Protein AF-0000000080899895 (afdb_homodimer)

Radius of gyration: 24.61 Å; Cα contacts (8 Å, |Δi|>4): 767; chains: 2; bounding box: 50×128×54 Å

Nearest PDB structures (foldseek):
  6rxz-assembly1_CO  TM=7.825E-01  e=5.437E-15  Thermochaetoides thermophila
  3oii-assembly1_A  TM=7.671E-01  e=1.615E-13  Saccharomyces cerevisiae
  6rxy-assembly1_CN  TM=7.696E-01  e=2.726E-12  Thermochaetoides thermophila
  5wyk-assembly1_E2  TM=7.532E-01  e=2.903E-12  Saccharomyces cerevisiae S288C
  7mq9-assembly1_SK  TM=7.229E-01  e=1.366E-12  Homo sapiens

Organism: Phaseolus coccineus (NCBI:txid3886)

Structure (mmCIF, N/CA/C/O backbone):
data_AF-0000000080899895-model_v1
#
loop_
_entity.id
_entity.type
_entity.pdbx_description
1 polymer 'Uncharacterized protein'
#
loop_
_atom_site.group_PDB
_atom_site.id
_atom_site.type_symbol
_atom_site.label_atom_id
_atom_site.label_alt_id
_atom_site.label_comp_id
_atom_site.label_asym_id
_atom_site.label_entity_id
_atom_site.label_seq_id
_atom_site.pdbx_PDB_ins_code
_atom_site.Cartn_x
_atom_site.Cartn_y
_atom_site.Cartn_z
_atom_site.occupancy
_atom_site.B_iso_or_equiv
_atom_site.auth_seq_id
_atom_site.auth_comp_id
_atom_site.auth_asym_id
_atom_site.auth_atom_id
_atom_site.pdbx_PDB_model_num
ATOM 1 N N . MET A 1 1 ? 15.008 -63.375 -27.875 1 25.34 1 MET A N 1
ATOM 2 C CA . MET A 1 1 ? 15.156 -63.094 -26.453 1 25.34 1 MET A CA 1
ATOM 3 C C . MET A 1 1 ? 14.633 -61.688 -26.125 1 25.34 1 MET A C 1
ATOM 5 O O . MET A 1 1 ? 15.078 -60.719 -26.703 1 25.34 1 MET A O 1
ATOM 9 N N . ASN A 1 2 ? 13.328 -61.5 -25.703 1 22.92 2 ASN A N 1
ATOM 10 C CA . ASN A 1 2 ? 12.336 -60.469 -25.469 1 22.92 2 ASN A CA 1
ATOM 11 C C . ASN A 1 2 ? 12.711 -59.594 -24.25 1 22.92 2 ASN A C 1
ATOM 13 O O . ASN A 1 2 ? 12.703 -60.094 -23.125 1 22.92 2 ASN A O 1
ATOM 17 N N . ALA A 1 3 ? 13.742 -58.781 -24.391 1 31.02 3 ALA A N 1
ATOM 18 C CA . ALA A 1 3 ? 14.164 -57.844 -23.344 1 31.02 3 ALA A CA 1
ATOM 19 C C . ALA A 1 3 ? 12.961 -57.094 -22.766 1 31.02 3 ALA A C 1
ATOM 21 O O . ALA A 1 3 ? 12.273 -56.375 -23.484 1 31.02 3 ALA A O 1
ATOM 22 N N . GLU A 1 4 ? 12.258 -57.688 -21.812 1 27.05 4 GLU A N 1
ATOM 23 C CA . GLU A 1 4 ? 11.188 -57.094 -21.016 1 27.05 4 GLU A CA 1
ATOM 24 C C . GLU A 1 4 ? 11.609 -55.719 -20.469 1 27.05 4 GLU A C 1
ATOM 26 O O . GLU A 1 4 ? 12.625 -55.625 -19.781 1 27.05 4 GLU A O 1
ATOM 31 N N . HIS A 1 5 ? 11.359 -54.625 -21.203 1 31.22 5 HIS A N 1
ATOM 32 C CA . HIS A 1 5 ? 11.523 -53.219 -20.828 1 31.22 5 HIS A CA 1
ATOM 33 C C . HIS A 1 5 ? 10.844 -52.906 -19.5 1 31.22 5 HIS A C 1
ATOM 35 O O . HIS A 1 5 ? 9.617 -52.906 -19.422 1 31.22 5 HIS A O 1
ATOM 41 N N . GLU A 1 6 ? 11.344 -53.438 -18.391 1 31.7 6 GLU A N 1
ATOM 42 C CA . GLU A 1 6 ? 10.852 -53.031 -17.078 1 31.7 6 G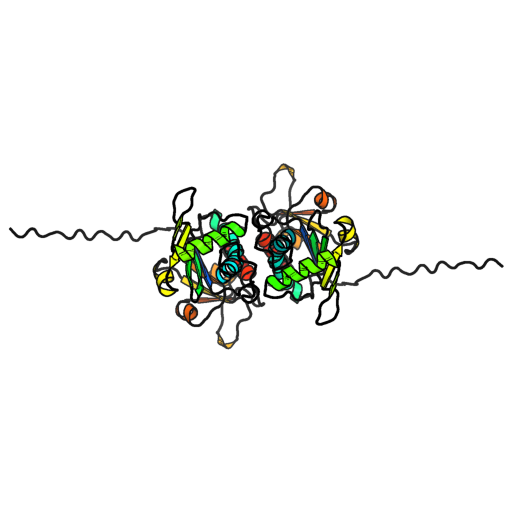LU A CA 1
ATOM 43 C C . GLU A 1 6 ? 10.75 -51.5 -16.984 1 31.7 6 GLU A C 1
ATOM 45 O O . GLU A 1 6 ? 11.742 -50.812 -17.172 1 31.7 6 GLU A O 1
ATOM 50 N N . GLY A 1 7 ? 9.609 -50.906 -17.375 1 28.31 7 GLY A N 1
ATOM 51 C CA . GLY A 1 7 ? 9.117 -49.562 -17.188 1 28.31 7 GLY A CA 1
ATOM 52 C C . GLY A 1 7 ? 9.375 -49 -15.797 1 28.31 7 GLY A C 1
ATOM 53 O O . GLY A 1 7 ? 8.805 -49.5 -14.82 1 28.31 7 GLY A O 1
ATOM 54 N N . THR A 1 8 ? 10.625 -48.688 -15.414 1 31.28 8 THR A N 1
ATOM 55 C CA . THR A 1 8 ? 10.93 -48.031 -14.156 1 31.28 8 THR A CA 1
ATOM 56 C C . THR A 1 8 ? 9.984 -46.844 -13.922 1 31.28 8 THR A C 1
ATOM 58 O O . THR A 1 8 ? 9.938 -45.938 -14.727 1 31.28 8 THR A O 1
ATOM 61 N N . HIS A 1 9 ? 8.758 -47.094 -13.414 1 28.94 9 HIS A N 1
ATOM 62 C CA . HIS A 1 9 ? 7.875 -46.062 -12.859 1 28.94 9 HIS A CA 1
ATOM 63 C C . HIS A 1 9 ? 8.648 -45.094 -11.992 1 28.94 9 HIS A C 1
ATOM 65 O O . HIS A 1 9 ? 9.172 -45.469 -10.938 1 28.94 9 HIS A O 1
ATOM 71 N N . SER A 1 10 ? 9.438 -44.25 -12.547 1 29.58 10 SER A N 1
ATOM 72 C CA . SER A 1 10 ? 9.992 -43.125 -11.789 1 29.58 10 SER A CA 1
ATOM 73 C C . SER A 1 10 ? 8.969 -42.562 -10.82 1 29.58 10 SER A C 1
ATOM 75 O O . SER A 1 10 ? 7.863 -42.188 -11.219 1 29.58 10 SER A O 1
ATOM 77 N N . GLU A 1 11 ? 8.867 -43.031 -9.633 1 31.98 11 GLU A N 1
ATOM 78 C CA . GLU A 1 11 ? 8.156 -42.344 -8.547 1 31.98 11 GLU A CA 1
ATOM 79 C C . GLU A 1 11 ? 8.266 -40.844 -8.688 1 31.98 11 GLU A C 1
ATOM 81 O O . GLU A 1 11 ? 9.367 -40.281 -8.664 1 31.98 11 GLU A O 1
ATOM 86 N N . GLU A 1 12 ? 7.613 -40.219 -9.578 1 31.61 12 GLU A N 1
ATOM 87 C CA . GLU A 1 12 ? 7.375 -38.75 -9.594 1 31.61 12 GLU A CA 1
ATOM 88 C C . GLU A 1 12 ? 7.395 -38.188 -8.18 1 31.61 12 GLU A C 1
ATOM 90 O O . GLU A 1 12 ? 6.559 -38.531 -7.348 1 31.61 12 GLU A O 1
ATOM 95 N N . LYS A 1 13 ? 8.555 -37.969 -7.645 1 32.22 13 LYS A N 1
ATOM 96 C CA . LYS A 1 13 ? 8.805 -37.188 -6.438 1 32.22 13 LYS A CA 1
ATOM 97 C C . LYS A 1 13 ? 7.703 -36.156 -6.219 1 32.22 13 LYS A C 1
ATOM 99 O O . LYS A 1 13 ? 7.441 -35.312 -7.094 1 32.22 13 LYS A O 1
ATOM 104 N N . ASP A 1 14 ? 6.668 -36.531 -5.602 1 35.94 14 ASP A N 1
ATOM 105 C CA . ASP A 1 14 ? 5.746 -35.594 -4.949 1 35.94 14 ASP A CA 1
ATOM 106 C C . ASP A 1 14 ? 6.465 -34.312 -4.516 1 35.94 14 ASP A C 1
ATOM 108 O O . ASP A 1 14 ? 7.391 -34.375 -3.705 1 35.94 14 ASP A O 1
ATOM 112 N N . CYS A 1 15 ? 6.953 -33.531 -5.379 1 32.44 15 CYS A N 1
ATOM 113 C CA . CYS A 1 15 ? 7.672 -32.312 -5.121 1 32.44 15 CYS A CA 1
ATOM 114 C C . CYS A 1 15 ? 7.535 -31.891 -3.66 1 32.44 15 CYS A C 1
ATOM 116 O O . CYS A 1 15 ? 6.715 -32.438 -2.926 1 32.44 15 CYS A O 1
ATOM 118 N N . ASN A 1 16 ? 7.633 -30.406 -3.307 1 38.09 16 ASN A N 1
ATOM 119 C CA . ASN A 1 16 ? 8.148 -29.781 -2.088 1 38.09 16 ASN A CA 1
ATOM 120 C C . ASN A 1 16 ? 7.285 -30.125 -0.877 1 38.09 16 ASN A C 1
ATOM 122 O O . ASN A 1 16 ? 6.059 -30.047 -0.939 1 38.09 16 ASN A O 1
ATOM 126 N N . GLY A 1 17 ? 7.473 -31.047 -0.161 1 39.84 17 GLY A N 1
ATOM 127 C CA . GLY A 1 17 ? 7.172 -31.484 1.192 1 39.84 17 GLY A CA 1
ATOM 128 C C . GLY A 1 17 ? 6.75 -30.359 2.107 1 39.84 17 GLY A C 1
ATOM 129 O O . GLY A 1 17 ? 7.453 -30.031 3.066 1 39.84 17 GLY A O 1
ATOM 130 N N . TYR A 1 18 ? 6.281 -29.141 1.678 1 46.12 18 TYR A N 1
ATOM 131 C CA . TYR A 1 18 ? 5.938 -28.172 2.707 1 46.12 18 TYR A CA 1
ATOM 132 C C . TYR A 1 18 ? 5.039 -28.797 3.77 1 46.12 18 TYR A C 1
ATOM 134 O O . TYR A 1 18 ? 3.932 -29.25 3.469 1 46.12 18 TYR A O 1
ATOM 142 N N . ASN A 1 19 ? 5.465 -29.688 4.5 1 49.88 19 ASN A N 1
ATOM 143 C CA . ASN A 1 19 ? 4.727 -30.188 5.652 1 49.88 19 ASN A CA 1
ATOM 144 C C . ASN A 1 19 ? 3.947 -29.078 6.348 1 49.88 19 ASN A C 1
ATOM 146 O O . ASN A 1 19 ? 3.211 -29.328 7.301 1 49.88 19 ASN A O 1
ATOM 150 N N . THR A 1 20 ? 4.168 -27.734 5.949 1 64.56 20 THR A N 1
ATOM 151 C CA . THR A 1 20 ? 3.504 -26.625 6.637 1 64.56 20 THR A CA 1
ATOM 152 C C . THR A 1 20 ? 2.707 -25.781 5.652 1 64.56 20 THR A C 1
ATOM 154 O O . THR A 1 20 ? 2.984 -25.781 4.449 1 64.56 20 THR A O 1
ATOM 157 N N . GLY A 1 21 ? 1.364 -25.562 5.758 1 84.44 21 GLY A N 1
ATOM 158 C CA . GLY A 1 21 ? 0.514 -24.609 5.062 1 84.44 21 GLY A CA 1
ATOM 159 C C . GLY A 1 21 ? 1.281 -23.422 4.492 1 84.44 21 GLY A C 1
ATOM 160 O O . GLY A 1 21 ? 2.514 -23.422 4.508 1 84.44 21 GLY A O 1
ATOM 161 N N . GLY A 1 22 ? 0.718 -22.734 3.527 1 93.19 22 GLY A N 1
ATOM 162 C CA . GLY A 1 22 ? 1.337 -21.547 2.961 1 93.19 22 GLY A CA 1
ATOM 163 C C . GLY A 1 22 ? 0.39 -20.734 2.098 1 93.19 22 GLY A C 1
ATOM 164 O O . GLY A 1 22 ? -0.794 -21.062 1.991 1 93.19 22 GLY A O 1
ATOM 165 N N . VAL A 1 23 ? 1.038 -19.719 1.596 1 97 23 VAL A N 1
ATOM 166 C CA . VAL A 1 23 ? 0.214 -18.781 0.838 1 97 23 VAL A CA 1
ATOM 167 C C . VAL A 1 23 ? 0.886 -18.469 -0.495 1 97 23 VAL A C 1
ATOM 169 O O . VAL A 1 23 ? 2.107 -18.297 -0.56 1 97 23 VAL A O 1
ATOM 172 N N . ILE A 1 24 ? 0.157 -18.469 -1.534 1 97.81 24 ILE A N 1
ATOM 173 C CA . ILE A 1 24 ? 0.55 -17.953 -2.842 1 97.81 24 ILE A CA 1
ATOM 174 C C . ILE A 1 24 ? -0.304 -16.734 -3.199 1 97.81 24 ILE A C 1
ATOM 176 O O . ILE A 1 24 ? -1.518 -16.75 -2.98 1 97.81 24 ILE A O 1
ATOM 180 N N . PHE A 1 25 ? 0.324 -15.672 -3.654 1 98.5 25 PHE A N 1
ATOM 181 C CA . PHE A 1 25 ? -0.419 -14.523 -4.152 1 98.5 25 PHE A CA 1
ATOM 182 C C . PHE A 1 25 ? -0.377 -14.469 -5.676 1 98.5 25 PHE A C 1
ATOM 184 O O . PHE A 1 25 ? 0.688 -14.625 -6.277 1 98.5 25 PHE A O 1
ATOM 191 N N . LEU A 1 26 ? -1.483 -14.32 -6.266 1 98.44 26 LEU A N 1
ATOM 192 C CA . LEU A 1 26 ? -1.591 -14.008 -7.688 1 98.44 26 LEU A CA 1
ATOM 193 C C . LEU A 1 26 ? -2.164 -12.609 -7.898 1 98.44 26 LEU A C 1
ATOM 195 O O . LEU A 1 26 ? -3.354 -12.383 -7.664 1 98.44 26 LEU A O 1
ATOM 199 N N . LEU A 1 27 ? -1.313 -11.633 -8.297 1 97.81 27 LEU A N 1
ATOM 200 C CA . LEU A 1 27 ? -1.743 -10.297 -8.695 1 97.81 27 LEU A CA 1
ATOM 201 C C . LEU A 1 27 ? -2.242 -10.297 -10.141 1 97.81 27 LEU A C 1
ATOM 203 O O . LEU A 1 27 ? -1.451 -10.43 -11.07 1 97.81 27 LEU A O 1
ATOM 207 N N . ASN A 1 28 ? -3.555 -10.133 -10.227 1 95.56 28 ASN A N 1
ATOM 208 C CA . ASN A 1 28 ? -4.172 -10.344 -11.531 1 95.56 28 ASN A CA 1
ATOM 209 C C . ASN A 1 28 ? -4.66 -9.031 -12.141 1 95.56 28 ASN A C 1
ATOM 211 O O . ASN A 1 28 ? -5.602 -8.422 -11.633 1 95.56 28 ASN A O 1
ATOM 215 N N . ASN A 1 29 ? -4.059 -8.625 -13.195 1 89.19 29 ASN A N 1
ATOM 216 C CA . ASN A 1 29 ? -4.52 -7.488 -13.984 1 89.19 29 ASN A CA 1
ATOM 217 C C . ASN A 1 29 ? -4.863 -6.293 -13.094 1 89.19 29 ASN A C 1
ATOM 219 O O . ASN A 1 29 ? -5.969 -5.758 -13.172 1 89.19 29 ASN A O 1
ATOM 223 N N . LEU A 1 30 ? -3.855 -5.824 -12.336 1 88.5 30 LEU A N 1
ATOM 224 C CA . LEU A 1 30 ? -4.043 -4.633 -11.523 1 88.5 30 LEU A CA 1
ATOM 225 C C . LEU A 1 30 ? -4.23 -3.396 -12.398 1 88.5 30 LEU A C 1
ATOM 227 O O . LEU A 1 30 ? -3.629 -3.297 -13.477 1 88.5 30 LEU A O 1
ATOM 231 N N . PRO A 1 31 ? -5.191 -2.549 -11.867 1 77 31 PRO A N 1
ATOM 232 C CA . PRO A 1 31 ? -5.305 -1.314 -12.648 1 77 31 PRO A CA 1
ATOM 233 C C . PRO A 1 31 ? -3.979 -0.569 -12.773 1 77 31 PRO A C 1
ATOM 235 O O . PRO A 1 31 ? -3.277 -0.38 -11.773 1 77 31 PRO A O 1
ATOM 238 N N . LEU A 1 32 ? -3.727 -0.129 -13.984 1 65.88 32 LEU A N 1
ATOM 239 C CA . LEU A 1 32 ? -2.461 0.552 -14.234 1 65.88 32 LEU A CA 1
ATOM 240 C C . LEU A 1 32 ? -2.451 1.935 -13.594 1 65.88 32 LEU A C 1
ATOM 242 O O . LEU A 1 32 ? -3.424 2.684 -13.711 1 65.88 32 LEU A O 1
ATOM 246 N N . LEU A 1 33 ? -1.521 2.168 -12.773 1 61.69 33 LEU A N 1
ATOM 247 C CA . LEU A 1 33 ? -1.363 3.482 -12.156 1 61.69 33 LEU A CA 1
ATOM 248 C C . LEU A 1 33 ? -0.926 4.516 -13.188 1 61.69 33 LEU A C 1
ATOM 250 O O . LEU A 1 33 ? -1.088 5.719 -12.977 1 61.69 33 LEU A O 1
ATOM 254 N N . TYR A 1 34 ? -0.289 4.043 -14.305 1 54.78 34 TYR A N 1
ATOM 255 C CA . TYR A 1 34 ? 0.3 4.984 -15.25 1 54.78 34 TYR A CA 1
ATOM 256 C C . TYR A 1 34 ? -0.432 4.945 -16.578 1 54.78 34 TYR A C 1
ATOM 258 O O . TYR A 1 34 ? -0.894 3.889 -17.016 1 54.78 34 TYR A O 1
ATOM 266 N N . ASP A 1 35 ? -0.887 6.207 -17.031 1 53.22 35 ASP A N 1
ATOM 267 C CA . ASP A 1 35 ? -1.452 6.391 -18.359 1 53.22 35 ASP A CA 1
ATOM 268 C C . ASP A 1 35 ? -0.416 6.094 -19.438 1 53.22 35 ASP A C 1
ATOM 270 O O . ASP A 1 35 ? 0.616 6.762 -19.516 1 53.22 35 ASP A O 1
ATOM 274 N N . PRO A 1 36 ? -0.603 5.023 -20.141 1 46.66 36 PRO A N 1
ATOM 275 C CA . PRO A 1 36 ? 0.302 4.695 -21.25 1 46.66 36 PRO A CA 1
ATOM 276 C C . PRO A 1 36 ? 0.588 5.891 -22.156 1 46.66 36 PRO A C 1
ATOM 278 O O . PRO A 1 36 ? 1.631 5.938 -22.812 1 46.66 36 PRO A O 1
ATOM 281 N N . GLN A 1 37 ? -0.482 6.645 -22.359 1 48.28 37 GLN A N 1
ATOM 282 C CA . GLN A 1 37 ? -0.294 7.703 -23.359 1 48.28 37 GLN A CA 1
ATOM 283 C C . GLN A 1 37 ? 0.761 8.703 -22.891 1 48.28 37 GLN A C 1
ATOM 285 O O . GLN A 1 37 ? 1.3 9.461 -23.703 1 48.28 37 GLN A O 1
ATOM 290 N N . GLU A 1 38 ? 0.88 8.805 -21.656 1 49.25 38 GLU A N 1
ATOM 291 C CA . GLU A 1 38 ? 1.848 9.805 -21.219 1 49.25 38 GLU A CA 1
ATOM 292 C C . GLU A 1 38 ? 3.141 9.148 -20.75 1 49.25 38 GLU A C 1
ATOM 294 O O . GLU A 1 38 ? 3.121 8.297 -19.844 1 49.25 38 GLU A O 1
ATOM 299 N N . ALA A 1 39 ? 3.918 8.945 -21.719 1 43.97 39 ALA A N 1
ATOM 300 C CA . ALA A 1 39 ? 5.223 8.289 -21.672 1 43.97 39 ALA A CA 1
ATOM 301 C C . ALA A 1 39 ? 6.059 8.812 -20.5 1 43.97 39 ALA A C 1
ATOM 303 O O . ALA A 1 39 ? 6.227 10.023 -20.344 1 43.97 39 ALA A O 1
ATOM 304 N N . PHE A 1 40 ? 5.91 8.336 -19.234 1 47.59 40 PHE A N 1
ATOM 305 C CA . PHE A 1 40 ? 7.09 8.609 -18.422 1 47.59 40 PHE A CA 1
ATOM 306 C C . PHE A 1 40 ? 8.352 8.625 -19.281 1 47.59 40 PHE A C 1
ATOM 308 O O . PHE A 1 40 ? 8.453 7.879 -20.25 1 47.59 40 PHE A O 1
ATOM 315 N N . THR A 1 41 ? 8.695 9.68 -19.703 1 46.22 41 THR A N 1
ATOM 316 C CA . THR A 1 41 ? 9.969 9.562 -20.422 1 46.22 41 THR A CA 1
ATOM 317 C C . THR A 1 41 ? 10.734 8.32 -19.953 1 46.22 41 THR A C 1
ATOM 319 O O . THR A 1 41 ? 10.883 8.094 -18.75 1 46.22 41 THR A O 1
ATOM 322 N N . THR A 1 42 ? 10.727 7.309 -20.812 1 49.16 42 THR A N 1
ATOM 323 C CA . THR A 1 42 ? 11.391 6.012 -20.875 1 49.16 42 THR A CA 1
ATOM 324 C C . THR A 1 42 ? 12.773 6.082 -20.219 1 49.16 42 THR A C 1
ATOM 326 O O . THR A 1 42 ? 13.508 7.051 -20.422 1 49.16 42 THR A O 1
ATOM 329 N N . LEU A 1 43 ? 12.844 5.5 -18.938 1 56 43 LEU A N 1
ATOM 330 C CA . LEU A 1 43 ? 14.25 5.156 -18.75 1 56 43 LEU A CA 1
ATOM 331 C C . LEU A 1 43 ? 14.938 4.91 -20.094 1 56 43 LEU A C 1
ATOM 333 O O . LEU A 1 43 ? 14.32 4.375 -21.016 1 56 43 LEU A O 1
ATOM 337 N N . ARG A 1 44 ? 15.891 5.688 -20.172 1 57.34 44 ARG A N 1
ATOM 338 C CA . ARG A 1 44 ? 16.625 5.5 -21.422 1 57.34 44 ARG A CA 1
ATOM 339 C C . ARG A 1 44 ? 16.562 4.047 -21.875 1 57.34 44 ARG A C 1
ATOM 341 O O . ARG A 1 44 ? 16.984 3.145 -21.141 1 57.34 44 ARG A O 1
ATOM 348 N N . ASN A 1 45 ? 15.664 3.775 -22.875 1 63.81 45 ASN A N 1
ATOM 349 C CA . ASN A 1 45 ? 15.703 2.521 -23.625 1 63.81 45 ASN A CA 1
ATOM 350 C C . ASN A 1 45 ? 14.695 1.515 -23.078 1 63.81 45 ASN A C 1
ATOM 352 O O . ASN A 1 45 ? 14.836 0.31 -23.281 1 63.81 45 ASN A O 1
ATOM 356 N N . VAL A 1 46 ? 13.859 1.927 -22.125 1 70.25 46 VAL A N 1
ATOM 357 C CA . VAL A 1 46 ? 12.82 0.993 -21.703 1 70.25 46 VAL A CA 1
ATOM 358 C C . VAL A 1 46 ? 11.461 1.475 -22.203 1 70.25 46 VAL A C 1
ATOM 360 O O . VAL A 1 46 ? 11.062 2.615 -21.953 1 70.25 46 VAL A O 1
ATOM 363 N N . PRO A 1 47 ? 10.812 0.536 -22.953 1 71.75 47 PRO A N 1
ATOM 364 C CA . PRO A 1 47 ? 9.5 0.913 -23.484 1 71.75 47 PRO A CA 1
ATOM 365 C C . PRO A 1 47 ? 8.516 1.319 -22.391 1 71.75 47 PRO A C 1
ATOM 367 O O . PRO A 1 47 ? 8.57 0.8 -21.266 1 71.75 47 PRO A O 1
ATOM 370 N N . TYR A 1 48 ? 7.566 2.094 -22.781 1 68.88 48 TYR A N 1
ATOM 371 C CA . TYR A 1 48 ? 6.586 2.709 -21.906 1 68.88 48 TYR A CA 1
ATOM 372 C C . TYR A 1 48 ? 5.711 1.651 -21.234 1 68.88 48 TYR A C 1
ATOM 374 O O . TYR A 1 48 ? 5.469 1.702 -20.031 1 68.88 48 TYR A O 1
ATOM 382 N N . PRO A 1 49 ? 5.289 0.709 -21.984 1 73.25 49 PRO A N 1
ATOM 383 C CA . PRO A 1 49 ? 4.438 -0.296 -21.344 1 73.25 49 PRO A CA 1
ATOM 384 C C . PRO A 1 49 ? 5.141 -1.032 -20.203 1 73.25 49 PRO A C 1
ATOM 386 O O . PRO A 1 49 ? 4.516 -1.356 -19.188 1 73.25 49 PRO A O 1
ATOM 389 N N . THR A 1 50 ? 6.406 -1.151 -20.391 1 81.25 50 THR A N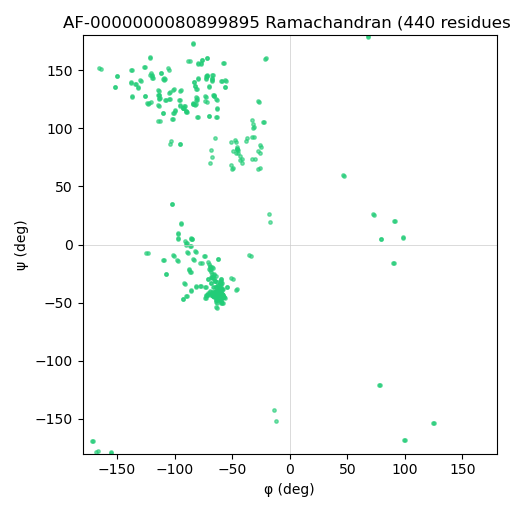 1
ATOM 390 C CA . THR A 1 50 ? 7.172 -1.841 -19.344 1 81.25 50 THR A CA 1
ATOM 391 C C . THR A 1 50 ? 7.27 -0.985 -18.094 1 81.25 50 THR A C 1
ATOM 393 O O . THR A 1 50 ? 7.125 -1.491 -16.984 1 81.25 50 THR A O 1
ATOM 396 N N . THR A 1 51 ? 7.492 0.233 -18.234 1 76.75 51 THR A N 1
ATOM 397 C CA . THR A 1 51 ? 7.59 1.149 -17.109 1 76.75 51 THR A CA 1
ATOM 398 C C . THR A 1 51 ? 6.258 1.238 -16.375 1 76.75 51 THR A C 1
ATOM 400 O O . THR A 1 51 ? 6.23 1.293 -15.141 1 76.75 51 THR A O 1
ATOM 403 N N . ASN A 1 52 ? 5.215 1.191 -17.078 1 77.06 52 ASN A N 1
ATOM 404 C CA . ASN A 1 52 ? 3.893 1.239 -16.469 1 77.06 52 ASN A CA 1
ATOM 405 C C . ASN A 1 52 ? 3.611 -0.016 -15.648 1 77.06 52 ASN A C 1
ATOM 407 O O . ASN A 1 52 ? 3.064 0.067 -14.547 1 77.06 52 ASN A O 1
ATOM 411 N N . LEU A 1 53 ? 3.98 -1.057 -16.25 1 84.5 53 LEU A N 1
ATOM 412 C CA . LEU A 1 53 ? 3.809 -2.311 -15.531 1 84.5 53 LEU A CA 1
ATOM 413 C C . LEU A 1 53 ? 4.66 -2.33 -14.266 1 84.5 53 LEU A C 1
ATOM 415 O O . LEU A 1 53 ? 4.195 -2.752 -13.203 1 84.5 53 LEU A O 1
ATOM 419 N N . ALA A 1 54 ? 5.828 -1.893 -14.406 1 84.12 54 ALA A N 1
ATOM 420 C CA . ALA A 1 54 ? 6.711 -1.834 -13.242 1 84.12 54 ALA A CA 1
ATOM 421 C C . ALA A 1 54 ? 6.121 -0.942 -12.148 1 84.12 54 ALA A C 1
ATOM 423 O O . ALA A 1 54 ? 6.152 -1.293 -10.969 1 84.12 54 ALA A O 1
ATOM 424 N N . ALA A 1 55 ? 5.586 0.172 -12.547 1 77.69 55 ALA A N 1
ATOM 425 C CA . ALA A 1 55 ? 4.988 1.105 -11.594 1 77.69 55 ALA A CA 1
ATOM 426 C C . ALA A 1 55 ? 3.801 0.471 -10.875 1 77.69 55 ALA A C 1
ATOM 428 O O . ALA A 1 55 ? 3.561 0.749 -9.703 1 77.69 55 ALA A O 1
ATOM 429 N N . THR A 1 56 ? 3.107 -0.309 -11.539 1 83.69 56 THR A N 1
ATOM 430 C CA . THR A 1 56 ? 1.9 -0.944 -11.023 1 83.69 56 THR A CA 1
ATOM 431 C C . THR A 1 56 ? 2.256 -2.047 -10.023 1 83.69 56 THR A C 1
ATOM 433 O O . THR A 1 56 ? 1.607 -2.186 -8.984 1 83.69 56 THR A O 1
ATOM 436 N N . TYR A 1 57 ? 3.293 -2.713 -10.305 1 89.5 57 TYR A N 1
ATOM 437 C CA . TYR A 1 57 ? 3.48 -3.969 -9.586 1 89.5 57 TYR A CA 1
ATOM 438 C C . TYR A 1 57 ? 4.633 -3.861 -8.594 1 89.5 57 TYR A C 1
ATOM 440 O O . TYR A 1 57 ? 4.762 -4.691 -7.688 1 89.5 57 TYR A O 1
ATOM 448 N N . TYR A 1 58 ? 5.438 -2.863 -8.68 1 86.06 58 TYR A N 1
ATOM 449 C CA . TYR A 1 58 ? 6.605 -2.725 -7.816 1 86.06 58 TYR A CA 1
ATOM 450 C C . TYR A 1 58 ? 6.199 -2.701 -6.348 1 86.06 58 TYR A C 1
ATOM 452 O O . TYR A 1 58 ? 6.684 -3.504 -5.551 1 86.06 58 TYR A O 1
ATOM 460 N N . MET A 1 59 ? 5.285 -1.913 -6.02 1 84.12 59 MET A N 1
ATOM 461 C CA . MET A 1 59 ? 4.926 -1.715 -4.617 1 84.12 59 MET A CA 1
ATOM 462 C C . MET A 1 59 ? 4.176 -2.926 -4.074 1 84.12 59 MET A C 1
ATOM 464 O O . MET A 1 59 ? 4.504 -3.432 -2.998 1 84.12 59 MET A O 1
ATOM 468 N N . PRO A 1 60 ? 3.201 -3.436 -4.824 1 90.88 60 PRO A N 1
ATOM 469 C CA . PRO A 1 60 ? 2.525 -4.621 -4.293 1 90.88 60 PRO A CA 1
ATOM 470 C C . PRO A 1 60 ? 3.473 -5.805 -4.098 1 90.88 60 PRO A C 1
ATOM 472 O O . PRO A 1 60 ? 3.375 -6.52 -3.1 1 90.88 60 PRO A O 1
ATOM 475 N N . VAL A 1 61 ? 4.344 -6.031 -4.996 1 93.81 61 VAL A N 1
ATOM 476 C CA . VAL A 1 61 ? 5.312 -7.117 -4.855 1 93.81 61 VAL A CA 1
ATOM 477 C C . VAL A 1 61 ? 6.207 -6.859 -3.646 1 93.81 61 VAL A C 1
ATOM 479 O O . VAL A 1 61 ? 6.453 -7.762 -2.846 1 93.81 61 VAL A O 1
ATOM 482 N N . GLY A 1 62 ? 6.625 -5.66 -3.545 1 91.19 62 GLY A N 1
ATOM 483 C CA . GLY A 1 62 ? 7.438 -5.285 -2.4 1 91.19 62 GLY A CA 1
ATOM 484 C C . GLY A 1 62 ? 6.742 -5.512 -1.072 1 91.19 62 GLY A C 1
ATOM 485 O O . GLY A 1 62 ? 7.375 -5.926 -0.098 1 91.19 62 GLY A O 1
ATOM 486 N N . GLN A 1 63 ? 5.492 -5.234 -1.098 1 90.75 63 GLN A N 1
ATOM 487 C CA . GLN A 1 63 ? 4.719 -5.406 0.127 1 90.75 63 GLN A CA 1
ATOM 488 C C . GLN A 1 63 ? 4.648 -6.875 0.533 1 90.75 63 GLN A C 1
ATOM 490 O O . GLN A 1 63 ? 4.742 -7.203 1.718 1 90.75 63 GLN A O 1
ATOM 495 N N . ILE A 1 64 ? 4.473 -7.715 -0.362 1 96.06 64 ILE A N 1
ATOM 496 C CA . ILE A 1 64 ? 4.457 -9.148 -0.073 1 96.06 64 ILE A CA 1
ATOM 497 C C . ILE A 1 64 ? 5.828 -9.586 0.434 1 96.06 64 ILE A C 1
ATOM 499 O O . ILE A 1 64 ? 5.93 -10.242 1.474 1 96.06 64 ILE A O 1
ATOM 503 N N . LEU A 1 65 ? 6.859 -9.18 -0.265 1 94.81 65 LEU A N 1
ATOM 504 C CA . LEU A 1 65 ? 8.219 -9.617 0.032 1 94.81 65 LEU A CA 1
ATOM 505 C C . LEU A 1 65 ? 8.664 -9.117 1.403 1 94.81 65 LEU A C 1
ATOM 507 O O . LEU A 1 65 ? 9.422 -9.797 2.1 1 94.81 65 LEU A O 1
ATOM 511 N N . SER A 1 66 ? 8.172 -7.98 1.802 1 90.62 66 SER A N 1
ATOM 512 C CA . SER A 1 66 ? 8.625 -7.383 3.057 1 90.62 66 SER A CA 1
ATOM 513 C C . SER A 1 66 ? 7.664 -7.711 4.195 1 90.62 66 SER A C 1
ATOM 515 O O . SER A 1 66 ? 7.793 -7.172 5.297 1 90.62 66 SER A O 1
ATOM 517 N N . SER A 1 67 ? 6.762 -8.547 3.98 1 92.38 67 SER A N 1
ATOM 518 C CA . SER A 1 67 ? 5.754 -8.875 4.988 1 92.38 67 SER A CA 1
ATOM 519 C C . SER A 1 67 ? 6.309 -9.844 6.027 1 92.38 67 SER A C 1
ATOM 521 O O . SER A 1 67 ? 7.266 -10.57 5.758 1 92.38 67 SER A O 1
ATOM 523 N N . ARG A 1 68 ? 5.691 -9.805 7.227 1 91.81 68 ARG A N 1
ATOM 524 C CA . ARG A 1 68 ? 6.004 -10.789 8.258 1 91.81 68 ARG A CA 1
ATOM 525 C C . ARG A 1 68 ? 5.699 -12.203 7.777 1 91.81 68 ARG A C 1
ATOM 527 O O . ARG A 1 68 ? 6.395 -13.148 8.148 1 91.81 68 ARG A O 1
ATOM 534 N N . LEU A 1 69 ? 4.695 -12.273 6.984 1 94.06 69 LEU A N 1
ATOM 535 C CA . LEU A 1 69 ? 4.293 -13.555 6.414 1 94.06 69 LEU A CA 1
ATOM 536 C C . LEU A 1 69 ? 5.438 -14.18 5.621 1 94.06 69 LEU A C 1
ATOM 538 O O . LEU A 1 69 ? 5.703 -15.375 5.754 1 94.06 69 LEU A O 1
ATOM 542 N N . ASN A 1 70 ? 6.105 -13.359 4.832 1 95.69 70 ASN A N 1
ATOM 543 C CA . ASN A 1 70 ? 7.234 -13.852 4.047 1 95.69 70 ASN A CA 1
ATOM 544 C C . ASN A 1 70 ? 8.438 -14.156 4.93 1 95.69 70 ASN A C 1
ATOM 546 O O . ASN A 1 70 ? 9.102 -15.18 4.754 1 95.69 70 ASN A O 1
ATOM 550 N N . ALA A 1 71 ? 8.688 -13.234 5.867 1 93.44 71 ALA A N 1
ATOM 551 C CA . ALA A 1 71 ? 9.82 -13.414 6.773 1 93.44 71 ALA A CA 1
ATOM 552 C C . ALA A 1 71 ? 9.688 -14.711 7.57 1 93.44 71 ALA A C 1
ATOM 554 O O . ALA A 1 71 ? 10.695 -15.344 7.898 1 93.44 71 ALA A O 1
ATOM 555 N N . ALA A 1 72 ? 8.477 -15.07 7.867 1 93.69 72 ALA A N 1
ATOM 556 C CA . ALA A 1 72 ? 8.203 -16.281 8.633 1 93.69 72 ALA A CA 1
ATOM 557 C C . ALA A 1 72 ? 8.227 -17.516 7.742 1 93.69 72 ALA A C 1
ATOM 559 O O . ALA A 1 72 ? 8.031 -18.641 8.219 1 93.69 72 ALA A O 1
ATOM 560 N N . GLY A 1 73 ? 8.344 -17.344 6.41 1 94 73 GLY A N 1
ATOM 561 C CA . GLY A 1 73 ? 8.531 -18.469 5.504 1 94 73 GLY A CA 1
ATOM 562 C C . GLY A 1 73 ? 7.227 -19.031 4.977 1 94 73 GLY A C 1
ATOM 563 O O . GLY A 1 73 ? 7.191 -20.156 4.477 1 94 73 GLY A O 1
ATOM 564 N N . PHE A 1 74 ? 6.129 -18.234 5.027 1 95.19 74 PHE A N 1
ATOM 565 C CA . PHE A 1 74 ? 4.824 -18.781 4.68 1 95.19 74 PHE A CA 1
ATOM 566 C C . PHE A 1 74 ? 4.465 -18.453 3.236 1 95.19 74 PHE A C 1
ATOM 568 O O . PHE A 1 74 ? 3.52 -19.016 2.682 1 95.19 74 PHE A O 1
ATOM 575 N N . ILE A 1 75 ? 5.164 -17.547 2.611 1 96.94 75 ILE A N 1
ATOM 576 C CA . ILE A 1 75 ? 4.895 -17.281 1.206 1 96.94 75 ILE A CA 1
ATOM 577 C C . ILE A 1 75 ? 5.59 -18.312 0.329 1 96.94 75 ILE A C 1
ATOM 579 O O . ILE A 1 75 ? 6.816 -18.438 0.37 1 96.94 75 ILE A O 1
ATOM 583 N N . ARG A 1 76 ? 4.781 -19.016 -0.455 1 95.62 76 ARG A N 1
ATOM 584 C CA . ARG A 1 76 ? 5.32 -20.078 -1.298 1 95.62 76 ARG A CA 1
ATOM 585 C C . ARG A 1 76 ? 5.684 -19.562 -2.682 1 95.62 76 ARG A C 1
ATOM 587 O O . ARG A 1 76 ? 6.617 -20.047 -3.316 1 95.62 76 ARG A O 1
ATOM 594 N N . ASN A 1 77 ? 4.895 -18.594 -3.107 1 96.94 77 ASN A N 1
ATOM 595 C CA . ASN A 1 77 ? 5.102 -18.016 -4.434 1 96.94 77 ASN A CA 1
ATOM 596 C C . ASN A 1 77 ? 4.348 -16.703 -4.598 1 96.94 77 ASN A C 1
ATOM 598 O O . ASN A 1 77 ? 3.363 -16.453 -3.896 1 96.94 77 ASN A O 1
ATOM 602 N N . ILE A 1 78 ? 4.859 -15.844 -5.434 1 98.38 78 ILE A N 1
ATOM 603 C CA . ILE A 1 78 ? 4.199 -14.617 -5.871 1 98.38 78 ILE A CA 1
ATOM 604 C C . ILE A 1 78 ? 4.055 -14.617 -7.391 1 98.38 78 ILE A C 1
ATOM 606 O O . ILE A 1 78 ? 5.039 -14.773 -8.117 1 98.38 78 ILE A O 1
ATOM 610 N N . CYS A 1 79 ? 2.863 -14.508 -7.812 1 98.5 79 CYS A N 1
ATOM 611 C CA . CYS A 1 79 ? 2.574 -14.578 -9.242 1 98.5 79 CYS A CA 1
ATOM 612 C C . CYS A 1 79 ? 1.941 -13.281 -9.7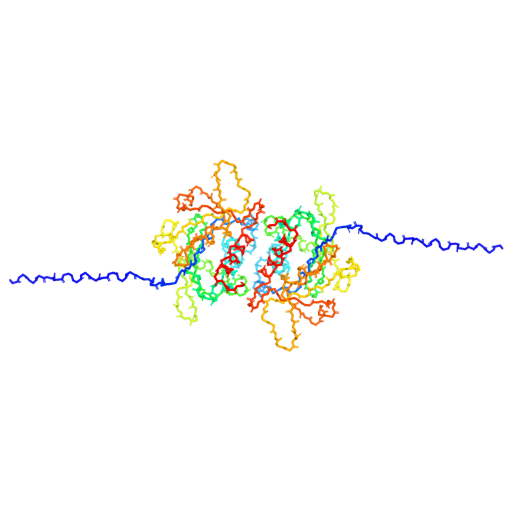27 1 98.5 79 CYS A C 1
ATOM 614 O O . CYS A 1 79 ? 1.181 -12.641 -9 1 98.5 79 CYS A O 1
ATOM 616 N N . ILE A 1 80 ? 2.305 -12.922 -10.922 1 97.62 80 ILE A N 1
ATOM 617 C CA . ILE A 1 80 ? 1.731 -11.75 -11.578 1 97.62 80 ILE A CA 1
ATOM 618 C C . ILE A 1 80 ? 1.166 -12.141 -12.938 1 97.62 80 ILE A C 1
ATOM 620 O O . ILE A 1 80 ? 1.833 -12.828 -13.727 1 97.62 80 ILE A O 1
ATOM 624 N N . ASN A 1 81 ? -0.033 -11.812 -13.188 1 96.88 81 ASN A N 1
ATOM 625 C CA . ASN A 1 81 ? -0.619 -11.906 -14.516 1 96.88 81 ASN A CA 1
ATOM 626 C C . ASN A 1 81 ? -0.678 -10.547 -15.203 1 96.88 81 ASN A C 1
ATOM 628 O O . ASN A 1 81 ? -1.492 -9.695 -14.836 1 96.88 81 ASN A O 1
ATOM 632 N N . PHE A 1 82 ? 0.19 -10.312 -16.234 1 93.06 82 PHE A N 1
ATOM 633 C CA . PHE A 1 82 ? 0.289 -9.055 -16.953 1 93.06 82 PHE A CA 1
ATOM 634 C C . PHE A 1 82 ? -0.74 -8.992 -18.078 1 93.06 82 PHE A C 1
ATOM 636 O O . PHE A 1 82 ? -0.752 -8.039 -18.859 1 93.06 82 PHE A O 1
ATOM 643 N N . GLY A 1 83 ? -1.594 -9.992 -18.156 1 90.56 83 GLY A N 1
ATOM 644 C CA . GLY A 1 83 ? -2.508 -10.086 -19.297 1 90.56 83 GLY A CA 1
ATOM 645 C C . GLY A 1 83 ? -1.848 -10.602 -20.547 1 90.56 83 GLY A C 1
ATOM 646 O O . GLY A 1 83 ? -1.231 -11.672 -20.547 1 90.56 83 GLY A O 1
ATOM 647 N N . PRO A 1 84 ? -1.893 -9.773 -21.625 1 87.81 84 PRO A N 1
ATOM 648 C CA . PRO A 1 84 ? -1.372 -10.234 -22.906 1 87.81 84 PRO A CA 1
ATOM 649 C C . PRO A 1 84 ? 0.14 -10.453 -22.891 1 87.81 84 PRO A C 1
ATOM 651 O O . PRO A 1 84 ? 0.67 -11.203 -23.719 1 87.81 84 PRO A O 1
ATOM 654 N N . ARG A 1 85 ? 0.86 -9.898 -22 1 89 85 ARG A N 1
ATOM 655 C CA . ARG A 1 85 ? 2.316 -9.984 -21.953 1 89 85 ARG A CA 1
ATOM 656 C C . ARG A 1 85 ? 2.77 -11.242 -21.219 1 89 85 ARG A C 1
ATOM 658 O O . ARG A 1 85 ? 3.969 -11.508 -21.109 1 89 85 ARG A O 1
ATOM 665 N N . GLY A 1 86 ? 1.785 -11.977 -20.75 1 94.62 86 GLY A N 1
ATOM 666 C CA . GLY A 1 86 ? 2.125 -13.203 -20.031 1 94.62 86 GLY A CA 1
ATOM 667 C C . GLY A 1 86 ? 2.084 -13.055 -18.531 1 94.62 86 GLY A C 1
ATOM 668 O O . GLY A 1 86 ? 1.486 -12.109 -18.016 1 94.62 86 GLY A O 1
ATOM 669 N N . CYS A 1 87 ? 2.656 -14.148 -17.844 1 97.19 87 CYS A N 1
ATOM 670 C CA . CYS A 1 87 ? 2.676 -14.195 -16.391 1 97.19 87 CYS A CA 1
ATOM 671 C C . CYS A 1 87 ? 4.102 -14.305 -15.867 1 97.19 87 CYS A C 1
ATOM 673 O O . CYS A 1 87 ? 5.031 -14.555 -16.641 1 97.19 87 CYS A O 1
ATOM 675 N N . CYS A 1 88 ? 4.227 -13.961 -14.625 1 97.56 88 CYS A N 1
ATOM 676 C CA . CYS A 1 88 ? 5.547 -14.039 -14.008 1 97.56 88 CYS A CA 1
ATOM 677 C C . CYS A 1 88 ? 5.461 -14.617 -12.602 1 97.56 88 CYS A C 1
ATOM 679 O O . CYS A 1 88 ? 4.469 -14.406 -11.898 1 97.56 88 CYS A O 1
ATOM 681 N N . GLU A 1 89 ? 6.414 -15.461 -12.297 1 98 89 GLU A N 1
ATOM 682 C CA . GLU A 1 89 ? 6.617 -15.914 -10.93 1 98 89 GLU A CA 1
ATOM 683 C C . GLU A 1 89 ? 7.77 -15.164 -10.258 1 98 89 GLU A C 1
ATOM 685 O O . GLU A 1 89 ? 8.82 -14.961 -10.875 1 98 89 GLU A O 1
ATOM 690 N N . VAL A 1 90 ? 7.539 -14.727 -9.07 1 97.75 90 VAL A N 1
ATOM 691 C CA . VAL A 1 90 ? 8.562 -14.039 -8.289 1 97.75 90 VAL A CA 1
ATOM 692 C C . VAL A 1 90 ? 8.953 -14.891 -7.082 1 97.75 90 VAL A C 1
ATOM 694 O O . VAL A 1 90 ? 8.102 -15.266 -6.277 1 97.75 90 VAL A O 1
ATOM 697 N N . ASN A 1 91 ? 10.227 -15.141 -6.977 1 96.94 91 ASN A N 1
ATOM 698 C CA . ASN A 1 91 ? 10.766 -15.883 -5.84 1 96.94 91 ASN A CA 1
ATOM 699 C C . ASN A 1 91 ? 10.594 -15.109 -4.535 1 96.94 91 ASN A C 1
ATOM 701 O O . ASN A 1 91 ? 10.992 -13.953 -4.438 1 96.94 91 ASN A O 1
ATOM 705 N N . PRO A 1 92 ? 10 -15.773 -3.514 1 95.94 92 PRO A N 1
ATOM 706 C CA . PRO A 1 92 ? 9.797 -15.086 -2.238 1 95.94 92 PRO A CA 1
ATOM 707 C C . PRO A 1 92 ? 11.102 -14.672 -1.57 1 95.94 92 PRO A C 1
ATOM 709 O O . PRO A 1 92 ? 11.102 -13.867 -0.636 1 95.94 92 PRO A O 1
ATOM 712 N N . ASN A 1 93 ? 12.203 -15.164 -2.025 1 94.44 93 ASN A N 1
ATOM 713 C CA . ASN A 1 93 ? 13.5 -14.805 -1.453 1 94.44 93 ASN A CA 1
ATOM 714 C C . ASN A 1 93 ? 14.172 -13.695 -2.252 1 94.44 93 ASN A C 1
ATOM 716 O O . ASN A 1 93 ? 15.312 -13.32 -1.957 1 94.44 93 ASN A O 1
ATOM 720 N N . THR A 1 94 ? 13.484 -13.188 -3.219 1 94.88 94 THR A N 1
ATOM 721 C CA . THR A 1 94 ? 14.023 -12.117 -4.047 1 94.88 94 THR A CA 1
ATOM 722 C C . THR A 1 94 ? 14.125 -10.82 -3.25 1 94.88 94 THR A C 1
ATOM 724 O O . THR A 1 94 ? 13.211 -10.469 -2.5 1 94.88 94 THR A O 1
ATOM 727 N N . ARG A 1 95 ? 15.258 -10.172 -3.438 1 87.38 95 ARG A N 1
ATOM 728 C CA . ARG A 1 95 ? 15.414 -8.844 -2.857 1 87.38 95 ARG A CA 1
ATOM 729 C C . ARG A 1 95 ? 15.164 -7.762 -3.902 1 87.38 95 ARG A C 1
ATOM 731 O O . ARG A 1 95 ? 15.898 -7.664 -4.891 1 87.38 95 ARG A O 1
ATOM 738 N N . LEU A 1 96 ? 14.148 -7.055 -3.658 1 87.06 96 LEU A N 1
ATOM 739 C CA . LEU A 1 96 ? 13.852 -5.949 -4.562 1 87.06 96 LEU A CA 1
ATOM 740 C C . LEU A 1 96 ? 14.68 -4.715 -4.199 1 87.06 96 LEU A C 1
ATOM 742 O O . LEU A 1 96 ? 14.867 -4.414 -3.02 1 87.06 96 LEU A O 1
ATOM 746 N N . SER A 1 97 ? 15.109 -4.109 -5.223 1 82.81 97 SER A N 1
ATOM 747 C CA . SER A 1 97 ? 15.773 -2.83 -5.004 1 82.81 97 SER A CA 1
ATOM 748 C C . SER A 1 97 ? 14.836 -1.836 -4.32 1 82.81 97 SER A C 1
ATOM 750 O O . SER A 1 97 ? 13.656 -1.758 -4.652 1 82.81 97 SER A O 1
ATOM 752 N N . PRO A 1 98 ? 15.32 -1.072 -3.416 1 78 98 PRO A N 1
ATOM 753 C CA . PRO A 1 98 ? 14.469 -0.073 -2.766 1 78 98 PRO A CA 1
ATOM 754 C C . PRO A 1 98 ? 14.164 1.118 -3.668 1 78 98 PRO A C 1
ATOM 756 O O . PRO A 1 98 ? 13.328 1.961 -3.324 1 78 98 PRO A O 1
ATOM 759 N N . ILE A 1 99 ? 14.914 1.088 -4.785 1 76 99 ILE A N 1
ATOM 760 C CA . ILE A 1 99 ? 14.672 2.131 -5.777 1 76 99 ILE A CA 1
ATOM 761 C C . ILE A 1 99 ? 13.898 1.547 -6.957 1 76 99 ILE A C 1
ATOM 763 O O . ILE A 1 99 ? 14.055 0.372 -7.293 1 76 99 ILE A O 1
ATOM 767 N N . PHE A 1 100 ? 13.133 2.328 -7.574 1 77.44 100 PHE A N 1
ATOM 768 C CA . PHE A 1 100 ? 12.18 1.906 -8.594 1 77.44 100 PHE A CA 1
ATOM 769 C C . PHE A 1 100 ? 12.898 1.631 -9.914 1 77.44 100 PHE A C 1
ATOM 771 O O . PHE A 1 100 ? 12.562 0.674 -10.617 1 77.44 100 PHE A O 1
ATOM 778 N N . SER A 1 101 ? 13.898 2.359 -10.242 1 76.81 101 SER A N 1
ATOM 779 C CA . SER A 1 101 ? 14.484 2.326 -11.57 1 76.81 101 SER A CA 1
ATOM 780 C C . SER A 1 101 ? 15.117 0.97 -11.867 1 76.81 101 SER A C 1
ATOM 782 O O . SER A 1 101 ? 14.953 0.424 -12.953 1 76.81 101 SER A O 1
ATOM 784 N N . PRO A 1 102 ? 15.859 0.47 -10.898 1 82.25 102 PRO A N 1
ATOM 785 C CA . PRO A 1 102 ? 16.406 -0.858 -11.18 1 82.25 102 PRO A CA 1
ATOM 786 C C . PRO A 1 102 ? 15.32 -1.903 -11.43 1 82.25 102 PRO A C 1
ATOM 788 O O . PRO A 1 102 ? 15.516 -2.822 -12.234 1 82.25 102 PRO A O 1
ATOM 791 N N . PHE A 1 103 ? 14.227 -1.738 -10.859 1 85 103 PHE A N 1
ATOM 792 C CA . PHE A 1 103 ? 13.133 -2.68 -11.078 1 85 103 PHE A CA 1
ATOM 793 C C . PHE A 1 103 ? 12.586 -2.561 -12.492 1 85 103 PHE A C 1
ATOM 795 O O . PHE A 1 103 ? 12.234 -3.564 -13.117 1 85 103 PHE A O 1
ATOM 802 N N . VAL A 1 104 ? 12.469 -1.365 -12.938 1 82.5 104 VAL A N 1
ATOM 803 C CA . VAL A 1 104 ? 12.016 -1.156 -14.312 1 82.5 104 VAL A CA 1
ATOM 804 C C . VAL A 1 104 ? 12.945 -1.886 -15.281 1 82.5 104 VAL A C 1
ATOM 806 O O . VAL A 1 104 ? 12.484 -2.58 -16.188 1 82.5 104 VAL A O 1
ATOM 809 N N . ARG A 1 105 ? 14.219 -1.755 -15.07 1 84.44 105 ARG A N 1
ATOM 810 C CA . ARG A 1 105 ? 15.195 -2.412 -15.922 1 84.44 105 ARG A CA 1
ATOM 811 C C . ARG A 1 105 ? 15.102 -3.93 -15.805 1 84.44 105 ARG A C 1
ATOM 813 O O . ARG A 1 105 ? 15.211 -4.645 -16.797 1 84.44 105 ARG A O 1
ATOM 820 N N . GLN A 1 106 ? 14.922 -4.352 -14.617 1 90.06 106 GLN A N 1
ATOM 821 C CA . GLN A 1 106 ? 14.773 -5.785 -14.383 1 90.06 106 GLN A CA 1
ATOM 822 C C . GLN A 1 106 ? 13.555 -6.34 -15.117 1 90.06 106 GLN A C 1
ATOM 824 O O . GLN A 1 106 ? 13.633 -7.391 -15.75 1 90.06 106 GLN A O 1
ATOM 829 N N . LEU A 1 107 ? 12.508 -5.578 -15.031 1 90.5 107 LEU A N 1
ATOM 830 C CA . LEU A 1 107 ? 11.297 -6.031 -15.711 1 90.5 107 LEU A CA 1
ATOM 831 C C . LEU A 1 107 ? 11.5 -6.051 -17.219 1 90.5 107 LEU A C 1
ATOM 833 O O . LEU A 1 107 ? 11.055 -6.977 -17.906 1 90.5 107 LEU A O 1
ATOM 837 N N . HIS A 1 108 ? 12.141 -5.043 -17.672 1 90.06 108 HIS A N 1
ATOM 838 C CA . HIS A 1 108 ? 12.453 -5.004 -19.094 1 90.06 108 HIS A CA 1
ATOM 839 C C . HIS A 1 108 ? 13.289 -6.207 -19.516 1 90.06 108 HIS A C 1
ATOM 841 O O . HIS A 1 108 ? 13.008 -6.844 -20.531 1 90.06 108 HIS A O 1
ATOM 847 N N . GLN A 1 109 ? 14.289 -6.5 -18.719 1 94.12 109 GLN A N 1
ATOM 848 C CA . GLN A 1 109 ? 15.141 -7.652 -18.984 1 94.12 109 GLN A CA 1
ATOM 849 C C . GLN A 1 109 ? 14.352 -8.953 -18.906 1 94.12 109 GLN A C 1
ATOM 851 O O . GLN A 1 109 ? 14.562 -9.867 -19.703 1 94.12 109 GLN A O 1
ATOM 856 N N . LEU A 1 110 ? 13.508 -9.016 -17.969 1 96.06 110 LEU A N 1
ATOM 857 C CA . LEU A 1 110 ? 12.68 -10.203 -17.812 1 96.06 110 LEU A CA 1
ATOM 858 C C . LEU A 1 110 ? 11.852 -10.469 -19.062 1 96.06 110 LEU A C 1
ATOM 860 O O . LEU A 1 110 ? 11.75 -11.609 -19.516 1 96.06 110 LEU A O 1
ATOM 864 N N . PHE A 1 111 ? 11.281 -9.391 -19.609 1 94.69 111 PHE A N 1
ATOM 865 C CA . PHE A 1 111 ? 10.461 -9.539 -20.812 1 94.69 111 PHE A CA 1
ATOM 866 C C . PHE A 1 111 ? 11.312 -9.977 -22 1 94.69 111 PHE A C 1
ATOM 868 O O . PHE A 1 111 ? 10.828 -10.656 -22.906 1 94.69 111 PHE A O 1
ATOM 875 N N . GLN A 1 112 ? 12.578 -9.656 -21.938 1 94.56 112 GLN A N 1
ATOM 876 C CA . GLN A 1 112 ? 13.484 -9.992 -23.031 1 94.56 112 GLN A CA 1
ATOM 877 C C . GLN A 1 112 ? 14.023 -11.414 -22.875 1 94.56 112 GLN A C 1
ATOM 879 O O . GLN A 1 112 ? 14.102 -12.164 -23.844 1 94.56 112 GLN A O 1
ATOM 884 N N . TYR A 1 113 ? 14.328 -11.812 -21.672 1 96.38 113 TYR A N 1
ATOM 885 C CA . TYR A 1 113 ? 15.086 -13.039 -21.453 1 96.38 113 TYR A CA 1
ATOM 886 C C . TYR A 1 113 ? 14.195 -14.133 -20.891 1 96.38 113 TYR A C 1
ATOM 888 O O . TYR A 1 113 ? 14.555 -15.312 -20.922 1 96.38 113 TYR A O 1
ATOM 896 N N . GLY A 1 114 ? 13.164 -13.82 -20.25 1 97.19 114 GLY A N 1
ATOM 897 C CA . GLY A 1 114 ? 12.211 -14.781 -19.719 1 97.19 114 GLY A CA 1
ATOM 898 C C . GLY A 1 114 ? 12.539 -15.25 -18.312 1 97.19 114 GLY A C 1
ATOM 899 O O . GLY A 1 114 ? 11.695 -15.836 -17.641 1 97.19 114 GLY A O 1
ATOM 900 N N . ILE A 1 115 ? 13.789 -14.984 -17.906 1 97.62 115 ILE A N 1
ATOM 901 C CA . ILE A 1 115 ? 14.227 -15.461 -16.609 1 97.62 115 ILE A CA 1
ATOM 902 C C . ILE A 1 115 ? 15.312 -14.539 -16.047 1 97.62 115 ILE A C 1
ATOM 904 O O . ILE A 1 115 ? 16.156 -14.055 -16.812 1 97.62 115 ILE A O 1
ATOM 908 N N . LEU A 1 116 ? 15.18 -14.219 -14.797 1 97.5 116 LEU A N 1
ATOM 909 C CA . LEU A 1 116 ? 16.203 -13.453 -14.094 1 97.5 116 LEU A CA 1
ATOM 910 C C . LEU A 1 116 ? 16.656 -14.188 -12.828 1 97.5 116 LEU A C 1
ATOM 912 O O . LEU A 1 116 ? 15.844 -14.844 -12.172 1 97.5 116 LEU A O 1
ATOM 916 N N . TYR A 1 117 ? 17.906 -13.945 -12.406 1 96.44 117 TYR A N 1
ATOM 917 C CA . TYR A 1 117 ? 18.484 -14.633 -11.258 1 96.44 117 TYR A CA 1
ATOM 918 C C . TYR A 1 117 ? 18.906 -13.641 -10.18 1 96.44 117 TYR A C 1
ATOM 920 O O . TYR A 1 117 ? 19.281 -12.5 -10.484 1 96.44 117 TYR A O 1
ATOM 928 N N . ASN A 1 118 ? 18.766 -14.07 -8.945 1 93.12 118 ASN A N 1
ATOM 929 C CA . ASN A 1 118 ? 19.328 -13.312 -7.84 1 93.12 118 ASN A CA 1
ATOM 930 C C . ASN A 1 118 ? 20.859 -13.312 -7.891 1 93.12 118 ASN A C 1
ATOM 932 O O . ASN A 1 118 ? 21.484 -14.367 -7.965 1 93.12 118 ASN A O 1
ATOM 936 N N . PRO A 1 119 ? 21.406 -12.117 -7.809 1 88.38 119 PRO A N 1
ATOM 937 C CA . PRO A 1 119 ? 22.859 -12.07 -7.867 1 88.38 119 PRO A CA 1
ATOM 938 C C . PRO A 1 119 ? 23.516 -12.68 -6.629 1 88.38 119 PRO A C 1
ATOM 940 O O . PRO A 1 119 ? 24.641 -13.188 -6.711 1 88.38 119 PRO A O 1
ATOM 943 N N . GLU A 1 120 ? 22.859 -12.656 -5.5 1 86.69 120 GLU A N 1
ATOM 944 C CA . GLU A 1 120 ? 23.438 -13.055 -4.219 1 86.69 120 GLU A CA 1
ATOM 945 C C . GLU A 1 120 ? 23.609 -14.562 -4.133 1 86.69 120 GLU A C 1
ATOM 947 O O . GLU A 1 120 ? 24.641 -15.055 -3.652 1 86.69 120 GLU A O 1
ATOM 952 N N . ASP A 1 121 ? 22.625 -15.375 -4.555 1 90.44 121 ASP A N 1
ATOM 953 C CA . ASP A 1 121 ? 22.656 -16.812 -4.336 1 90.44 121 ASP A CA 1
ATOM 954 C C . ASP A 1 121 ? 22.516 -17.578 -5.656 1 90.44 121 ASP A C 1
ATOM 956 O O . ASP A 1 121 ? 22.609 -18.797 -5.684 1 90.44 121 ASP A O 1
ATOM 960 N N . GLY A 1 122 ? 22.25 -16.875 -6.754 1 92.38 122 GLY A N 1
ATOM 961 C CA . GLY A 1 122 ? 22.141 -17.5 -8.062 1 92.38 122 GLY A CA 1
ATOM 962 C C . GLY A 1 122 ? 20.812 -18.188 -8.289 1 92.38 122 GLY A C 1
ATOM 963 O O . GLY A 1 122 ? 20.609 -18.875 -9.297 1 92.38 122 GLY A O 1
ATOM 964 N N . GLU A 1 123 ? 19.891 -18.062 -7.336 1 94.88 123 GLU A N 1
ATOM 965 C CA . GLU A 1 123 ? 18.562 -18.656 -7.492 1 94.88 123 GLU A CA 1
ATOM 966 C C . GLU A 1 123 ? 17.703 -17.828 -8.43 1 94.88 123 GLU A C 1
ATOM 968 O O . GLU A 1 123 ? 17.969 -16.641 -8.656 1 94.88 123 GLU A O 1
ATOM 973 N N . VAL A 1 124 ? 16.734 -18.484 -9.023 1 96.44 124 VAL A N 1
ATOM 974 C CA . VAL A 1 124 ? 15.812 -17.781 -9.914 1 96.44 124 VAL A CA 1
ATOM 975 C C . VAL A 1 124 ? 15.031 -16.734 -9.117 1 96.44 124 VAL A C 1
ATOM 977 O O . VAL A 1 124 ? 14.398 -17.062 -8.109 1 96.44 124 VAL A O 1
ATOM 980 N N . ALA A 1 125 ? 15.086 -15.469 -9.562 1 97.19 125 ALA A N 1
ATOM 981 C CA . ALA A 1 125 ? 14.359 -14.375 -8.922 1 97.19 125 ALA A CA 1
ATOM 982 C C . ALA A 1 125 ? 12.992 -14.18 -9.57 1 97.19 125 ALA A C 1
ATOM 984 O O . ALA A 1 125 ? 11.977 -14.094 -8.875 1 97.19 125 ALA A O 1
ATOM 985 N N . PHE A 1 126 ? 13.031 -14.164 -10.93 1 97.69 126 PHE A N 1
ATOM 986 C CA . PHE A 1 126 ? 11.836 -13.984 -11.742 1 97.69 126 PHE A CA 1
ATOM 987 C C . PHE A 1 126 ? 11.797 -14.984 -12.891 1 97.69 126 PHE A C 1
ATOM 989 O O . PHE A 1 126 ? 12.828 -15.258 -13.516 1 97.69 126 PHE A O 1
ATOM 996 N N . ARG A 1 127 ? 10.648 -15.539 -13.141 1 98 127 ARG A N 1
ATOM 997 C CA . ARG A 1 127 ? 10.484 -16.453 -14.258 1 98 127 ARG A CA 1
ATOM 998 C C . ARG A 1 127 ? 9.188 -16.188 -15.008 1 98 127 ARG A C 1
ATOM 1000 O O . ARG A 1 127 ? 8.109 -16.172 -14.414 1 98 127 ARG A O 1
ATOM 1007 N N . MET A 1 128 ? 9.305 -16.016 -16.281 1 97.75 128 MET A N 1
ATOM 1008 C CA . MET A 1 128 ? 8.125 -15.789 -17.109 1 97.75 128 MET A CA 1
ATOM 1009 C C . MET A 1 128 ? 7.414 -17.094 -17.406 1 97.75 128 MET A C 1
ATOM 1011 O O . MET A 1 128 ? 8.047 -18.156 -17.5 1 97.75 128 MET A O 1
ATOM 1015 N N . ARG A 1 129 ? 6.141 -17 -17.422 1 96.56 129 ARG A N 1
ATOM 1016 C CA . ARG A 1 129 ? 5.242 -18.031 -17.922 1 96.56 129 ARG A CA 1
ATOM 1017 C C . ARG A 1 129 ? 4.391 -17.516 -19.078 1 96.56 129 ARG A C 1
ATOM 1019 O O . ARG A 1 129 ? 4.039 -16.328 -19.109 1 96.56 129 ARG A O 1
ATOM 1026 N N . THR A 1 130 ? 4.094 -18.328 -19.984 1 93.62 130 THR A N 1
ATOM 1027 C CA . THR A 1 130 ? 3.461 -17.906 -21.219 1 93.62 130 THR A CA 1
ATOM 1028 C C . THR A 1 130 ? 2.061 -17.359 -20.953 1 93.62 130 THR A C 1
ATOM 1030 O O . THR A 1 130 ? 1.646 -16.375 -21.578 1 93.62 130 THR A O 1
ATOM 1033 N N . ASN A 1 131 ? 1.337 -18 -20.172 1 95.19 131 ASN A N 1
ATOM 1034 C CA . ASN A 1 131 ? -0.028 -17.594 -19.859 1 95.19 131 ASN A CA 1
ATOM 1035 C C . ASN A 1 131 ? -0.469 -18.125 -18.5 1 95.19 131 ASN A C 1
ATOM 1037 O O . ASN A 1 131 ? 0.312 -18.766 -17.797 1 95.19 131 ASN A O 1
ATOM 1041 N N . LEU A 1 132 ? -1.721 -17.812 -18.156 1 95 132 LEU A N 1
ATOM 1042 C CA . LEU A 1 132 ? -2.266 -18.172 -16.859 1 95 132 LEU A CA 1
ATOM 1043 C C . LEU A 1 132 ? -2.275 -19.688 -16.688 1 95 132 LEU A C 1
ATOM 1045 O O . LEU A 1 132 ? -1.927 -20.188 -15.617 1 95 132 LEU A O 1
ATOM 1049 N N . SER A 1 133 ? -2.67 -20.375 -17.719 1 94.38 133 SER A N 1
ATOM 1050 C CA . SER A 1 133 ? -2.715 -21.828 -17.656 1 94.38 133 SER A CA 1
ATOM 1051 C C . SER A 1 133 ? -1.337 -22.406 -17.359 1 94.38 133 SER A C 1
ATOM 1053 O O . SER A 1 133 ? -1.193 -23.281 -16.5 1 94.38 133 SER A O 1
ATOM 1055 N N . SER A 1 134 ? -0.364 -22 -18.078 1 95.44 134 SER A N 1
ATOM 1056 C CA . SER A 1 134 ? 1.009 -22.438 -17.859 1 95.44 134 SER A CA 1
ATOM 1057 C C . SER A 1 134 ? 1.496 -22.094 -16.469 1 95.44 134 SER A C 1
ATOM 1059 O O . SER A 1 134 ? 2.225 -22.875 -15.844 1 95.44 134 SER A O 1
ATOM 1061 N N . LEU A 1 135 ? 1.148 -20.922 -15.953 1 96.06 135 LEU A N 1
ATOM 1062 C CA . LEU A 1 135 ? 1.524 -20.484 -14.609 1 96.06 135 LEU A CA 1
ATOM 1063 C C . LEU A 1 135 ? 0.903 -21.391 -13.547 1 96.06 135 LEU A C 1
ATOM 1065 O O . LEU A 1 135 ? 1.605 -21.906 -12.672 1 96.06 135 LEU A O 1
ATOM 1069 N N . LEU A 1 136 ? -0.387 -21.625 -13.672 1 94.69 136 LEU A N 1
ATOM 1070 C CA . LEU A 1 136 ? -1.13 -22.375 -12.664 1 94.69 136 LEU A CA 1
ATOM 1071 C C . LEU A 1 136 ? -0.69 -23.828 -12.633 1 94.69 136 LEU A C 1
ATOM 1073 O O . LEU A 1 136 ? -0.763 -24.484 -11.594 1 94.69 136 LEU A O 1
ATOM 1077 N N . SER A 1 137 ? -0.229 -24.328 -13.758 1 93.81 137 SER A N 1
ATOM 1078 C CA . SER A 1 137 ? 0.226 -25.719 -13.836 1 93.81 137 SER A CA 1
ATOM 1079 C C . SER A 1 137 ? 1.506 -25.922 -13.039 1 93.81 137 SER A C 1
ATOM 1081 O O . SER A 1 137 ? 1.85 -27.062 -12.688 1 93.81 137 SER A O 1
ATOM 1083 N N . THR A 1 138 ? 2.258 -24.844 -12.734 1 92.56 138 THR A N 1
ATOM 1084 C CA . THR A 1 138 ? 3.508 -24.938 -11.984 1 92.56 138 THR A CA 1
ATOM 1085 C C . THR A 1 138 ? 3.24 -24.953 -10.484 1 92.56 138 THR A C 1
ATOM 1087 O O . THR A 1 138 ? 4.133 -25.25 -9.688 1 92.56 138 THR A O 1
ATOM 1090 N N . LEU A 1 139 ? 2.061 -24.641 -10.039 1 93.19 139 LEU A N 1
ATOM 1091 C CA . LEU A 1 139 ? 1.73 -24.484 -8.625 1 93.19 139 LEU A CA 1
ATOM 1092 C C . LEU A 1 139 ? 1.317 -25.828 -8.023 1 93.19 139 LEU A C 1
ATOM 1094 O O . LEU A 1 139 ? 0.967 -26.766 -8.75 1 93.19 139 LEU A O 1
ATOM 1098 N N . PRO A 1 140 ? 1.431 -25.938 -6.738 1 89.69 140 PRO A N 1
ATOM 1099 C CA . PRO A 1 140 ? 1.015 -27.188 -6.098 1 89.69 140 PRO A CA 1
ATOM 1100 C C . PRO A 1 140 ? -0.429 -27.562 -6.422 1 89.69 140 PRO A C 1
ATOM 1102 O O . PRO A 1 140 ? -1.296 -26.688 -6.504 1 89.69 140 PRO A O 1
ATOM 1105 N N . ALA A 1 141 ? -0.709 -28.844 -6.637 1 84.75 141 ALA A N 1
ATOM 1106 C CA . ALA A 1 141 ? -2.023 -29.344 -7.023 1 84.75 141 ALA A CA 1
ATOM 1107 C C . ALA A 1 141 ? -3.045 -29.125 -5.91 1 84.75 141 ALA A C 1
ATOM 1109 O O . ALA A 1 141 ? -4.234 -28.953 -6.176 1 84.75 141 ALA A O 1
ATOM 1110 N N . ASN A 1 142 ? -2.57 -29.109 -4.746 1 84.62 142 ASN A N 1
ATOM 1111 C CA . ASN A 1 142 ? -3.5 -29.047 -3.623 1 84.62 142 ASN A CA 1
ATOM 1112 C C . ASN A 1 142 ? -3.727 -27.609 -3.156 1 84.62 142 ASN A C 1
ATOM 1114 O O . ASN A 1 142 ? -4.234 -27.391 -2.057 1 84.62 142 ASN A O 1
ATOM 1118 N N . CYS A 1 143 ? -3.412 -26.719 -3.947 1 92 143 CYS A N 1
ATOM 1119 C CA . CYS A 1 143 ? -3.631 -25.328 -3.57 1 92 143 CYS A CA 1
ATOM 1120 C C . CYS A 1 143 ? -5.0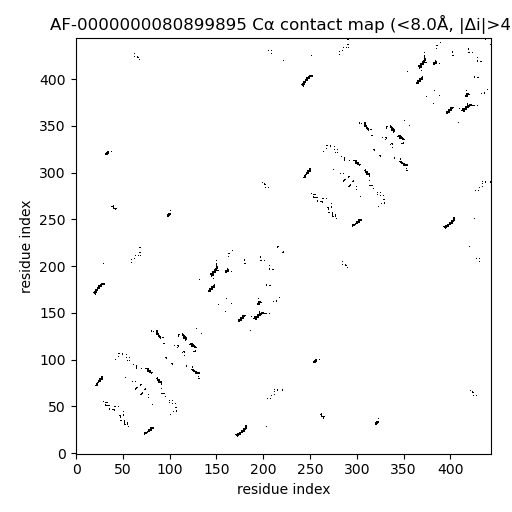82 -24.922 -3.797 1 92 143 CYS A C 1
ATOM 1122 O O . CYS A 1 143 ? -5.66 -25.219 -4.844 1 92 143 CYS A O 1
ATOM 1124 N N . ARG A 1 144 ? -5.723 -24.406 -2.787 1 95.44 144 ARG A N 1
ATOM 1125 C CA . ARG A 1 144 ? -7.066 -23.859 -2.934 1 95.44 144 ARG A CA 1
ATOM 1126 C C . ARG A 1 144 ? -7.02 -22.422 -3.457 1 95.44 144 ARG A C 1
ATOM 1128 O O . ARG A 1 144 ? -6.375 -21.562 -2.857 1 95.44 144 ARG A O 1
ATOM 1135 N N . LYS A 1 145 ? -7.66 -22.172 -4.629 1 96.81 145 LYS A N 1
ATOM 1136 C CA . LYS A 1 145 ? -7.629 -20.875 -5.289 1 96.81 145 LYS A CA 1
ATOM 1137 C C . LYS A 1 145 ? -8.805 -20 -4.852 1 96.81 145 LYS A C 1
ATOM 1139 O O . LYS A 1 145 ? -9.961 -20.328 -5.117 1 96.81 145 LYS A O 1
ATOM 1144 N N . ILE A 1 146 ? -8.422 -18.859 -4.211 1 97.25 146 ILE A N 1
ATOM 1145 C CA . ILE A 1 146 ? -9.43 -18.016 -3.596 1 97.25 146 ILE A CA 1
ATOM 1146 C C . ILE A 1 146 ? -9.492 -16.672 -4.328 1 97.25 146 ILE A C 1
ATOM 1148 O O . ILE A 1 146 ? -8.492 -15.953 -4.395 1 97.25 146 ILE A O 1
ATOM 1152 N N . GLY A 1 147 ? -10.656 -16.344 -4.906 1 96.88 147 GLY A N 1
ATOM 1153 C CA . GLY A 1 147 ? -10.875 -15.023 -5.469 1 96.88 147 GLY A CA 1
ATOM 1154 C C . GLY A 1 147 ? -11.242 -13.984 -4.43 1 96.88 147 GLY A C 1
ATOM 1155 O O . GLY A 1 147 ? -12.234 -14.133 -3.711 1 96.88 147 GLY A O 1
ATOM 1156 N N . CYS A 1 148 ? -10.477 -12.914 -4.387 1 96.62 148 CYS A N 1
ATOM 1157 C CA . CYS A 1 148 ? -10.703 -11.859 -3.408 1 96.62 148 CYS A CA 1
ATOM 1158 C C . CYS A 1 148 ? -11.633 -10.789 -3.967 1 96.62 148 CYS A C 1
ATOM 1160 O O . CYS A 1 148 ? -11.312 -10.141 -4.965 1 96.62 148 CYS A O 1
ATOM 1162 N N . ILE A 1 149 ? -12.703 -10.633 -3.336 1 93.5 149 ILE A N 1
ATOM 1163 C CA . ILE A 1 149 ? -13.625 -9.562 -3.68 1 93.5 149 ILE A CA 1
ATOM 1164 C C . ILE A 1 149 ? -13.32 -8.328 -2.828 1 93.5 149 ILE A C 1
ATOM 1166 O O . ILE A 1 149 ? -13.43 -8.375 -1.601 1 93.5 149 ILE A O 1
ATOM 1170 N N . LEU A 1 150 ? -12.945 -7.234 -3.471 1 92.12 150 LEU A N 1
ATOM 1171 C CA . LEU A 1 150 ? -12.453 -6.039 -2.789 1 92.12 150 LEU A CA 1
ATOM 1172 C C . LEU A 1 150 ? -13.539 -4.965 -2.732 1 92.12 150 LEU A C 1
ATOM 1174 O O . LEU A 1 150 ? -13.242 -3.771 -2.807 1 92.12 150 LEU A O 1
ATOM 1178 N N . GLY A 1 151 ? -14.766 -5.402 -2.59 1 90.81 151 GLY A N 1
ATOM 1179 C CA . GLY A 1 151 ? -15.906 -4.5 -2.549 1 90.81 151 GLY A CA 1
ATOM 1180 C C . GLY A 1 151 ? -17.203 -5.188 -2.166 1 90.81 151 GLY A C 1
ATOM 1181 O O . GLY A 1 151 ? -17.188 -6.297 -1.631 1 90.81 151 GLY A O 1
ATOM 1182 N N . PRO A 1 152 ? -18.25 -4.445 -2.348 1 89.56 152 PRO A N 1
ATOM 1183 C CA . PRO A 1 152 ? -19.547 -5.043 -2.02 1 89.56 152 PRO A CA 1
ATOM 1184 C C . PRO A 1 152 ? -19.922 -6.184 -2.961 1 89.56 152 PRO A C 1
ATOM 1186 O O . PRO A 1 152 ? -19.531 -6.184 -4.129 1 89.56 152 PRO A O 1
ATOM 1189 N N . VAL A 1 153 ? -20.531 -7.145 -2.373 1 86.75 153 VAL A N 1
ATOM 1190 C CA . VAL A 1 153 ? -20.984 -8.289 -3.148 1 86.75 153 VAL A CA 1
ATOM 1191 C C . VAL A 1 153 ? -22.453 -8.102 -3.543 1 86.75 153 VAL A C 1
ATOM 1193 O O . VAL A 1 153 ? -23.25 -7.59 -2.754 1 86.75 153 VAL A O 1
ATOM 1196 N N . SER A 1 154 ? -22.531 -8.383 -4.859 1 75.62 154 SER A N 1
ATOM 1197 C CA . SER A 1 154 ? -23.922 -8.312 -5.309 1 75.62 154 SER A CA 1
ATOM 1198 C C . SER A 1 154 ? -24.75 -9.484 -4.781 1 75.62 154 SER A C 1
ATOM 1200 O O . SER A 1 154 ? -24.203 -10.57 -4.551 1 75.62 154 SER A O 1
ATOM 1202 N N . LEU A 1 155 ? -25.953 -9.281 -4.496 1 61.94 155 LEU A N 1
ATOM 1203 C CA . LEU A 1 155 ? -26.938 -10.234 -3.986 1 61.94 155 LEU A CA 1
ATOM 1204 C C . LEU A 1 155 ? -26.969 -11.492 -4.848 1 61.94 155 LEU A C 1
ATOM 1206 O O . LEU A 1 155 ? -27.312 -12.57 -4.359 1 61.94 155 LEU A O 1
ATOM 1210 N N . THR A 1 156 ? -26.656 -11.398 -6.078 1 63.84 156 THR A N 1
ATOM 1211 C CA . THR A 1 156 ? -26.828 -12.531 -6.98 1 63.84 156 THR A CA 1
ATOM 1212 C C . THR A 1 156 ? -25.703 -13.547 -6.785 1 63.84 156 THR A C 1
ATOM 1214 O O . THR A 1 156 ? -25.797 -14.688 -7.23 1 63.84 156 THR A O 1
ATOM 1217 N N . GLN A 1 157 ? -24.625 -13.234 -6.168 1 65.94 157 GLN A N 1
ATOM 1218 C CA . GLN A 1 157 ? -23.453 -14.086 -6.047 1 65.94 157 GLN A CA 1
ATOM 1219 C C . GLN A 1 157 ? -23.578 -15.047 -4.867 1 65.94 157 GLN A C 1
ATOM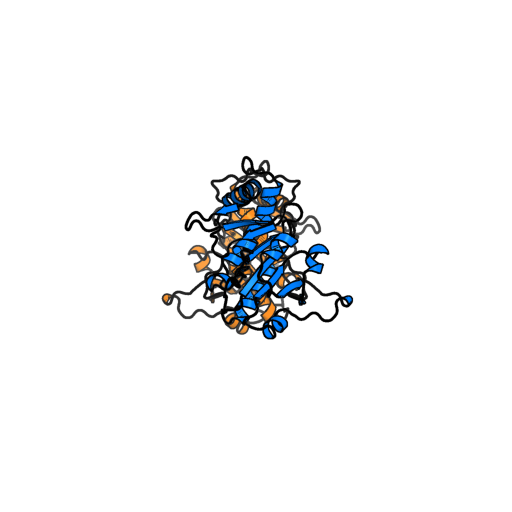 1221 O O . GLN A 1 157 ? -22.828 -16.016 -4.754 1 65.94 157 GLN A O 1
ATOM 1226 N N . GLY A 1 158 ? -24.766 -15.07 -4.156 1 63.84 158 GLY A N 1
ATOM 1227 C CA . GLY A 1 158 ? -24.906 -15.891 -2.965 1 63.84 158 GLY A CA 1
ATOM 1228 C C . GLY A 1 158 ? -24.047 -15.414 -1.81 1 63.84 158 GLY A C 1
ATOM 1229 O O . GLY A 1 158 ? -23.328 -14.414 -1.931 1 63.84 158 GLY A O 1
ATOM 1230 N N . PRO A 1 159 ? -24.188 -16.156 -0.712 1 75.19 159 PRO A N 1
ATOM 1231 C CA . PRO A 1 159 ? -23.453 -15.734 0.477 1 75.19 159 PRO A CA 1
ATOM 1232 C C . PRO A 1 159 ? -21.953 -15.945 0.344 1 75.19 159 PRO A C 1
ATOM 1234 O O . PRO A 1 159 ? -21.5 -17.047 0.049 1 75.19 159 PRO A O 1
ATOM 1237 N N . ILE A 1 160 ? -21.25 -14.961 0.256 1 86.31 160 ILE A N 1
ATOM 1238 C CA . ILE A 1 160 ? -19.797 -15.008 0.237 1 86.31 160 ILE A CA 1
ATOM 1239 C C . ILE A 1 160 ? -19.25 -14.758 1.643 1 86.31 160 ILE A C 1
ATOM 1241 O O . ILE A 1 160 ? -19.656 -13.812 2.314 1 86.31 160 ILE A O 1
ATOM 1245 N N . MET A 1 161 ? -18.469 -15.672 2.088 1 90.31 161 MET A N 1
ATOM 1246 C CA . MET A 1 161 ? -17.875 -15.555 3.414 1 90.31 161 MET A CA 1
ATOM 1247 C C . MET A 1 161 ? -16.875 -14.398 3.463 1 90.31 161 MET A C 1
ATOM 1249 O O . MET A 1 161 ? -16.219 -14.109 2.467 1 90.31 161 MET A O 1
ATOM 1253 N N . ASN A 1 162 ? -16.891 -13.828 4.656 1 93.31 162 ASN A N 1
ATOM 1254 C CA . ASN A 1 162 ? -15.844 -12.82 4.82 1 93.31 162 ASN A CA 1
ATOM 1255 C C . ASN A 1 162 ? -14.477 -13.453 5.047 1 93.31 162 ASN A C 1
ATOM 1257 O O . ASN A 1 162 ? -14.383 -14.617 5.441 1 93.31 162 ASN A O 1
ATOM 1261 N N . LEU A 1 163 ? -13.469 -12.703 4.785 1 94.62 163 LEU A N 1
ATOM 1262 C CA . LEU A 1 163 ? -12.094 -13.188 4.805 1 94.62 163 LEU A CA 1
ATOM 1263 C C . LEU A 1 163 ? -11.75 -13.789 6.16 1 94.62 163 LEU A C 1
ATOM 1265 O O . LEU A 1 163 ? -11.203 -14.898 6.23 1 94.62 163 LEU A O 1
ATOM 1269 N N . SER A 1 164 ? -12.102 -13.125 7.219 1 91.44 164 SER A N 1
ATOM 1270 C CA . SER A 1 164 ? -11.758 -13.594 8.555 1 91.44 164 SER A CA 1
ATOM 1271 C C . SER A 1 164 ? -12.406 -14.938 8.852 1 91.44 164 SER A C 1
ATOM 1273 O O . SER A 1 164 ? -11.75 -15.852 9.352 1 91.44 164 SER A O 1
ATOM 1275 N N . ASP A 1 165 ? -13.664 -15.062 8.578 1 94.19 165 ASP A N 1
ATOM 1276 C CA . ASP A 1 165 ? -14.383 -16.312 8.805 1 94.19 165 ASP A CA 1
ATOM 1277 C C . ASP A 1 165 ? -13.836 -17.422 7.926 1 94.19 165 ASP A C 1
ATOM 1279 O O . ASP A 1 165 ? -13.695 -18.562 8.375 1 94.19 165 ASP A O 1
ATOM 1283 N N . TYR A 1 166 ? -13.531 -17.094 6.742 1 95.88 166 TYR A N 1
ATOM 1284 C CA . TYR A 1 166 ? -12.969 -18.078 5.816 1 95.88 166 TYR A CA 1
ATOM 1285 C C . TYR A 1 166 ? -11.648 -18.625 6.34 1 95.88 166 TYR A C 1
ATOM 1287 O O . TYR A 1 166 ? -11.438 -19.844 6.336 1 95.88 166 TYR A O 1
ATOM 1295 N N . LEU A 1 167 ? -10.805 -17.75 6.785 1 95.31 167 LEU A N 1
ATOM 1296 C CA . LEU A 1 167 ? -9.484 -18.141 7.258 1 95.31 167 LEU A CA 1
ATOM 1297 C C 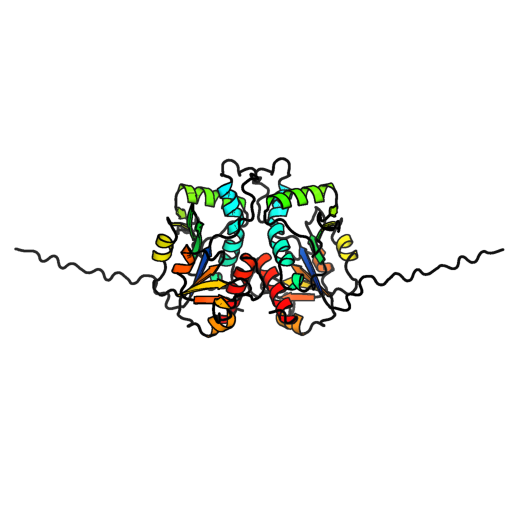. LEU A 1 167 ? -9.586 -18.938 8.555 1 95.31 167 LEU A C 1
ATOM 1299 O O . LEU A 1 167 ? -8.789 -19.844 8.805 1 95.31 167 LEU A O 1
ATOM 1303 N N . ARG A 1 168 ? -10.562 -18.625 9.375 1 93.38 168 ARG A N 1
ATOM 1304 C CA . ARG A 1 168 ? -10.781 -19.375 10.602 1 93.38 168 ARG A CA 1
ATOM 1305 C C . ARG A 1 168 ? -11.172 -20.812 10.297 1 93.38 168 ARG A C 1
ATOM 1307 O O . ARG A 1 168 ? -10.758 -21.734 11.008 1 93.38 168 ARG A O 1
ATOM 1314 N N . ALA A 1 169 ? -11.836 -20.984 9.219 1 93.56 169 ALA A N 1
ATOM 1315 C CA . ALA A 1 169 ? -12.336 -22.312 8.852 1 93.56 169 ALA A CA 1
ATOM 1316 C C . ALA A 1 169 ? -11.297 -23.094 8.062 1 93.56 169 ALA A C 1
ATOM 1318 O O . ALA A 1 169 ? -11.344 -24.328 8.008 1 93.56 169 ALA A O 1
ATOM 1319 N N . ALA A 1 170 ? -10.352 -22.453 7.453 1 92.12 170 ALA A N 1
ATOM 1320 C CA . ALA A 1 170 ? -9.359 -23.094 6.598 1 92.12 170 ALA A CA 1
ATOM 1321 C C . ALA A 1 170 ? -8.352 -23.875 7.43 1 92.12 170 ALA A C 1
ATOM 1323 O O . ALA A 1 170 ? -7.93 -23.438 8.5 1 92.12 170 ALA A O 1
ATOM 1324 N N . ALA A 1 171 ? -7.953 -25.016 6.883 1 89.06 171 ALA A N 1
ATOM 1325 C CA . ALA A 1 171 ? -6.938 -25.828 7.555 1 89.06 171 ALA A CA 1
ATOM 1326 C C . ALA A 1 171 ? -5.566 -25.156 7.465 1 89.06 171 ALA A C 1
ATOM 1328 O O . ALA A 1 171 ? -5.211 -24.594 6.434 1 89.06 171 ALA A O 1
ATOM 1329 N N . ASP A 1 172 ? -4.75 -25.312 8.547 1 83.94 172 ASP A N 1
ATOM 1330 C CA . ASP A 1 172 ? -3.439 -24.672 8.602 1 83.94 172 ASP A CA 1
ATOM 1331 C C . ASP A 1 172 ? -2.471 -25.312 7.609 1 83.94 172 ASP A C 1
ATOM 1333 O O . ASP A 1 172 ? -1.51 -24.672 7.172 1 83.94 172 ASP A O 1
ATOM 1337 N N . GLU A 1 173 ? -2.768 -26.547 7.207 1 86.81 173 GLU A N 1
ATOM 1338 C CA . GLU A 1 173 ? -1.862 -27.281 6.332 1 86.81 173 GLU A CA 1
ATOM 1339 C C . GLU A 1 173 ? -2.174 -27.016 4.863 1 86.81 173 GLU A C 1
ATOM 1341 O O . GLU A 1 173 ? -1.396 -27.375 3.979 1 86.81 173 GLU A O 1
ATOM 1346 N N . GLN A 1 174 ? -3.209 -26.328 4.629 1 91.62 174 GLN A N 1
ATOM 1347 C CA . GLN A 1 174 ? -3.637 -26.062 3.258 1 91.62 174 GLN A CA 1
ATOM 1348 C C . GLN A 1 174 ? -2.871 -24.891 2.66 1 91.62 174 GLN A C 1
ATOM 1350 O O . GLN A 1 174 ? -2.641 -23.875 3.334 1 91.62 174 GLN A O 1
ATOM 1355 N N . ILE A 1 175 ? -2.449 -25.078 1.413 1 94.88 175 ILE A N 1
ATOM 1356 C CA . ILE A 1 175 ? -1.871 -23.953 0.68 1 94.88 175 ILE A CA 1
ATOM 1357 C C . ILE A 1 175 ? -2.984 -23.125 0.039 1 94.88 175 ILE A C 1
ATOM 1359 O O . ILE A 1 175 ? -3.803 -23.656 -0.716 1 94.88 175 ILE A O 1
ATOM 1363 N N . LEU A 1 176 ? -3.053 -21.891 0.395 1 97.19 176 LEU A N 1
ATOM 1364 C CA . LEU A 1 176 ? -4.07 -20.984 -0.124 1 97.19 176 LEU A CA 1
ATOM 1365 C C . LEU A 1 176 ? -3.48 -20.047 -1.17 1 97.19 176 LEU A C 1
ATOM 1367 O O . LEU A 1 176 ? -2.438 -19.422 -0.939 1 97.19 176 LEU A O 1
ATOM 1371 N N . LEU A 1 177 ? -4.043 -20.016 -2.334 1 97.81 177 LEU A N 1
ATOM 1372 C CA . LEU A 1 177 ? -3.693 -19.047 -3.371 1 97.81 177 LEU A CA 1
ATOM 1373 C C . LEU A 1 177 ? -4.719 -17.922 -3.43 1 97.81 177 LEU A C 1
ATOM 1375 O O . LEU A 1 177 ? -5.879 -18.141 -3.783 1 97.81 177 LEU A O 1
ATOM 1379 N N . PHE A 1 178 ? -4.324 -16.719 -3.09 1 98.31 178 PHE A N 1
ATOM 1380 C CA . PHE A 1 178 ? -5.203 -15.562 -3.123 1 98.31 178 PHE A CA 1
ATOM 1381 C C . PHE A 1 178 ? -5.047 -14.805 -4.438 1 98.31 178 PHE A C 1
ATOM 1383 O O . PHE A 1 178 ? -3.955 -14.336 -4.762 1 98.31 178 PHE A O 1
ATOM 1390 N N . VAL A 1 179 ? -6.133 -14.711 -5.176 1 98 179 VAL A N 1
ATOM 1391 C CA . VAL A 1 179 ? -6.172 -13.891 -6.383 1 98 179 VAL A CA 1
ATOM 1392 C C . VAL A 1 179 ? -6.598 -12.469 -6.027 1 98 179 VAL A C 1
ATOM 1394 O O . VAL A 1 179 ? -7.73 -12.242 -5.598 1 98 179 VAL A O 1
ATOM 1397 N N . VAL A 1 180 ? -5.676 -11.492 -6.199 1 97.25 180 VAL A N 1
ATOM 1398 C CA . VAL A 1 180 ? -5.941 -10.086 -5.895 1 97.25 180 VAL A CA 1
ATOM 1399 C C . VAL A 1 180 ? -5.926 -9.266 -7.184 1 97.25 180 VAL A C 1
ATOM 1401 O O . VAL A 1 180 ? -4.965 -9.328 -7.953 1 97.25 180 VAL A O 1
ATOM 1404 N N . GLY A 1 181 ? -6.906 -8.484 -7.457 1 94.75 181 GLY A N 1
ATOM 1405 C CA . GLY A 1 181 ? -7.051 -7.691 -8.664 1 94.75 181 GLY A CA 1
ATOM 1406 C C . GLY A 1 181 ? -8.352 -7.949 -9.398 1 94.75 181 GLY A C 1
ATOM 1407 O O . GLY A 1 181 ? -9.375 -8.25 -8.773 1 94.75 181 GLY A O 1
ATOM 1408 N N . GLN A 1 182 ? -8.352 -7.727 -10.664 1 91.94 182 GLN A N 1
ATOM 1409 C CA . GLN A 1 182 ? -9.547 -7.914 -11.477 1 91.94 182 GLN A CA 1
ATOM 1410 C C . GLN A 1 182 ? -9.852 -9.398 -11.672 1 91.94 182 GLN A C 1
ATOM 1412 O O . GLN A 1 182 ? -8.977 -10.172 -12.062 1 91.94 182 GLN A O 1
ATOM 1417 N N . ILE A 1 183 ? -11.086 -9.727 -11.344 1 92.69 183 ILE A N 1
ATOM 1418 C CA . ILE A 1 183 ? -11.539 -11.086 -11.594 1 92.69 183 ILE A CA 1
ATOM 1419 C C . ILE A 1 183 ? -12.266 -11.148 -12.938 1 92.69 183 ILE A C 1
ATOM 1421 O O . ILE A 1 183 ? -13.492 -11.016 -12.992 1 92.69 183 ILE A O 1
ATOM 1425 N N . ASP A 1 184 ? -11.547 -11.328 -13.93 1 91.69 184 ASP A N 1
ATOM 1426 C CA . ASP A 1 184 ? -12.109 -11.453 -15.266 1 91.69 184 ASP A CA 1
ATOM 1427 C C . ASP A 1 184 ? -12.57 -12.891 -15.539 1 91.69 184 ASP A C 1
ATOM 1429 O O . ASP A 1 184 ? -12.352 -13.781 -14.719 1 91.69 184 ASP A O 1
ATOM 1433 N N . PRO A 1 185 ? -13.219 -13.117 -16.656 1 91.94 185 PRO A N 1
ATOM 1434 C CA . PRO A 1 185 ? -13.75 -14.453 -16.938 1 91.94 185 PRO A CA 1
ATOM 1435 C C . PRO A 1 185 ? -12.664 -15.516 -16.984 1 91.94 185 PRO A C 1
ATOM 1437 O O . PRO A 1 185 ? -12.883 -16.656 -16.578 1 91.94 185 PRO A O 1
ATOM 1440 N N . GLU A 1 186 ? -11.547 -15.203 -17.438 1 92.75 186 GLU A N 1
ATOM 1441 C CA . GLU A 1 186 ? -10.477 -16.188 -17.562 1 92.75 186 GLU A CA 1
ATOM 1442 C C . GLU A 1 186 ? -10.055 -16.719 -16.203 1 92.75 186 GLU A C 1
ATOM 1444 O O . GLU A 1 186 ? -10.07 -17.922 -15.969 1 92.75 186 GLU A O 1
ATOM 1449 N N . ILE A 1 187 ? -9.703 -15.867 -15.273 1 94.44 187 ILE A N 1
ATOM 1450 C CA . ILE A 1 187 ? -9.242 -16.297 -13.961 1 94.44 187 ILE A CA 1
ATOM 1451 C C . ILE A 1 187 ? -10.422 -16.859 -13.164 1 94.44 187 ILE A C 1
ATOM 1453 O O . ILE A 1 187 ? -10.242 -17.766 -12.336 1 94.44 187 ILE A O 1
ATOM 1457 N N . HIS A 1 188 ? -11.609 -16.375 -13.422 1 94.25 188 HIS A N 1
ATOM 1458 C CA . HIS A 1 188 ? -12.82 -16.828 -12.742 1 94.25 188 HIS A CA 1
ATOM 1459 C C . HIS A 1 188 ? -12.984 -18.344 -12.852 1 94.25 188 HIS A C 1
ATOM 1461 O O . HIS A 1 188 ? -13.375 -19 -11.883 1 94.25 188 HIS A O 1
ATOM 1467 N N . SER A 1 189 ? -12.617 -18.969 -13.984 1 94.44 189 SER A N 1
ATOM 1468 C CA . SER A 1 189 ? -12.805 -20.391 -14.25 1 94.44 189 SER A CA 1
ATOM 1469 C C . SER A 1 189 ? -11.867 -21.234 -13.398 1 94.44 189 SER A C 1
ATOM 1471 O O . SER A 1 189 ? -12.102 -22.438 -13.227 1 94.44 189 SER A O 1
ATOM 1473 N N . TYR A 1 190 ? -10.836 -20.656 -12.789 1 94.38 190 TYR A N 1
ATOM 1474 C CA . TYR A 1 190 ? -9.859 -21.406 -12.008 1 94.38 190 TYR A CA 1
ATOM 1475 C C . TYR A 1 190 ? -10.125 -21.266 -10.516 1 94.38 190 TYR A C 1
ATOM 1477 O O . TYR A 1 190 ? -9.539 -21.969 -9.703 1 94.38 190 TYR A O 1
ATOM 1485 N N . ILE A 1 191 ? -11.016 -20.391 -10.109 1 95.31 191 ILE A N 1
ATOM 1486 C CA . ILE A 1 191 ? -11.227 -20.047 -8.703 1 95.31 191 ILE A CA 1
ATOM 1487 C C . ILE A 1 191 ? -12.102 -21.109 -8.039 1 95.31 191 ILE A C 1
ATOM 1489 O O . ILE A 1 191 ? -13.133 -21.5 -8.594 1 95.31 191 ILE A O 1
ATOM 1493 N N . ASP A 1 192 ? -11.711 -21.547 -6.883 1 94.88 192 ASP A N 1
ATOM 1494 C CA . ASP A 1 192 ? -12.445 -22.531 -6.113 1 94.88 192 ASP A CA 1
ATOM 1495 C C . ASP A 1 192 ? -13.469 -21.875 -5.188 1 94.88 192 ASP A C 1
ATOM 1497 O O . ASP A 1 192 ? -14.586 -22.359 -5.027 1 94.88 192 ASP A O 1
ATOM 1501 N N . ASP A 1 193 ? -13.062 -20.797 -4.488 1 94.5 193 ASP A N 1
ATOM 1502 C CA . ASP A 1 193 ? -13.898 -20.062 -3.553 1 94.5 193 ASP A CA 1
ATOM 1503 C C . ASP A 1 193 ? -13.711 -18.547 -3.721 1 94.5 193 ASP A C 1
ATOM 1505 O O . ASP A 1 193 ? -12.672 -18.109 -4.191 1 94.5 193 ASP A O 1
ATOM 1509 N N . PHE A 1 194 ? -14.797 -17.891 -3.416 1 95.25 194 PHE A N 1
ATOM 1510 C CA . PHE A 1 194 ? -14.711 -16.438 -3.322 1 95.25 194 PHE A CA 1
ATOM 1511 C C . PHE A 1 194 ? -14.812 -15.984 -1.872 1 95.25 194 PHE A C 1
ATOM 1513 O O . PHE A 1 194 ? -15.578 -16.547 -1.09 1 95.25 194 PHE A O 1
ATOM 1520 N N . VAL A 1 195 ? -14.039 -14.984 -1.577 1 95.88 195 VAL A N 1
ATOM 1521 C CA . VAL A 1 195 ? -14.094 -14.398 -0.244 1 95.88 195 VAL A CA 1
ATOM 1522 C C . VAL A 1 195 ? -14.242 -12.883 -0.354 1 95.88 195 VAL A C 1
ATOM 1524 O O . VAL A 1 195 ? -13.648 -12.258 -1.236 1 95.88 195 VAL A O 1
ATOM 1527 N N . GLN A 1 196 ? -15.031 -12.359 0.522 1 95.06 196 GLN A N 1
ATOM 1528 C CA . GLN A 1 196 ? -15.156 -10.906 0.588 1 95.06 196 GLN A CA 1
ATOM 1529 C C . GLN A 1 196 ? -14.133 -10.312 1.555 1 95.06 196 GLN A C 1
ATOM 1531 O O . GLN A 1 196 ? -14.203 -10.547 2.764 1 95.06 196 GLN A O 1
ATOM 1536 N N . VAL A 1 197 ? -13.227 -9.539 1.012 1 94.25 197 VAL A N 1
ATOM 1537 C CA . VAL A 1 197 ? -12.172 -8.93 1.817 1 94.25 197 VAL A CA 1
ATOM 1538 C C . VAL A 1 197 ? -12.711 -7.68 2.508 1 94.25 197 VAL A C 1
ATOM 1540 O O . VAL A 1 197 ? -12.312 -7.367 3.635 1 94.25 197 VAL A O 1
ATOM 1543 N N . SER A 1 198 ? -13.594 -6.996 1.729 1 90.56 198 SER A N 1
ATOM 1544 C CA . SER A 1 198 ? -14.195 -5.777 2.258 1 90.56 198 SER A CA 1
ATOM 1545 C C . SER A 1 198 ? -15.586 -5.555 1.68 1 90.56 198 SER A C 1
ATOM 1547 O O . SER A 1 198 ? -15.844 -5.895 0.524 1 90.56 198 SER A O 1
ATOM 1549 N N . ASP A 1 199 ? -16.453 -5.02 2.48 1 90 199 ASP A N 1
ATOM 1550 C CA . ASP A 1 199 ? -17.781 -4.633 1.974 1 90 199 ASP A CA 1
ATOM 1551 C C . ASP A 1 199 ? -17.766 -3.193 1.467 1 90 199 ASP A C 1
ATOM 1553 O O . ASP A 1 199 ? -18.812 -2.643 1.132 1 90 199 ASP A O 1
ATOM 1557 N N . PHE A 1 200 ? -16.625 -2.553 1.534 1 90.12 200 PHE A N 1
ATOM 1558 C CA . PHE A 1 200 ? -16.297 -1.25 0.962 1 90.12 200 PHE A CA 1
ATOM 1559 C C . PHE A 1 200 ? -15.328 -1.39 -0.199 1 90.12 200 PHE A C 1
ATOM 1561 O O . PHE A 1 200 ? -14.445 -2.254 -0.177 1 90.12 200 PHE A O 1
ATOM 1568 N N . GLU A 1 201 ? -15.5 -0.578 -1.236 1 88.88 201 GLU A N 1
ATOM 1569 C CA . GLU A 1 201 ? -14.609 -0.655 -2.391 1 88.88 201 GLU A CA 1
ATOM 1570 C C . GLU A 1 201 ? -13.18 -0.314 -2.004 1 88.88 201 GLU A C 1
ATOM 1572 O O . GLU A 1 201 ? -12.898 0.793 -1.539 1 88.88 201 GLU A O 1
ATOM 1577 N N . LEU A 1 202 ? -12.312 -1.284 -2.166 1 86.5 202 LEU A N 1
ATOM 1578 C CA . LEU A 1 202 ? -10.898 -1.079 -1.881 1 86.5 202 LEU A CA 1
ATOM 1579 C C . LEU A 1 202 ? -10.07 -1.129 -3.162 1 86.5 202 LEU A C 1
ATOM 1581 O O . LEU A 1 202 ? -10.383 -1.892 -4.078 1 86.5 202 LEU A O 1
ATOM 1585 N N . VAL A 1 203 ? -8.992 -0.323 -3.137 1 82.81 203 VAL A N 1
ATOM 1586 C CA . VAL A 1 203 ? -7.996 -0.529 -4.18 1 82.81 203 VAL A CA 1
ATOM 1587 C C . VAL A 1 203 ? -7.246 -1.834 -3.924 1 82.81 203 VAL A C 1
ATOM 1589 O O . VAL A 1 203 ? -7.254 -2.354 -2.805 1 82.81 203 VAL A O 1
ATOM 1592 N N . ALA A 1 204 ? -6.633 -2.32 -4.926 1 86.44 204 ALA A N 1
ATOM 1593 C CA . ALA A 1 204 ? -6.012 -3.643 -4.875 1 86.44 204 ALA A CA 1
ATOM 1594 C C . ALA A 1 204 ? -4.914 -3.691 -3.814 1 86.44 204 ALA A C 1
ATOM 1596 O O . ALA A 1 204 ? -4.762 -4.699 -3.119 1 86.44 204 ALA A O 1
ATOM 1597 N N . THR A 1 205 ? -4.152 -2.623 -3.668 1 84.19 205 THR A N 1
ATOM 1598 C CA . THR A 1 205 ? -3.053 -2.609 -2.711 1 84.19 205 THR A CA 1
ATOM 1599 C C . THR A 1 205 ? -3.578 -2.699 -1.282 1 84.19 205 THR A C 1
ATOM 1601 O O . THR A 1 205 ? -3.014 -3.416 -0.452 1 84.19 205 THR A O 1
ATOM 1604 N N . HIS A 1 206 ? -4.629 -1.967 -1.016 1 87.75 206 HIS A N 1
ATOM 1605 C CA . HIS A 1 206 ? -5.27 -2.062 0.292 1 87.75 206 HIS A CA 1
ATOM 1606 C C . HIS A 1 206 ? -5.828 -3.461 0.533 1 87.75 206 HIS A C 1
ATOM 1608 O O . HIS A 1 206 ? -5.684 -4.012 1.628 1 87.75 206 HIS A O 1
ATOM 1614 N N . GLY A 1 207 ? -6.453 -4.008 -0.421 1 91.94 207 GLY A N 1
ATOM 1615 C CA . GLY A 1 207 ? -6.941 -5.371 -0.315 1 91.94 207 GLY A CA 1
ATOM 1616 C C . GLY A 1 207 ? -5.836 -6.383 -0.063 1 91.94 207 GLY A C 1
ATOM 1617 O O . GLY A 1 207 ? -5.988 -7.281 0.766 1 91.94 207 GLY A O 1
ATOM 1618 N N . LEU A 1 208 ? -4.773 -6.191 -0.755 1 94.31 208 LEU A N 1
ATOM 1619 C CA . LEU A 1 208 ? -3.623 -7.078 -0.614 1 94.31 208 LEU A CA 1
ATOM 1620 C C . LEU A 1 208 ? -3.098 -7.062 0.818 1 94.31 208 LEU A C 1
ATOM 1622 O O . LEU A 1 208 ? -2.908 -8.117 1.426 1 94.31 208 LEU A O 1
ATOM 1626 N N . ILE A 1 209 ? -2.922 -5.918 1.347 1 91.56 209 ILE A N 1
ATOM 1627 C CA . ILE A 1 209 ? -2.396 -5.785 2.701 1 91.56 209 ILE A CA 1
ATOM 1628 C C . ILE A 1 209 ? -3.4 -6.352 3.703 1 91.56 209 ILE A C 1
ATOM 1630 O O . ILE A 1 209 ? -3.014 -6.984 4.688 1 91.56 209 ILE A O 1
ATOM 1634 N N . SER A 1 210 ? -4.695 -6.148 3.436 1 92 210 SER A N 1
ATOM 1635 C CA . SER A 1 210 ? -5.73 -6.719 4.293 1 92 210 SER A CA 1
ATOM 1636 C C . SER A 1 210 ? -5.617 -8.242 4.355 1 92 210 SER A C 1
ATOM 1638 O O . SER A 1 210 ? -5.742 -8.836 5.43 1 92 210 SER A O 1
ATOM 1640 N N . VAL A 1 211 ? -5.379 -8.828 3.24 1 96.06 211 VAL A N 1
ATOM 1641 C CA . VAL A 1 211 ? -5.25 -10.273 3.18 1 96.06 211 VAL A CA 1
ATOM 1642 C C . VAL A 1 211 ? -4 -10.719 3.938 1 96.06 211 VAL A C 1
ATOM 1644 O O . VAL A 1 211 ? -4.039 -11.68 4.707 1 96.06 211 VAL A O 1
ATOM 1647 N N . ILE A 1 212 ? -2.908 -10.016 3.723 1 95.56 212 ILE A N 1
ATOM 1648 C CA . ILE A 1 212 ? -1.654 -10.336 4.395 1 95.56 212 ILE A CA 1
ATOM 1649 C C . ILE A 1 212 ? -1.847 -10.266 5.91 1 95.56 212 ILE A C 1
ATOM 1651 O O . ILE A 1 212 ? -1.497 -11.203 6.629 1 95.56 212 ILE A O 1
ATOM 1655 N N . LEU A 1 213 ? -2.496 -9.219 6.324 1 90.88 213 LEU A N 1
ATOM 1656 C CA . LEU A 1 213 ? -2.693 -9.031 7.758 1 90.88 213 LEU A CA 1
ATOM 1657 C C . LEU A 1 213 ? -3.621 -10.102 8.328 1 90.88 213 LEU A C 1
ATOM 1659 O O . LEU A 1 213 ? -3.396 -10.594 9.43 1 90.88 213 LEU A O 1
ATOM 1663 N N . ALA A 1 214 ? -4.621 -10.406 7.633 1 93.56 214 ALA A N 1
ATOM 1664 C CA . ALA A 1 214 ? -5.547 -11.438 8.078 1 93.56 214 ALA A CA 1
ATOM 1665 C C . ALA A 1 214 ? -4.84 -12.789 8.203 1 93.56 214 ALA A C 1
ATOM 1667 O O . ALA A 1 214 ? -5.059 -13.523 9.172 1 93.56 214 ALA A O 1
ATOM 1668 N N . MET A 1 215 ? -4 -13.109 7.27 1 94.88 215 MET A N 1
ATOM 1669 C CA . MET A 1 215 ? -3.246 -14.359 7.301 1 94.88 215 MET A CA 1
ATOM 1670 C C . MET A 1 215 ? -2.264 -14.367 8.469 1 94.88 215 MET A C 1
ATOM 1672 O O . MET A 1 215 ? -2.09 -15.391 9.133 1 94.88 215 MET A O 1
ATOM 1676 N N . GLU A 1 216 ? -1.62 -13.242 8.656 1 92.31 216 GLU A N 1
ATOM 1677 C CA . GLU A 1 216 ? -0.688 -13.133 9.773 1 92.31 216 GLU A CA 1
ATOM 1678 C C . GLU A 1 216 ? -1.401 -13.328 11.109 1 92.31 216 GLU A C 1
ATOM 1680 O O . GLU A 1 216 ? -0.861 -13.953 12.023 1 92.31 216 GLU A O 1
ATOM 1685 N N . THR A 1 217 ? -2.58 -12.789 11.188 1 89.5 217 THR A N 1
ATOM 1686 C CA . THR A 1 217 ? -3.387 -12.969 12.391 1 89.5 217 THR A CA 1
ATOM 1687 C C . THR A 1 217 ? -3.762 -14.438 12.578 1 89.5 217 THR A C 1
ATOM 1689 O O . THR A 1 217 ? -3.627 -14.977 13.68 1 89.5 217 THR A O 1
ATOM 1692 N N . LYS A 1 218 ? -4.141 -15.055 11.562 1 92.69 218 LYS A N 1
ATOM 1693 C CA . LYS A 1 218 ? -4.512 -16.469 11.617 1 92.69 218 LYS A CA 1
ATOM 1694 C C . LYS A 1 218 ? -3.346 -17.328 12.094 1 92.69 218 LYS A C 1
ATOM 1696 O O . LYS A 1 218 ? -3.535 -18.266 12.875 1 92.69 218 LYS A O 1
ATOM 1701 N N . LEU A 1 219 ? -2.195 -16.953 11.656 1 92.12 219 LEU A N 1
ATOM 1702 C CA . LEU A 1 219 ? -1.019 -17.781 11.922 1 92.12 219 LEU A CA 1
ATOM 1703 C C . LEU A 1 219 ? -0.351 -17.359 13.227 1 92.12 219 LEU A C 1
ATOM 1705 O O . LEU A 1 219 ? 0.695 -17.906 13.594 1 92.12 219 LEU A O 1
ATOM 1709 N N . GLY A 1 220 ? -0.917 -16.422 13.914 1 89.19 220 GLY A N 1
ATOM 1710 C CA . GLY A 1 220 ? -0.406 -15.969 15.195 1 89.19 220 GLY A CA 1
ATOM 1711 C C . GLY A 1 220 ? 0.874 -15.164 15.086 1 89.19 220 GLY A C 1
ATOM 1712 O O . GLY A 1 220 ? 1.712 -15.188 15.992 1 89.19 220 GLY A O 1
ATOM 1713 N N . LEU A 1 221 ? 1.068 -14.531 13.945 1 88.94 221 LEU A N 1
ATOM 1714 C CA . LEU A 1 221 ? 2.271 -13.734 13.75 1 88.94 221 LEU A CA 1
ATOM 1715 C C . LEU A 1 221 ? 2.078 -12.32 14.281 1 88.94 221 LEU A C 1
ATOM 1717 O O . LEU A 1 221 ? 3.047 -11.578 14.461 1 88.94 221 LEU A O 1
ATOM 1721 N N . VAL A 1 222 ? 0.817 -11.797 14.391 1 81.88 222 VAL A N 1
ATOM 1722 C CA . VAL A 1 222 ? 0.512 -10.484 14.945 1 81.88 222 VAL A CA 1
ATOM 1723 C C . VAL A 1 222 ? -0.575 -10.609 16.016 1 81.88 222 VAL A C 1
ATOM 1725 O O . VAL A 1 222 ? -1.346 -11.57 16 1 81.88 222 VAL A O 1
ATOM 1728 N N . MET B 1 1 ? -16.312 65.562 20.719 1 27.66 1 MET B N 1
ATOM 1729 C CA . MET B 1 1 ? -17.312 64.5 20.656 1 27.66 1 MET B CA 1
ATOM 1730 C C . MET B 1 1 ? -16.672 63.156 20.266 1 27.66 1 MET B C 1
ATOM 1732 O O . MET B 1 1 ? -16.203 63 19.141 1 27.66 1 MET B O 1
ATOM 1736 N N . ASN B 1 2 ? -15.914 62.469 21.125 1 30.64 2 ASN B N 1
ATOM 1737 C CA . ASN B 1 2 ? -14.992 61.344 21.141 1 30.64 2 ASN B CA 1
ATOM 1738 C C . ASN B 1 2 ? -15.719 60.031 20.844 1 30.64 2 ASN B C 1
ATOM 1740 O O . ASN B 1 2 ? -16.531 59.562 21.656 1 30.64 2 ASN B O 1
ATOM 1744 N N . ALA B 1 3 ? -16.078 59.781 19.578 1 34.16 3 ALA B N 1
ATOM 1745 C CA . ALA B 1 3 ? -16.734 58.531 19.172 1 34.16 3 ALA B CA 1
ATOM 1746 C C . ALA B 1 3 ? -15.977 57.312 19.672 1 34.16 3 ALA B C 1
ATOM 1748 O O . ALA B 1 3 ? -14.805 57.125 19.344 1 34.16 3 ALA B O 1
ATOM 1749 N N . GLU B 1 4 ? -16.234 56.812 20.844 1 30.97 4 GLU B N 1
ATOM 1750 C CA . GLU B 1 4 ? -15.82 55.531 21.438 1 30.97 4 GLU B CA 1
ATOM 1751 C C . GLU B 1 4 ? -16.047 54.375 20.453 1 30.97 4 GLU B C 1
ATOM 1753 O O . GLU B 1 4 ? -17.172 54.125 20.031 1 30.97 4 GLU B O 1
ATOM 1758 N N . HIS B 1 5 ? -15.172 54.188 19.484 1 31.77 5 HIS B N 1
ATOM 1759 C CA . HIS B 1 5 ? -15.203 53.031 18.594 1 31.77 5 HIS B CA 1
ATOM 1760 C C . HIS B 1 5 ? -15.32 51.75 19.391 1 31.77 5 HIS B C 1
ATOM 1762 O O . HIS B 1 5 ? -14.438 51.406 20.188 1 31.77 5 HIS B O 1
ATOM 1768 N N . GLU B 1 6 ? -16.484 51.375 19.844 1 31.38 6 GLU B N 1
ATOM 1769 C CA . GLU B 1 6 ? -16.75 50.062 20.391 1 31.38 6 GLU B CA 1
ATOM 1770 C C . GLU B 1 6 ? -16.141 48.938 19.516 1 31.38 6 GLU B C 1
ATOM 1772 O O . GLU B 1 6 ? -16.5 48.812 18.344 1 31.38 6 GLU B O 1
ATOM 1777 N N . GLY B 1 7 ? -14.875 48.656 19.656 1 28.5 7 GLY B N 1
ATOM 1778 C CA . GLY B 1 7 ? -14.156 47.531 19.078 1 28.5 7 GLY B CA 1
ATOM 1779 C C . GLY B 1 7 ? -14.914 46.219 19.172 1 28.5 7 GLY B C 1
ATOM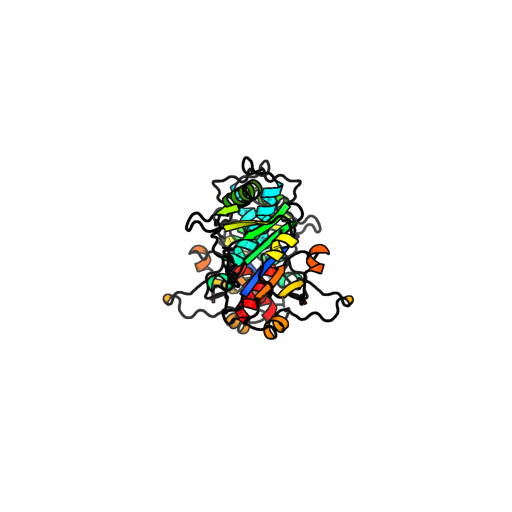 1780 O O . GLY B 1 7 ? -15.164 45.719 20.266 1 28.5 7 GLY B O 1
ATOM 1781 N N . THR B 1 8 ? -15.938 46 18.328 1 31.3 8 THR B N 1
ATOM 1782 C CA . THR B 1 8 ? -16.609 44.719 18.219 1 31.3 8 THR B CA 1
ATOM 1783 C C . THR B 1 8 ? -15.594 43.562 18.141 1 31.3 8 THR B C 1
ATOM 1785 O O . THR B 1 8 ? -14.75 43.531 17.234 1 31.3 8 THR B O 1
ATOM 1788 N N . HIS B 1 9 ? -15.055 43.094 19.281 1 28.92 9 HIS B N 1
ATOM 1789 C CA . HIS B 1 9 ? -14.336 41.844 19.375 1 28.92 9 HIS B CA 1
ATOM 1790 C C . HIS B 1 9 ? -15.023 40.75 18.562 1 28.92 9 HIS B C 1
ATOM 1792 O O . HIS B 1 9 ? -16.141 40.344 18.875 1 28.92 9 HIS B O 1
ATOM 1798 N N . SER B 1 10 ? -14.938 40.781 17.281 1 29.59 10 SER B N 1
ATOM 1799 C CA . SER B 1 10 ? -15.352 39.625 16.484 1 29.59 10 SER B CA 1
ATOM 1800 C C . SER B 1 10 ? -14.977 38.312 17.188 1 29.59 10 SER B C 1
ATOM 1802 O O . SER B 1 10 ? -13.836 38.156 17.609 1 29.59 10 SER B O 1
ATOM 1804 N N . GLU B 1 11 ? -15.805 37.75 17.969 1 31.67 11 GLU B N 1
ATOM 1805 C CA . GLU B 1 11 ? -15.688 36.375 18.406 1 31.67 11 GLU B CA 1
ATOM 1806 C C . GLU B 1 11 ? -15.008 35.5 17.344 1 31.67 11 GLU B C 1
ATOM 1808 O O . GLU B 1 11 ? -15.5 35.375 16.219 1 31.67 11 GLU B O 1
ATOM 1813 N N . GLU B 1 12 ? -13.781 35.594 17.141 1 31.34 12 GLU B N 1
ATOM 1814 C CA . GLU B 1 12 ? -13 34.594 16.406 1 31.34 12 GLU B CA 1
ATOM 1815 C C . GLU B 1 12 ? -13.656 33.219 16.484 1 31.34 12 GLU B C 1
ATOM 1817 O O . GLU B 1 12 ? -13.75 32.625 17.562 1 31.34 12 GLU B O 1
ATOM 1822 N N . LYS B 1 13 ? -14.688 33 15.695 1 32.28 13 LYS B N 1
ATOM 1823 C CA . LYS B 1 13 ? -15.266 31.703 15.422 1 32.28 13 LYS B CA 1
ATOM 1824 C C . LYS B 1 13 ? -14.242 30.594 15.617 1 32.28 13 LYS B C 1
ATOM 1826 O O . LYS B 1 13 ? -13.188 30.594 14.977 1 32.28 13 LYS B O 1
ATOM 1831 N N . ASP B 1 14 ? -14.047 30.141 16.766 1 36.06 14 ASP B N 1
ATOM 1832 C CA . ASP B 1 14 ? -13.469 28.828 17.031 1 36.06 14 ASP B CA 1
ATOM 1833 C C . ASP B 1 14 ? -13.719 27.875 15.867 1 36.06 14 ASP B C 1
ATOM 1835 O O . ASP B 1 14 ? -14.867 27.562 15.539 1 36.06 14 ASP B O 1
ATOM 1839 N N . CYS B 1 15 ? -13.188 28.109 14.758 1 32.53 15 CYS B N 1
ATOM 1840 C CA . CYS B 1 15 ? -13.359 27.391 13.5 1 32.53 15 CYS B CA 1
ATOM 1841 C C . CYS B 1 15 ? -14.055 26.047 13.719 1 32.53 15 CYS B C 1
ATOM 1843 O O . CYS B 1 15 ? -14.25 25.625 14.859 1 32.53 15 CYS B O 1
ATOM 1845 N N . ASN B 1 16 ? -13.609 24.844 12.891 1 38.41 16 ASN B N 1
ATOM 1846 C CA . ASN B 1 16 ? -14.461 23.766 12.414 1 38.41 16 ASN B CA 1
ATOM 1847 C C . ASN B 1 16 ? -14.969 22.906 13.562 1 38.41 16 ASN B C 1
ATOM 1849 O O . ASN B 1 16 ? -14.18 22.422 14.375 1 38.41 16 ASN B O 1
ATOM 1853 N N . GLY B 1 17 ? -15.859 23.141 14.25 1 39.94 17 GLY B N 1
ATOM 1854 C CA . GLY B 1 17 ? -16.781 22.469 15.148 1 39.94 17 GLY B CA 1
ATOM 1855 C C . GLY B 1 17 ? -16.828 20.969 14.93 1 39.94 17 GLY B C 1
ATOM 1856 O O . GLY B 1 17 ? -17.781 20.438 14.352 1 39.94 17 GLY B O 1
ATOM 1857 N N . TYR B 1 18 ? -15.797 20.234 14.414 1 46.06 18 TYR B N 1
ATOM 1858 C CA . TYR B 1 18 ? -16 18.797 14.266 1 46.06 18 TYR B CA 1
ATOM 1859 C C . TYR B 1 18 ? -16.531 18.188 15.562 1 46.06 18 TYR B C 1
ATOM 1861 O O . TYR B 1 18 ? -15.875 18.25 16.594 1 46.06 18 TYR B O 1
ATOM 1869 N N . ASN B 1 19 ? -17.641 18.5 16 1 49.78 19 ASN B N 1
ATOM 1870 C CA . ASN B 1 19 ? -18.281 17.812 17.125 1 49.78 19 ASN B CA 1
ATOM 1871 C C . ASN B 1 19 ? -17.922 16.328 17.141 1 49.78 19 ASN B C 1
ATOM 1873 O O . ASN B 1 19 ? -18.312 15.594 18.062 1 49.78 19 ASN B O 1
ATOM 1877 N N . THR B 1 20 ? -17.25 15.75 16.031 1 64.5 20 THR B N 1
ATOM 1878 C CA . THR B 1 20 ? -16.953 14.32 15.953 1 64.5 20 THR B CA 1
ATOM 1879 C C . THR B 1 20 ? -15.461 14.078 15.773 1 64.5 20 THR B C 1
ATOM 1881 O O . THR B 1 20 ? -14.734 14.961 15.312 1 64.5 20 THR B O 1
ATOM 1884 N N . GLY B 1 21 ? -14.711 13.359 16.641 1 84.38 21 GLY B N 1
ATOM 1885 C CA . GLY B 1 21 ? -13.359 12.836 16.5 1 84.38 21 GLY B CA 1
ATOM 1886 C C . GLY B 1 21 ? -12.914 12.727 15.055 1 84.38 21 GLY B C 1
ATOM 1887 O O . GLY B 1 21 ? -13.602 13.203 14.148 1 84.38 21 GLY B O 1
ATOM 1888 N N . GLY B 1 22 ? -11.641 12.648 14.812 1 93.19 22 GLY B N 1
ATOM 1889 C CA . GLY B 1 22 ? -11.109 12.477 13.469 1 93.19 22 GLY B CA 1
ATOM 1890 C C . GLY B 1 22 ? -9.633 12.125 13.453 1 93.19 22 GLY B C 1
ATOM 1891 O O . GLY B 1 22 ? -9.016 11.969 14.508 1 93.19 22 GLY B O 1
ATOM 1892 N N . VAL B 1 23 ? -9.234 12.023 12.203 1 97 23 VAL B N 1
ATOM 1893 C CA . VAL B 1 23 ? -7.859 11.578 12.039 1 97 23 VAL B CA 1
ATOM 1894 C C . VAL B 1 23 ? -7.133 12.484 11.055 1 97 23 VAL B C 1
ATOM 1896 O O . VAL B 1 23 ? -7.711 12.898 10.039 1 97 23 VAL B O 1
ATOM 1899 N N . ILE B 1 24 ? -5.969 12.875 11.367 1 97.81 24 ILE B N 1
ATOM 1900 C CA . ILE B 1 24 ? -5.031 13.531 10.461 1 97.81 24 ILE B CA 1
ATOM 1901 C C . ILE B 1 24 ? -3.824 12.625 10.227 1 97.81 24 ILE B C 1
ATOM 1903 O O . ILE B 1 24 ? -3.305 12.016 11.164 1 97.81 24 ILE B O 1
ATOM 1907 N N . PHE B 1 25 ? -3.436 12.453 8.977 1 98.5 25 PHE B N 1
ATOM 1908 C CA . PHE B 1 25 ? -2.207 11.727 8.672 1 98.5 25 PHE B CA 1
ATOM 1909 C C . PHE B 1 25 ? -1.095 12.695 8.273 1 98.5 25 PHE B C 1
ATOM 1911 O O . PHE B 1 25 ? -1.309 13.594 7.465 1 98.5 25 PHE B O 1
ATOM 1918 N N . LEU B 1 26 ? 0.023 12.531 8.859 1 98.44 26 LEU B N 1
ATOM 1919 C CA . LEU B 1 26 ? 1.244 13.203 8.422 1 98.44 26 LEU B CA 1
ATOM 1920 C C . LEU B 1 26 ? 2.26 12.195 7.898 1 98.44 26 LEU B C 1
ATOM 1922 O O . LEU B 1 26 ? 2.84 11.43 8.672 1 98.44 26 LEU B O 1
ATOM 1926 N N . LEU B 1 27 ? 2.455 12.133 6.555 1 97.88 27 LEU B N 1
ATOM 1927 C CA . LEU B 1 27 ? 3.508 11.352 5.918 1 97.88 27 LEU B CA 1
ATOM 1928 C C . LEU B 1 27 ? 4.844 12.086 5.973 1 97.88 27 LEU B C 1
ATOM 1930 O O . LEU B 1 27 ? 5.035 13.086 5.277 1 97.88 27 LEU B O 1
ATOM 1934 N N . ASN B 1 28 ? 5.711 11.508 6.809 1 95.81 28 ASN B N 1
ATOM 1935 C CA . ASN B 1 28 ? 6.934 12.25 7.113 1 95.81 28 ASN B CA 1
ATOM 1936 C C . ASN B 1 28 ? 8.156 11.586 6.488 1 95.81 28 ASN B C 1
ATOM 1938 O O . ASN B 1 28 ? 8.555 10.492 6.895 1 95.81 28 ASN B O 1
ATOM 1942 N N . ASN B 1 29 ? 8.75 12.242 5.551 1 90.06 29 ASN B N 1
ATOM 1943 C CA . ASN B 1 29 ? 10.023 11.82 4.98 1 90.06 29 ASN B CA 1
ATOM 1944 C C . ASN B 1 29 ? 10.031 10.328 4.664 1 90.06 29 ASN B C 1
ATOM 1946 O O . ASN B 1 29 ? 10.914 9.602 5.109 1 90.06 29 ASN B O 1
ATOM 1950 N N . LEU B 1 30 ? 9.094 9.922 3.783 1 89 30 LEU B N 1
ATOM 1951 C CA . LEU B 1 30 ? 9.062 8.531 3.332 1 89 30 LEU B CA 1
ATOM 1952 C C . LEU B 1 30 ? 10.289 8.211 2.48 1 89 30 LEU B C 1
ATOM 1954 O O . LEU B 1 30 ? 10.781 9.078 1.747 1 89 30 LEU B O 1
ATOM 1958 N N . PRO B 1 31 ? 10.758 6.941 2.746 1 77.5 31 PRO B N 1
ATOM 1959 C CA . PRO B 1 31 ? 11.875 6.586 1.864 1 77.5 31 PRO B CA 1
ATOM 1960 C C . PRO B 1 31 ? 11.516 6.699 0.385 1 77.5 31 PRO B C 1
ATOM 1962 O O . PRO B 1 31 ? 10.469 6.199 -0.038 1 77.5 31 PRO B O 1
ATOM 1965 N N . LEU B 1 32 ? 12.438 7.285 -0.344 1 66 32 LEU B N 1
ATOM 1966 C CA . LEU B 1 32 ? 12.18 7.508 -1.763 1 66 32 LEU B CA 1
ATOM 1967 C C . LEU B 1 32 ? 12.266 6.199 -2.541 1 66 32 LEU B C 1
ATOM 1969 O O . LEU B 1 32 ? 13.18 5.402 -2.326 1 66 32 LEU B O 1
ATOM 1973 N N . LEU B 1 33 ? 11.242 5.859 -3.219 1 61.75 33 LEU B N 1
ATOM 1974 C CA . LEU B 1 33 ? 11.234 4.672 -4.062 1 61.75 33 LEU B CA 1
ATOM 1975 C C . LEU B 1 33 ? 12.148 4.852 -5.27 1 61.75 33 LEU B C 1
ATOM 1977 O O . LEU B 1 33 ? 12.484 3.879 -5.949 1 61.75 33 LEU B O 1
ATOM 1981 N N . TYR B 1 34 ? 12.492 6.117 -5.602 1 55 34 TYR B N 1
ATOM 1982 C CA . TYR B 1 34 ? 13.242 6.352 -6.832 1 55 34 TYR B CA 1
ATOM 1983 C C . TYR B 1 34 ? 14.641 6.887 -6.523 1 55 34 TYR B C 1
ATOM 1985 O O . TYR B 1 34 ? 14.828 7.629 -5.559 1 55 34 TYR B O 1
ATOM 1993 N N . ASP B 1 35 ? 15.656 6.16 -7.18 1 52.88 35 ASP B N 1
ATOM 1994 C CA . ASP B 1 35 ? 17.047 6.621 -7.176 1 52.88 35 ASP B CA 1
ATOM 1995 C C . ASP B 1 35 ? 17.172 7.949 -7.914 1 52.88 35 ASP B C 1
ATOM 1997 O O . ASP B 1 35 ? 16.906 8.031 -9.117 1 52.88 35 ASP B O 1
ATOM 2001 N N . PRO B 1 36 ? 17.422 9 -7.195 1 46.44 36 PRO B N 1
ATOM 2002 C CA . PRO B 1 36 ? 17.641 10.305 -7.832 1 46.44 36 PRO B CA 1
ATOM 2003 C C . PRO B 1 36 ? 18.578 10.227 -9.031 1 46.44 36 PRO B C 1
ATOM 2005 O O . PRO B 1 36 ? 18.516 11.07 -9.93 1 46.44 36 PRO B O 1
ATOM 2008 N N . GLN B 1 37 ? 19.578 9.391 -8.852 1 48.06 37 GLN B N 1
ATOM 2009 C CA . GLN B 1 37 ? 20.609 9.406 -9.898 1 48.06 37 GLN B CA 1
ATOM 2010 C C . GLN B 1 37 ? 20.031 8.906 -11.219 1 48.06 37 GLN B C 1
ATOM 2012 O O . GLN B 1 37 ? 20.625 9.141 -12.281 1 48.06 37 GLN B O 1
ATOM 2017 N N . GLU B 1 38 ? 19.062 8.125 -11.109 1 49.16 38 GLU B N 1
ATOM 2018 C CA . GLU B 1 38 ? 18.578 7.586 -12.375 1 49.16 38 GLU B CA 1
ATOM 2019 C C . GLU B 1 38 ? 17.281 8.281 -12.82 1 49.16 38 GLU B C 1
ATOM 2021 O O . GLU B 1 38 ? 16.312 8.344 -12.062 1 49.16 38 GLU B O 1
ATOM 2026 N N . ALA B 1 39 ? 17.531 9.297 -13.523 1 44.03 39 ALA B N 1
ATOM 2027 C CA . ALA B 1 39 ? 16.562 10.211 -14.102 1 44.03 39 ALA B CA 1
ATOM 2028 C C . ALA B 1 39 ? 15.406 9.438 -14.758 1 44.03 39 ALA B C 1
ATOM 2030 O O . ALA B 1 39 ? 15.633 8.57 -15.594 1 44.03 39 ALA B O 1
ATOM 2031 N N . PHE B 1 40 ? 14.383 8.883 -14.031 1 47.47 40 PHE B N 1
ATOM 2032 C CA . PHE B 1 40 ? 13.219 8.617 -14.859 1 47.47 40 PHE B CA 1
ATOM 2033 C C . PHE B 1 40 ? 13.086 9.656 -15.969 1 47.47 40 PHE B C 1
ATOM 2035 O O . PHE B 1 40 ? 13.422 10.828 -15.766 1 47.47 40 PHE B O 1
ATOM 2042 N N . THR B 1 41 ? 13.594 9.391 -17.016 1 46.28 41 THR B N 1
ATOM 2043 C CA . THR B 1 41 ? 13.32 10.422 -18.016 1 46.28 41 THR B CA 1
ATOM 2044 C C . THR B 1 41 ? 12.055 11.195 -17.656 1 46.28 41 THR B C 1
ATOM 2046 O O . THR B 1 41 ? 11.016 10.602 -17.359 1 46.28 41 THR B O 1
ATOM 2049 N N . THR B 1 42 ? 12.266 12.414 -17.172 1 49.22 42 THR B N 1
ATOM 2050 C CA . THR B 1 42 ? 11.398 13.531 -16.828 1 49.22 42 THR B CA 1
ATOM 2051 C C . THR B 1 42 ? 10.188 13.594 -17.75 1 49.22 42 THR B C 1
ATOM 2053 O O . THR B 1 42 ? 10.312 13.391 -18.953 1 49.22 42 THR B O 1
ATOM 2056 N N . LEU B 1 43 ? 8.977 13.203 -17.172 1 56.41 43 LEU B N 1
ATOM 2057 C CA . LEU B 1 43 ? 7.922 13.844 -17.953 1 56.41 43 LEU B CA 1
ATOM 2058 C C . LEU B 1 43 ? 8.422 15.141 -18.578 1 56.41 43 LEU B C 1
ATOM 2060 O O . LEU B 1 43 ? 9.242 15.844 -17.984 1 56.41 43 LEU B O 1
ATOM 2064 N N . ARG B 1 44 ? 8.25 15.047 -19.812 1 56.84 44 ARG B N 1
ATOM 2065 C CA . ARG B 1 44 ? 8.68 16.266 -20.5 1 56.84 44 ARG B CA 1
ATOM 2066 C C . ARG B 1 44 ? 8.477 17.5 -19.625 1 56.84 44 ARG B C 1
ATOM 2068 O O . ARG B 1 44 ? 7.359 17.781 -19.188 1 56.84 44 ARG B O 1
ATOM 2075 N N . ASN B 1 45 ? 9.617 17.938 -19 1 63.84 45 ASN B N 1
ATOM 2076 C CA . ASN B 1 45 ? 9.656 19.25 -18.391 1 63.84 45 ASN B CA 1
ATOM 2077 C C . ASN B 1 45 ? 9.422 19.188 -16.875 1 63.84 45 ASN B C 1
ATOM 2079 O O . ASN B 1 45 ? 9.039 20.172 -16.25 1 63.84 45 ASN B O 1
ATOM 2083 N N . VAL B 1 46 ? 9.336 17.984 -16.297 1 70.12 46 VAL B N 1
ATOM 2084 C CA . VAL B 1 46 ? 9.25 17.938 -14.836 1 70.12 46 VAL B CA 1
ATOM 2085 C C . VAL B 1 46 ? 10.562 17.422 -14.266 1 70.12 46 VAL B C 1
ATOM 2087 O O . VAL B 1 46 ? 11.039 16.344 -14.648 1 70.12 46 VAL B O 1
ATOM 2090 N N . PRO B 1 47 ? 11.109 18.266 -13.359 1 71.5 47 PRO B N 1
ATOM 2091 C CA . PRO B 1 47 ? 12.383 17.844 -12.758 1 71.5 47 PRO B CA 1
ATOM 2092 C C . PRO B 1 47 ? 12.289 16.5 -12.062 1 71.5 47 PRO B C 1
ATOM 2094 O O . PRO B 1 47 ? 11.242 16.141 -11.523 1 71.5 47 PRO B O 1
ATOM 2097 N N . TYR B 1 48 ? 13.414 15.875 -11.961 1 68.75 48 TYR B N 1
ATOM 2098 C CA . TYR B 1 48 ? 13.539 14.516 -11.453 1 68.75 48 TYR B CA 1
ATOM 2099 C C . TYR B 1 48 ? 13.141 14.445 -9.984 1 68.75 48 TYR B C 1
ATOM 2101 O O . TYR B 1 48 ? 12.406 13.539 -9.578 1 68.75 48 TYR B O 1
ATOM 2109 N N . PRO B 1 49 ? 13.555 15.359 -9.227 1 73.12 49 PRO B N 1
ATOM 2110 C CA . PRO B 1 49 ? 13.18 15.281 -7.812 1 73.12 49 PRO B CA 1
ATOM 2111 C C . PRO B 1 49 ? 11.664 15.305 -7.609 1 73.12 49 PRO B C 1
ATOM 2113 O O . PRO B 1 49 ? 11.148 14.617 -6.723 1 73.12 49 PRO B O 1
ATOM 2116 N N . THR B 1 50 ? 11.047 15.992 -8.5 1 81.25 50 THR B N 1
ATOM 2117 C CA . THR B 1 50 ? 9.594 16.078 -8.398 1 81.25 50 THR B CA 1
ATOM 2118 C C . THR B 1 50 ? 8.945 14.742 -8.75 1 81.25 50 THR B C 1
ATOM 2120 O O . THR B 1 50 ? 8.016 14.305 -8.07 1 81.25 50 THR B O 1
ATOM 2123 N N . THR B 1 51 ? 9.398 14.125 -9.719 1 76.75 51 THR B N 1
ATOM 2124 C CA . THR B 1 51 ? 8.867 12.828 -10.141 1 76.75 51 THR B CA 1
ATOM 2125 C C . THR B 1 51 ? 9.102 11.773 -9.062 1 76.75 51 THR B C 1
ATOM 2127 O O . THR B 1 51 ? 8.234 10.938 -8.805 1 76.75 51 THR B O 1
ATOM 2130 N N . ASN B 1 52 ? 10.188 11.867 -8.422 1 77 52 ASN B N 1
ATOM 2131 C CA . ASN B 1 52 ? 10.492 10.922 -7.348 1 77 52 ASN B CA 1
ATOM 2132 C C . ASN B 1 52 ? 9.562 11.117 -6.152 1 77 52 ASN B C 1
ATOM 2134 O O . ASN B 1 52 ? 9.102 10.141 -5.559 1 77 52 ASN B O 1
ATOM 2138 N N . LEU B 1 53 ? 9.406 12.336 -5.883 1 84.44 53 LEU B N 1
ATOM 2139 C CA . LEU B 1 53 ? 8.492 12.633 -4.789 1 84.44 53 LEU B CA 1
ATOM 2140 C C . LEU B 1 53 ? 7.078 12.164 -5.125 1 84.44 53 LEU B C 1
ATOM 2142 O O . LEU B 1 53 ? 6.398 11.578 -4.277 1 84.44 53 LEU B O 1
ATOM 2146 N N . ALA B 1 54 ? 6.699 12.414 -6.293 1 84.25 54 ALA B N 1
ATOM 2147 C CA . ALA B 1 54 ? 5.375 11.969 -6.723 1 84.25 54 ALA B CA 1
ATOM 2148 C C . ALA B 1 54 ? 5.25 10.453 -6.629 1 84.25 54 ALA B C 1
ATOM 2150 O O . ALA B 1 54 ? 4.23 9.938 -6.168 1 84.25 54 ALA B O 1
ATOM 2151 N N . ALA B 1 55 ? 6.262 9.766 -7.031 1 77.56 55 ALA B N 1
ATOM 2152 C CA . ALA B 1 55 ? 6.258 8.305 -6.992 1 77.56 55 ALA B CA 1
ATOM 2153 C C . ALA B 1 55 ? 6.152 7.797 -5.555 1 77.56 55 ALA B C 1
ATOM 2155 O O . ALA B 1 55 ? 5.531 6.766 -5.301 1 77.56 55 ALA B O 1
ATOM 2156 N N . THR B 1 56 ? 6.738 8.461 -4.691 1 83.56 56 THR B N 1
ATOM 2157 C CA . THR B 1 56 ? 6.785 8.07 -3.283 1 83.56 56 THR B CA 1
ATOM 2158 C C . THR B 1 56 ? 5.43 8.297 -2.615 1 83.56 56 THR B C 1
ATOM 2160 O O . THR B 1 56 ? 4.977 7.461 -1.828 1 83.56 56 THR B O 1
ATOM 2163 N N . TYR B 1 57 ? 4.797 9.32 -3.008 1 89.56 57 TYR B N 1
ATOM 2164 C CA . TYR B 1 57 ? 3.682 9.75 -2.178 1 89.56 57 TYR B CA 1
ATOM 2165 C C . TYR B 1 57 ? 2.352 9.492 -2.875 1 89.56 57 TYR B C 1
ATOM 2167 O O . TYR B 1 57 ? 1.295 9.508 -2.236 1 89.56 57 TYR B O 1
ATOM 2175 N N . TYR B 1 58 ? 2.35 9.211 -4.129 1 86 58 TYR B N 1
ATOM 2176 C CA . TYR B 1 58 ? 1.114 9.023 -4.883 1 86 58 TYR B CA 1
ATOM 2177 C C . TYR B 1 58 ? 0.272 7.902 -4.277 1 86 58 TYR B C 1
ATOM 2179 O O . TYR B 1 58 ? -0.895 8.109 -3.939 1 86 58 TYR B O 1
ATOM 2187 N N . MET B 1 59 ? 0.853 6.809 -4.051 1 84 59 MET B N 1
ATOM 2188 C CA . MET B 1 59 ? 0.102 5.641 -3.605 1 84 59 MET B CA 1
ATOM 2189 C C . MET B 1 59 ? -0.347 5.801 -2.156 1 84 59 MET B C 1
ATOM 2191 O O . MET B 1 59 ? -1.514 5.57 -1.835 1 84 59 MET B O 1
ATOM 2195 N N . PRO B 1 60 ? 0.557 6.242 -1.283 1 90.94 60 PRO B N 1
ATOM 2196 C CA . PRO B 1 60 ? 0.091 6.422 0.094 1 90.94 60 PRO B CA 1
ATOM 2197 C C . PRO B 1 60 ? -1.038 7.441 0.207 1 90.94 60 PRO B C 1
ATOM 2199 O O . PRO B 1 60 ? -1.992 7.234 0.961 1 90.94 60 PRO B O 1
ATOM 2202 N N . VAL B 1 61 ? -0.962 8.508 -0.483 1 93.88 61 VAL B N 1
ATOM 2203 C CA . VAL B 1 61 ? -2.025 9.508 -0.46 1 93.88 61 VAL B CA 1
ATOM 2204 C C . VAL B 1 61 ? -3.312 8.906 -1.018 1 93.88 61 VAL B C 1
ATOM 2206 O O . VAL B 1 61 ? -4.387 9.086 -0.439 1 93.88 61 VAL B O 1
ATOM 2209 N N . GLY B 1 62 ? -3.154 8.219 -2.08 1 91.12 62 GLY B N 1
ATOM 2210 C CA . GLY B 1 62 ? -4.305 7.551 -2.668 1 91.12 62 GLY B CA 1
ATOM 2211 C C . GLY B 1 62 ? -4.98 6.578 -1.718 1 91.12 62 GLY B C 1
ATOM 2212 O O . GLY B 1 62 ? -6.207 6.465 -1.702 1 91.12 62 GLY B O 1
ATOM 2213 N N . GLN B 1 63 ? -4.164 5.922 -0.981 1 90.62 63 GLN B N 1
ATOM 2214 C CA . GLN B 1 63 ? -4.691 4.949 -0.032 1 90.62 63 GLN B CA 1
ATOM 2215 C C . GLN B 1 63 ? -5.52 5.633 1.053 1 90.62 63 GLN B C 1
ATOM 2217 O O . GLN B 1 63 ? -6.566 5.125 1.456 1 90.62 63 GLN B O 1
ATOM 2222 N N . ILE B 1 64 ? -5.082 6.699 1.529 1 96 64 ILE B N 1
ATOM 2223 C CA . ILE B 1 64 ? -5.836 7.449 2.527 1 96 64 ILE B CA 1
ATOM 2224 C C . ILE B 1 64 ? -7.145 7.949 1.92 1 96 64 ILE B C 1
ATOM 2226 O O . ILE B 1 64 ? -8.219 7.754 2.496 1 96 64 ILE B O 1
ATOM 2230 N N . LEU B 1 65 ? -7.055 8.531 0.747 1 94.69 65 LEU B N 1
ATOM 2231 C CA . LEU B 1 65 ? -8.203 9.156 0.096 1 94.69 65 LEU B CA 1
ATOM 2232 C C . LEU B 1 65 ? -9.258 8.109 -0.251 1 94.69 65 LEU B C 1
ATOM 2234 O O . LEU B 1 65 ? -10.461 8.398 -0.221 1 94.69 65 LEU B O 1
ATOM 2238 N N . SER B 1 66 ? -8.836 6.918 -0.534 1 90.44 66 SER B N 1
ATOM 2239 C CA . SER B 1 66 ? -9.773 5.887 -0.969 1 90.44 66 SER B CA 1
ATOM 2240 C C . SER B 1 66 ? -10.195 4.996 0.194 1 90.44 66 SER B C 1
ATOM 2242 O O . SER B 1 66 ? -10.852 3.971 -0.007 1 90.44 66 SER B O 1
ATOM 2244 N N . SER B 1 67 ? -9.867 5.34 1.348 1 92.25 67 SER B N 1
ATOM 2245 C CA . SER B 1 67 ? -10.164 4.516 2.516 1 92.25 67 SER B CA 1
ATOM 2246 C C . SER B 1 67 ? -11.617 4.699 2.965 1 92.25 67 SER B C 1
ATOM 2248 O O . SER B 1 67 ? -12.234 5.723 2.668 1 92.25 67 SER B O 1
ATOM 2250 N N . ARG B 1 68 ? -12.125 3.672 3.658 1 91.69 68 ARG B N 1
ATOM 2251 C CA . ARG B 1 68 ? -13.438 3.773 4.289 1 91.69 68 ARG B CA 1
ATOM 2252 C C . ARG B 1 68 ? -13.469 4.898 5.32 1 91.69 68 ARG B C 1
ATOM 2254 O O . ARG B 1 68 ? -14.492 5.555 5.5 1 91.69 68 ARG B O 1
ATOM 2261 N N . LEU B 1 69 ? -12.352 5.062 5.914 1 94 69 LEU B N 1
ATOM 2262 C CA . LEU B 1 69 ? -12.203 6.121 6.906 1 94 69 LEU B CA 1
ATOM 2263 C C . LEU B 1 69 ? -12.516 7.484 6.293 1 94 69 LEU B C 1
ATOM 2265 O O . LEU B 1 69 ? -13.227 8.297 6.898 1 94 69 LEU B O 1
ATOM 2269 N N . ASN B 1 70 ? -11.992 7.711 5.102 1 95.56 70 ASN B N 1
ATOM 2270 C CA . ASN B 1 70 ? -12.234 8.977 4.418 1 95.56 70 ASN B CA 1
ATOM 2271 C C . ASN B 1 70 ? -13.68 9.078 3.922 1 95.56 70 ASN B C 1
ATOM 2273 O O . ASN B 1 70 ? -14.312 10.117 4.059 1 95.56 70 ASN B O 1
ATOM 2277 N N . ALA B 1 71 ? -14.141 7.973 3.357 1 93.25 71 ALA B N 1
ATOM 2278 C CA . ALA B 1 71 ? -15.508 7.945 2.84 1 93.25 71 ALA B CA 1
ATOM 2279 C C . ALA B 1 71 ? -16.516 8.234 3.947 1 93.25 71 ALA B C 1
ATOM 2281 O O . ALA B 1 71 ? -17.578 8.828 3.695 1 93.25 71 ALA B O 1
ATOM 2282 N N . ALA B 1 72 ? -16.188 7.797 5.137 1 93.62 72 ALA B N 1
ATOM 2283 C CA . ALA B 1 72 ? -17.078 7.992 6.285 1 93.62 72 ALA B CA 1
ATOM 2284 C C . ALA B 1 72 ? -16.906 9.391 6.875 1 93.62 72 ALA B C 1
ATOM 2286 O O . ALA B 1 72 ? -17.578 9.75 7.844 1 93.62 72 ALA B O 1
ATOM 2287 N N . GLY B 1 73 ? -15.938 10.18 6.379 1 94.06 73 GLY B N 1
ATOM 2288 C CA . GLY B 1 73 ? -15.812 11.578 6.766 1 94.06 73 GLY B CA 1
ATOM 2289 C C . GLY B 1 73 ? -14.914 11.781 7.973 1 94.06 73 GLY B C 1
ATOM 2290 O O . GLY B 1 73 ? -14.969 12.828 8.617 1 94.06 73 GLY B O 1
ATOM 2291 N N . PHE B 1 74 ? -14.031 10.805 8.281 1 95.19 74 PHE B N 1
ATOM 2292 C CA . PHE B 1 74 ? -13.266 10.891 9.516 1 95.19 74 PHE B CA 1
ATOM 2293 C C . PHE B 1 74 ? -11.875 11.461 9.25 1 95.19 74 PHE B C 1
ATOM 2295 O O . PHE B 1 74 ? -11.156 11.82 10.188 1 95.19 74 PHE B O 1
ATOM 2302 N N . ILE B 1 75 ? -11.453 11.547 8.016 1 96.94 75 ILE B N 1
ATOM 2303 C CA . ILE B 1 75 ? -10.164 12.156 7.723 1 96.94 75 ILE B CA 1
ATOM 2304 C C . ILE B 1 75 ? -10.312 13.68 7.688 1 96.94 75 ILE B C 1
ATOM 2306 O O . ILE B 1 75 ? -11.07 14.219 6.883 1 96.94 75 ILE B O 1
ATOM 2310 N N . ARG B 1 76 ? -9.562 14.328 8.57 1 95.69 76 ARG B N 1
ATOM 2311 C CA . ARG B 1 76 ? -9.656 15.781 8.672 1 95.69 76 ARG B CA 1
ATOM 2312 C C . ARG B 1 76 ? -8.648 16.469 7.758 1 95.69 76 ARG B C 1
ATOM 2314 O O . ARG B 1 76 ? -8.898 17.562 7.254 1 95.69 76 ARG B O 1
ATOM 2321 N N . ASN B 1 77 ? -7.512 15.805 7.637 1 97 77 ASN B N 1
ATOM 2322 C CA . ASN B 1 77 ? -6.434 16.359 6.824 1 97 77 ASN B CA 1
ATOM 2323 C C . ASN B 1 77 ? -5.379 15.305 6.492 1 97 77 ASN B C 1
ATOM 2325 O O . ASN B 1 77 ? -5.246 14.305 7.207 1 97 77 ASN B O 1
ATOM 2329 N N . ILE B 1 78 ? -4.734 15.469 5.371 1 98.38 78 ILE B N 1
ATOM 2330 C CA . ILE B 1 78 ? -3.57 14.688 4.969 1 98.38 78 ILE B CA 1
ATOM 2331 C C . ILE B 1 78 ? -2.377 15.617 4.75 1 98.38 78 ILE B C 1
ATOM 2333 O O . ILE B 1 78 ? -2.459 16.562 3.975 1 98.38 78 ILE B O 1
ATOM 2337 N N . CYS B 1 79 ? -1.347 15.344 5.461 1 98.5 79 CYS B N 1
ATOM 2338 C CA . CYS B 1 79 ? -0.164 16.188 5.402 1 98.5 79 CYS B CA 1
ATOM 2339 C C . CYS B 1 79 ? 1.051 15.406 4.926 1 98.5 79 CYS B C 1
ATOM 2341 O O . CYS B 1 79 ? 1.184 14.219 5.223 1 98.5 79 CYS B O 1
ATOM 2343 N N . ILE B 1 80 ? 1.863 16.078 4.164 1 97.75 80 ILE B N 1
ATOM 2344 C CA . ILE B 1 80 ? 3.117 15.508 3.689 1 97.75 80 ILE B CA 1
ATOM 2345 C C . ILE B 1 80 ? 4.277 16.422 4.059 1 97.75 80 ILE B C 1
ATOM 2347 O O . ILE B 1 80 ? 4.215 17.641 3.84 1 97.75 80 ILE B O 1
ATOM 2351 N N . ASN B 1 81 ? 5.258 15.898 4.664 1 96.94 81 ASN B N 1
ATOM 2352 C CA . ASN B 1 81 ? 6.523 16.594 4.859 1 96.94 81 ASN B CA 1
ATOM 2353 C C . ASN B 1 81 ? 7.586 16.109 3.877 1 96.94 81 ASN B C 1
ATOM 2355 O O . ASN B 1 81 ? 8.102 15 4.008 1 96.94 81 ASN B O 1
ATOM 2359 N N . PHE B 1 82 ? 7.949 16.953 2.867 1 93.19 82 PHE B N 1
ATOM 2360 C CA . PHE B 1 82 ? 8.914 16.625 1.826 1 93.19 82 PHE B CA 1
ATOM 2361 C C . PHE B 1 82 ? 10.336 16.906 2.295 1 93.19 82 PHE B C 1
ATOM 2363 O O . PHE B 1 82 ? 11.289 16.781 1.521 1 93.19 82 PHE B O 1
ATOM 2370 N N . GLY B 1 83 ? 10.484 17.297 3.545 1 90.69 83 GLY B N 1
ATOM 2371 C CA . GLY B 1 83 ? 11.789 17.719 4.027 1 90.69 83 GLY B CA 1
ATOM 2372 C C . GLY B 1 83 ? 12.148 19.141 3.604 1 90.69 83 GLY B C 1
ATOM 2373 O O . GLY B 1 83 ? 11.383 20.078 3.842 1 90.69 83 GLY B O 1
ATOM 2374 N N . PRO B 1 84 ? 13.281 19.25 2.863 1 87.88 84 PRO B N 1
ATOM 2375 C CA . PRO B 1 84 ? 13.758 20.578 2.502 1 87.88 84 PRO B CA 1
ATOM 2376 C C . PRO B 1 84 ? 12.82 21.297 1.534 1 87.88 84 PRO B C 1
ATOM 2378 O O . PRO B 1 84 ? 12.844 22.531 1.44 1 87.88 84 PRO B O 1
ATOM 2381 N N . ARG B 1 85 ? 11.961 20.641 0.847 1 89.12 85 ARG B N 1
ATOM 2382 C CA . ARG B 1 85 ? 11.086 21.234 -0.155 1 89.12 85 ARG B CA 1
ATOM 2383 C C . ARG B 1 85 ? 9.805 21.766 0.484 1 89.12 85 ARG B C 1
ATOM 2385 O O . ARG B 1 85 ? 8.953 22.344 -0.201 1 89.12 85 ARG B O 1
ATOM 2392 N N . GLY B 1 86 ? 9.727 21.562 1.774 1 94.69 86 GLY B N 1
ATOM 2393 C CA . GLY B 1 86 ? 8.547 22.047 2.469 1 94.69 86 GLY B CA 1
ATOM 2394 C C . GLY B 1 86 ? 7.516 20.969 2.732 1 94.69 86 GLY B C 1
ATOM 2395 O O . GLY B 1 86 ? 7.832 19.781 2.684 1 94.69 86 GLY B O 1
ATOM 2396 N N . CYS B 1 87 ? 6.266 21.484 3.168 1 97.25 87 CYS B N 1
ATOM 2397 C CA . CYS B 1 87 ? 5.168 20.578 3.5 1 97.25 87 CYS B CA 1
ATOM 2398 C C . CYS B 1 87 ? 3.945 20.875 2.641 1 97.25 87 CYS B C 1
ATOM 2400 O O . CYS B 1 87 ? 3.887 21.891 1.965 1 97.25 87 CYS B O 1
ATOM 2402 N N . CYS B 1 88 ? 3.1 19.906 2.598 1 97.56 88 CYS B N 1
ATOM 2403 C CA . CYS B 1 88 ? 1.878 20.078 1.823 1 97.56 88 CYS B CA 1
ATOM 2404 C C . CYS B 1 88 ? 0.673 19.516 2.568 1 97.56 88 CYS B C 1
ATOM 2406 O O . CYS B 1 88 ? 0.796 18.547 3.311 1 97.56 88 CYS B O 1
ATOM 2408 N N . GLU B 1 89 ? -0.41 20.234 2.473 1 98 89 GLU B N 1
ATOM 2409 C CA . GLU B 1 89 ? -1.706 19.734 2.92 1 98 89 GLU B CA 1
ATOM 2410 C C . GLU B 1 89 ? -2.549 19.266 1.739 1 98 89 GLU B C 1
ATOM 2412 O O . GLU B 1 89 ? -2.609 19.922 0.704 1 98 89 GLU B O 1
ATOM 2417 N N . VAL B 1 90 ? -3.123 18.109 1.892 1 97.81 90 VAL B N 1
ATOM 2418 C CA . VAL B 1 90 ? -4 17.547 0.869 1 97.81 90 VAL B CA 1
ATOM 2419 C C . VAL B 1 90 ? -5.434 17.5 1.393 1 97.81 90 VAL B C 1
ATOM 2421 O O . VAL B 1 90 ? -5.695 16.906 2.441 1 97.81 90 VAL B O 1
ATOM 2424 N N . ASN B 1 91 ? -6.324 18.078 0.648 1 96.94 91 ASN B N 1
ATOM 2425 C CA . ASN B 1 91 ? -7.746 18.047 0.981 1 96.94 91 ASN B CA 1
ATOM 2426 C C . ASN B 1 91 ? -8.312 16.641 0.893 1 96.94 91 ASN B C 1
ATOM 2428 O O . ASN B 1 91 ? -8.156 15.961 -0.128 1 96.94 91 ASN B O 1
ATOM 2432 N N . PRO B 1 92 ? -8.977 16.188 1.976 1 95.94 92 PRO B N 1
ATOM 2433 C CA . PRO B 1 92 ? -9.531 14.828 1.96 1 95.94 92 PRO B CA 1
ATOM 2434 C C . PRO B 1 92 ? -10.594 14.633 0.878 1 95.94 92 PRO B C 1
ATOM 2436 O O . PRO B 1 92 ? -10.961 13.5 0.565 1 95.94 92 PRO B O 1
ATOM 2439 N N . ASN B 1 93 ? -11.062 15.688 0.295 1 94.44 93 ASN B N 1
ATOM 2440 C CA . ASN B 1 93 ? -12.07 15.586 -0.76 1 94.44 93 ASN B CA 1
ATOM 2441 C C . ASN B 1 93 ? -11.43 15.633 -2.146 1 94.44 93 ASN B C 1
ATOM 2443 O O . ASN B 1 93 ? -12.133 15.633 -3.158 1 94.44 93 ASN B O 1
ATOM 2447 N N . THR B 1 94 ? -10.141 15.641 -2.166 1 94.75 94 THR B N 1
ATOM 2448 C CA . THR B 1 94 ? -9.414 15.68 -3.434 1 94.75 94 THR B CA 1
ATOM 2449 C C . THR B 1 94 ? -9.555 14.352 -4.172 1 94.75 94 THR B C 1
ATOM 2451 O O . THR B 1 94 ? -9.461 13.281 -3.559 1 94.75 94 THR B O 1
ATOM 2454 N N . ARG B 1 95 ? -9.805 14.492 -5.461 1 87.19 95 ARG B N 1
ATOM 2455 C CA . ARG B 1 95 ? -9.805 13.297 -6.305 1 87.19 95 ARG B CA 1
ATOM 2456 C C . ARG B 1 95 ? -8.477 13.164 -7.055 1 87.19 95 ARG B C 1
ATOM 2458 O O . ARG B 1 95 ? -8.125 14.023 -7.863 1 87.19 95 ARG B O 1
ATOM 2465 N N . LEU B 1 96 ? -7.816 12.141 -6.719 1 86.94 96 LEU B N 1
ATOM 2466 C CA . LEU B 1 96 ? -6.562 11.875 -7.418 1 86.94 96 LEU B CA 1
ATOM 2467 C C . LEU B 1 96 ? -6.812 11.148 -8.727 1 86.94 96 LEU B C 1
ATOM 2469 O O . LEU B 1 96 ? -7.668 10.258 -8.797 1 86.94 96 LEU B O 1
ATOM 2473 N N . SER B 1 97 ? -6.066 11.578 -9.664 1 82.44 97 SER B N 1
ATOM 2474 C CA . SER B 1 97 ? -6.109 10.836 -10.93 1 82.44 97 SER B CA 1
ATOM 2475 C C . SER B 1 97 ? -5.707 9.383 -10.727 1 82.44 97 SER B C 1
ATOM 2477 O O . SER B 1 97 ? -4.77 9.086 -9.984 1 82.44 97 SER B O 1
ATOM 2479 N N . PRO B 1 98 ? -6.344 8.484 -11.375 1 77.56 98 PRO B N 1
ATOM 2480 C CA . PRO B 1 98 ? -5.969 7.074 -11.25 1 77.56 98 PRO B CA 1
ATOM 2481 C C . PRO B 1 98 ? -4.672 6.742 -11.992 1 77.56 98 PRO B C 1
ATOM 2483 O O . PRO B 1 98 ? -4.137 5.641 -11.844 1 77.56 98 PRO B O 1
ATOM 2486 N N . ILE B 1 99 ? -4.273 7.766 -12.766 1 75.44 99 ILE B N 1
ATOM 2487 C CA . ILE B 1 99 ? -3.004 7.609 -13.461 1 75.44 99 ILE B CA 1
ATOM 2488 C C . ILE B 1 99 ? -1.935 8.461 -12.781 1 75.44 99 ILE B C 1
ATOM 2490 O O . ILE B 1 99 ? -2.24 9.516 -12.211 1 75.44 99 ILE B O 1
ATOM 2494 N N . PHE B 1 100 ? -0.756 8.062 -12.875 1 77.12 100 PHE B N 1
ATOM 2495 C CA . PHE B 1 100 ? 0.359 8.633 -12.133 1 77.12 100 PHE B CA 1
ATOM 2496 C C . PHE B 1 100 ? 0.82 9.938 -12.766 1 77.12 100 PHE B C 1
ATOM 2498 O O . PHE B 1 100 ? 1.147 10.898 -12.062 1 77.12 100 PHE B O 1
ATOM 2505 N N . SER B 1 101 ? 0.784 10.062 -14.031 1 76.75 101 SER B N 1
ATOM 2506 C CA . SER B 1 101 ? 1.42 11.172 -14.734 1 76.75 101 SER B CA 1
ATOM 2507 C C . SER B 1 101 ? 0.757 12.5 -14.391 1 76.75 101 SER B C 1
ATOM 2509 O O . SER B 1 101 ? 1.44 13.5 -14.156 1 76.75 101 SER B O 1
ATOM 2511 N N . PRO B 1 102 ? -0.557 12.5 -14.391 1 82.12 102 PRO B N 1
ATOM 2512 C CA . PRO B 1 102 ? -1.168 13.766 -14 1 82.12 102 PRO B CA 1
ATOM 2513 C C . PRO B 1 102 ? -0.78 14.203 -12.594 1 82.12 102 PRO B C 1
ATOM 2515 O O . PRO B 1 102 ? -0.657 15.398 -12.32 1 82.12 102 PRO B O 1
ATOM 2518 N N . PHE B 1 103 ? -0.524 13.289 -11.758 1 85.06 103 PHE B N 1
ATOM 2519 C CA . PHE B 1 103 ? -0.121 13.625 -10.398 1 85.06 103 PHE B CA 1
ATOM 2520 C C . PHE B 1 103 ? 1.271 14.242 -10.383 1 85.06 103 PHE B C 1
ATOM 2522 O O . PHE B 1 103 ? 1.537 15.172 -9.617 1 85.06 103 PHE B O 1
ATOM 2529 N N . VAL B 1 104 ? 2.123 13.703 -11.18 1 82.5 104 VAL B N 1
ATOM 2530 C CA . VAL B 1 104 ? 3.465 14.273 -11.281 1 82.5 104 VAL B CA 1
ATOM 2531 C C . VAL B 1 104 ? 3.375 15.742 -11.703 1 82.5 104 VAL B C 1
ATOM 2533 O O . VAL B 1 104 ? 4.031 16.609 -11.117 1 82.5 104 VAL B O 1
ATOM 2536 N N . ARG B 1 105 ? 2.572 16.016 -12.664 1 84.56 105 ARG B N 1
ATOM 2537 C CA . ARG B 1 105 ? 2.396 17.375 -13.148 1 84.56 105 ARG B CA 1
ATOM 2538 C C . ARG B 1 105 ? 1.779 18.266 -12.078 1 84.56 105 ARG B C 1
ATOM 2540 O O . ARG B 1 105 ? 2.178 19.422 -11.914 1 84.56 105 ARG B O 1
ATOM 2547 N N . GLN B 1 106 ? 0.839 17.688 -11.422 1 90.12 106 GLN B N 1
ATOM 2548 C CA . GLN B 1 106 ? 0.194 18.438 -10.344 1 90.12 106 GLN B CA 1
ATOM 2549 C C . GLN B 1 106 ? 1.195 18.797 -9.25 1 90.12 106 GLN B C 1
ATOM 2551 O O . GLN B 1 106 ? 1.212 19.938 -8.766 1 90.12 106 GLN B O 1
ATOM 2556 N N . LEU B 1 107 ? 2.016 17.844 -8.953 1 90.62 107 LEU B N 1
ATOM 2557 C CA . LEU B 1 107 ? 3.008 18.109 -7.922 1 90.62 107 LEU B CA 1
ATOM 2558 C C . LEU B 1 107 ? 4.004 19.172 -8.383 1 90.62 107 LEU B C 1
ATOM 2560 O O . LEU B 1 107 ? 4.387 20.047 -7.605 1 90.62 107 LEU B O 1
ATOM 2564 N N . HIS B 1 108 ? 4.367 19.047 -9.594 1 90 108 HIS B N 1
ATOM 2565 C CA . HIS B 1 108 ? 5.254 20.062 -10.156 1 90 108 HIS B CA 1
ATOM 2566 C C . HIS B 1 108 ? 4.621 21.453 -10.086 1 90 108 HIS B C 1
ATOM 2568 O O . HIS B 1 108 ? 5.281 22.422 -9.695 1 90 108 HIS B O 1
ATOM 2574 N N . GLN B 1 109 ? 3.385 21.516 -10.469 1 94.12 109 GLN B N 1
ATOM 2575 C CA . GLN B 1 109 ? 2.658 22.781 -10.414 1 94.12 109 GLN B CA 1
ATOM 2576 C C . GLN B 1 109 ? 2.527 23.266 -8.977 1 94.12 109 GLN B C 1
ATOM 2578 O O . GLN B 1 109 ? 2.633 24.469 -8.711 1 94.12 109 GLN B O 1
ATOM 2583 N N . LEU B 1 110 ? 2.285 22.391 -8.109 1 96.06 110 LEU B N 1
ATOM 2584 C CA . LEU B 1 110 ? 2.168 22.734 -6.699 1 96.06 110 LEU B CA 1
ATOM 2585 C C . LEU B 1 110 ? 3.447 23.391 -6.195 1 96.06 110 LEU B C 1
ATOM 2587 O O . LEU B 1 110 ? 3.393 24.406 -5.484 1 96.06 110 LEU B O 1
ATOM 2591 N N . PHE B 1 111 ? 4.586 22.828 -6.594 1 94.69 111 PHE B N 1
ATOM 2592 C CA . PHE B 1 111 ? 5.863 23.375 -6.164 1 94.69 111 PHE B CA 1
ATOM 2593 C C . PHE B 1 111 ? 6.09 24.75 -6.77 1 94.69 111 PHE B C 1
ATOM 2595 O O . PHE B 1 111 ? 6.762 25.594 -6.168 1 94.69 111 PHE B O 1
ATOM 2602 N N . GLN B 1 112 ? 5.461 24.984 -7.883 1 94.56 112 GLN B N 1
ATOM 2603 C CA . GLN B 1 112 ? 5.629 26.266 -8.562 1 94.56 112 GLN B CA 1
ATOM 2604 C C . GLN B 1 112 ? 4.664 27.312 -8.008 1 94.56 112 GLN B C 1
ATOM 2606 O O . GLN B 1 112 ? 5.047 28.469 -7.793 1 94.56 112 GLN B O 1
ATOM 2611 N N . TYR B 1 113 ? 3.453 26.922 -7.723 1 96.38 113 TYR B N 1
ATOM 2612 C CA . TYR B 1 113 ? 2.402 27.891 -7.441 1 96.38 113 TYR B CA 1
ATOM 2613 C C . TYR B 1 113 ? 2.053 27.906 -5.957 1 96.38 113 TYR B C 1
ATOM 2615 O O . TYR B 1 113 ? 1.43 28.844 -5.469 1 96.38 113 TYR B O 1
ATOM 2623 N N . GLY B 1 114 ? 2.273 26.875 -5.27 1 97.19 114 GLY B N 1
ATOM 2624 C CA . GLY B 1 114 ? 2.051 26.812 -3.834 1 97.19 114 GLY B CA 1
ATOM 2625 C C . GLY B 1 114 ? 0.655 26.344 -3.469 1 97.19 114 GLY B C 1
ATOM 2626 O O . GLY B 1 114 ? 0.403 25.953 -2.322 1 97.19 114 GLY B O 1
ATOM 2627 N N . ILE B 1 115 ? -0.235 26.391 -4.465 1 97.62 115 ILE B N 1
ATOM 2628 C CA . ILE B 1 115 ? -1.622 26.031 -4.191 1 97.62 115 ILE B CA 1
ATOM 2629 C C . ILE B 1 115 ? -2.275 25.484 -5.461 1 97.62 115 ILE B C 1
ATOM 2631 O O . ILE B 1 115 ? -2.008 25.984 -6.562 1 97.62 115 ILE B O 1
ATOM 2635 N N . LEU B 1 116 ? -2.992 24.422 -5.289 1 97.56 116 LEU B N 1
ATOM 2636 C CA . LEU B 1 116 ? -3.789 23.875 -6.379 1 97.56 116 LEU B CA 1
ATOM 2637 C C . LEU B 1 116 ? -5.246 23.703 -5.957 1 97.56 116 LEU B C 1
ATOM 2639 O O . LEU B 1 116 ? -5.531 23.406 -4.797 1 97.56 116 LEU B O 1
ATOM 2643 N N . TYR B 1 117 ? -6.176 23.766 -6.941 1 96.44 117 TYR B N 1
ATOM 2644 C CA . TYR B 1 117 ? -7.609 23.703 -6.676 1 96.44 117 TYR B CA 1
ATOM 2645 C C . TYR B 1 117 ? -8.25 22.516 -7.379 1 96.44 117 TYR B C 1
ATOM 2647 O O . TYR B 1 117 ? -7.793 22.094 -8.445 1 96.44 117 TYR B O 1
ATOM 2655 N N . ASN B 1 118 ? -9.234 21.953 -6.719 1 93.19 118 ASN B N 1
ATOM 2656 C CA . ASN B 1 118 ? -10.07 20.969 -7.387 1 93.19 118 ASN B CA 1
ATOM 2657 C C . ASN B 1 118 ? -10.883 21.594 -8.516 1 93.19 118 ASN B C 1
ATOM 2659 O O . ASN B 1 118 ? -11.594 22.578 -8.312 1 93.19 118 ASN B O 1
ATOM 2663 N N . PRO B 1 119 ? -10.789 20.969 -9.664 1 88.44 119 PRO B N 1
ATOM 2664 C CA . PRO B 1 119 ? -11.547 21.531 -10.781 1 88.44 119 PRO B CA 1
ATOM 2665 C C . PRO B 1 119 ? -13.055 21.406 -10.602 1 88.44 119 PRO B C 1
ATOM 2667 O O . PRO B 1 119 ? -13.82 22.219 -11.117 1 88.44 119 PRO B O 1
ATOM 2670 N N . GLU B 1 120 ? -13.516 20.391 -9.883 1 86.62 120 GLU B N 1
ATOM 2671 C CA . GLU B 1 120 ? -14.93 20.062 -9.773 1 86.62 120 GLU B CA 1
ATOM 2672 C C . GLU B 1 120 ? -15.672 21.078 -8.906 1 86.62 120 GLU B C 1
ATOM 2674 O O . GLU B 1 120 ? -16.781 21.484 -9.234 1 86.62 120 GLU B O 1
ATOM 2679 N N . ASP B 1 121 ? -15.117 21.484 -7.738 1 90.19 121 ASP B N 1
ATOM 2680 C CA . ASP B 1 121 ? -15.852 22.312 -6.789 1 90.19 121 ASP B CA 1
ATOM 2681 C C . ASP B 1 121 ? -15.102 23.609 -6.488 1 90.19 121 ASP B C 1
ATOM 2683 O O . ASP B 1 121 ? -15.602 24.484 -5.773 1 90.19 121 ASP B O 1
ATOM 2687 N N . GLY B 1 122 ? -13.859 23.75 -6.98 1 92.31 122 GLY B N 1
ATOM 2688 C CA . GLY B 1 122 ? -13.086 24.953 -6.785 1 92.31 122 GLY B CA 1
ATOM 2689 C C . GLY B 1 122 ? -12.445 25.047 -5.414 1 92.31 122 GLY B C 1
ATOM 2690 O O . GLY B 1 122 ? -11.859 26.078 -5.062 1 92.31 122 GLY B O 1
ATOM 2691 N N . GLU B 1 123 ? -12.578 24 -4.617 1 94.75 123 GLU B N 1
ATOM 2692 C CA . GLU B 1 123 ? -11.945 23.969 -3.301 1 94.75 123 GLU B CA 1
ATOM 2693 C C . GLU B 1 123 ? -10.453 23.688 -3.41 1 94.75 123 GLU B C 1
ATOM 2695 O O . GLU B 1 123 ? -9.984 23.156 -4.422 1 94.75 123 GLU B O 1
ATOM 2700 N N . VAL B 1 124 ? -9.742 24.125 -2.391 1 96.25 124 VAL B N 1
ATOM 2701 C CA . VAL B 1 124 ? -8.305 23.875 -2.373 1 96.25 124 VAL B CA 1
ATOM 2702 C C . VAL B 1 124 ? -8.047 22.375 -2.297 1 96.25 124 VAL B C 1
ATOM 2704 O O . VAL B 1 124 ? -8.555 21.703 -1.405 1 96.25 124 VAL B O 1
ATOM 2707 N N . ALA B 1 125 ? -7.258 21.859 -3.25 1 97.19 125 ALA B N 1
ATOM 2708 C CA . ALA B 1 125 ? -6.898 20.438 -3.281 1 97.19 125 ALA B CA 1
ATOM 2709 C C . ALA B 1 125 ? -5.582 20.188 -2.551 1 97.19 125 ALA B C 1
ATOM 2711 O O . ALA B 1 125 ? -5.492 19.297 -1.706 1 97.19 125 ALA B O 1
ATOM 2712 N N . PHE B 1 126 ? -4.613 21.062 -2.898 1 97.69 126 PHE B N 1
ATOM 2713 C CA . PHE B 1 126 ? -3.275 21.016 -2.316 1 97.69 126 PHE B CA 1
ATOM 2714 C C . PHE B 1 126 ? -2.807 22.391 -1.893 1 97.69 126 PHE B C 1
ATOM 2716 O O . PHE B 1 126 ? -3.029 23.375 -2.605 1 97.69 126 PHE B O 1
ATOM 2723 N N . ARG B 1 127 ? -2.191 22.469 -0.755 1 98 127 ARG B N 1
ATOM 2724 C CA . ARG B 1 127 ? -1.631 23.719 -0.288 1 98 127 ARG B CA 1
ATOM 2725 C C . ARG B 1 127 ? -0.244 23.516 0.313 1 98 127 ARG B C 1
ATOM 2727 O O . ARG B 1 127 ? -0.069 22.703 1.221 1 98 127 ARG B O 1
ATOM 2734 N N . MET B 1 128 ? 0.687 24.281 -0.169 1 97.75 128 MET B N 1
ATOM 2735 C CA . MET B 1 128 ? 2.043 24.203 0.366 1 97.75 128 MET B CA 1
ATOM 2736 C C . MET B 1 128 ? 2.154 24.984 1.672 1 97.75 128 MET B C 1
ATOM 2738 O O . MET B 1 128 ? 1.462 25.984 1.863 1 97.75 128 MET B O 1
ATOM 2742 N N . ARG B 1 129 ? 2.912 24.438 2.535 1 96.5 129 ARG B N 1
ATOM 2743 C CA . ARG B 1 129 ? 3.385 25.109 3.748 1 96.5 129 ARG B CA 1
ATOM 2744 C C . ARG B 1 129 ? 4.91 25.156 3.779 1 96.5 129 ARG B C 1
ATOM 2746 O O . ARG B 1 129 ? 5.582 24.266 3.264 1 96.5 129 ARG B O 1
ATOM 2753 N N . THR B 1 130 ? 5.43 26.156 4.332 1 93.56 130 THR B N 1
ATOM 2754 C CA . THR B 1 130 ? 6.859 26.422 4.25 1 93.56 130 THR B CA 1
ATOM 2755 C C . THR B 1 130 ? 7.66 25.359 4.98 1 93.56 130 THR B C 1
ATOM 2757 O O . THR B 1 130 ? 8.727 24.938 4.516 1 93.56 130 THR B O 1
ATOM 2760 N N . ASN B 1 131 ? 7.246 25 6.098 1 95.25 131 ASN B N 1
ATOM 2761 C CA . ASN B 1 131 ? 7.934 24 6.906 1 95.25 131 ASN B CA 1
ATOM 2762 C C . ASN B 1 131 ? 6.977 23.312 7.871 1 95.25 131 ASN B C 1
ATOM 2764 O O . ASN B 1 131 ? 5.777 23.578 7.871 1 95.25 131 ASN B O 1
ATOM 2768 N N . LEU B 1 132 ? 7.551 22.391 8.656 1 95.12 132 LEU B N 1
ATOM 2769 C CA . LEU B 1 132 ? 6.762 21.578 9.578 1 95.12 132 LEU B CA 1
ATOM 2770 C C . LEU B 1 132 ? 6.051 22.469 10.594 1 95.12 132 LEU B C 1
ATOM 2772 O O . LEU B 1 132 ? 4.875 22.25 10.906 1 95.12 132 LEU B O 1
ATOM 2776 N N . SER B 1 133 ? 6.762 23.422 11.102 1 94.25 133 SER B N 1
ATOM 2777 C CA . SER B 1 133 ? 6.172 24.328 12.094 1 94.25 133 SER B CA 1
ATOM 2778 C C . SER B 1 133 ? 4.961 25.062 11.523 1 94.25 133 SER B C 1
ATOM 2780 O O . SER B 1 133 ? 3.914 25.125 12.164 1 94.25 133 SER B O 1
ATOM 2782 N N . SER B 1 134 ? 5.102 25.625 10.391 1 95.38 134 SER B N 1
ATOM 2783 C CA . SER B 1 134 ? 4.008 26.328 9.727 1 95.38 134 SER B CA 1
ATOM 2784 C C . SER B 1 134 ? 2.842 25.375 9.445 1 95.38 134 SER B C 1
ATOM 2786 O O . SER B 1 134 ? 1.679 25.766 9.555 1 95.38 134 SER B O 1
ATOM 2788 N N . LEU B 1 135 ? 3.111 24.141 9.047 1 96.06 135 LEU B N 1
ATOM 2789 C CA . LEU B 1 135 ? 2.082 23.141 8.781 1 96.06 135 LEU B CA 1
ATOM 2790 C C . LEU B 1 135 ? 1.303 22.828 10.055 1 96.06 135 LEU B C 1
ATOM 2792 O O . LEU B 1 135 ? 0.071 22.875 10.062 1 96.06 135 LEU B O 1
ATOM 2796 N N . LEU B 1 136 ? 2.02 22.547 11.125 1 94.75 136 LEU B N 1
ATOM 2797 C CA . LEU B 1 136 ? 1.405 22.094 12.375 1 94.75 136 LEU B CA 1
ATOM 2798 C C . LEU B 1 136 ? 0.575 23.219 13 1 94.75 136 LEU B C 1
ATOM 2800 O O . LEU B 1 136 ? -0.402 22.938 13.703 1 94.75 136 LEU B O 1
ATOM 2804 N N . SER B 1 137 ? 0.948 24.453 12.742 1 93.69 137 SER B N 1
ATOM 2805 C CA . SER B 1 137 ? 0.219 25.594 13.281 1 93.69 137 SER B CA 1
ATOM 2806 C C . SER B 1 137 ? -1.166 25.703 12.656 1 93.69 137 SER B C 1
ATOM 2808 O O . SER B 1 137 ? -2.049 26.375 13.211 1 93.69 137 SER B O 1
ATOM 2810 N N . THR B 1 138 ? -1.396 25.109 11.469 1 92.56 138 THR B N 1
ATOM 2811 C CA . THR B 1 138 ? -2.682 25.172 10.781 1 92.56 138 THR B CA 1
ATOM 2812 C C . THR B 1 138 ? -3.637 24.109 11.312 1 92.56 138 THR B C 1
ATOM 2814 O O . THR B 1 138 ? -4.836 24.141 11.023 1 92.56 138 THR B O 1
ATOM 2817 N N . LEU B 1 139 ? -3.174 23.156 12.062 1 93.06 139 LEU B N 1
ATOM 2818 C CA . LEU B 1 139 ? -3.971 22.031 12.523 1 93.06 139 LEU B CA 1
ATOM 2819 C C . LEU B 1 139 ? -4.703 22.359 13.82 1 93.06 139 LEU B C 1
ATOM 2821 O O . LEU B 1 139 ? -4.336 23.312 14.516 1 93.06 139 LEU B O 1
ATOM 2825 N N . PRO B 1 140 ? -5.746 21.641 14.094 1 89.81 140 PRO B N 1
ATOM 2826 C CA . PRO B 1 140 ? -6.469 21.906 15.344 1 89.81 140 PRO B CA 1
ATOM 2827 C C . PRO B 1 140 ? -5.57 21.797 16.578 1 89.81 140 PRO B C 1
ATOM 2829 O O . PRO B 1 140 ? -4.684 20.938 16.625 1 89.81 140 PRO B O 1
ATOM 2832 N N . ALA B 1 141 ? -5.766 22.656 17.547 1 84.69 141 ALA B N 1
ATOM 2833 C CA . ALA B 1 141 ? -4.941 22.734 18.75 1 84.69 141 ALA B CA 1
ATOM 2834 C C . ALA B 1 141 ? -5.098 21.484 19.609 1 84.69 141 ALA B C 1
ATOM 2836 O O . ALA B 1 141 ? -4.168 21.078 20.312 1 84.69 141 ALA B O 1
ATOM 2837 N N . ASN B 1 142 ? -6.207 20.906 19.516 1 84.56 142 ASN B N 1
ATOM 2838 C CA . ASN B 1 142 ? -6.48 19.781 20.406 1 84.56 142 ASN B CA 1
ATOM 2839 C C . ASN B 1 142 ? -6.141 18.438 19.75 1 84.56 142 ASN B C 1
ATOM 2841 O O . ASN B 1 142 ? -6.562 17.391 20.234 1 84.56 142 ASN B O 1
ATOM 2845 N N . CYS B 1 143 ? -5.391 18.484 18.781 1 91.94 143 CYS B N 1
ATOM 2846 C CA . CYS B 1 143 ? -5.004 17.234 18.125 1 91.94 143 CYS B CA 1
ATOM 2847 C C . CYS B 1 143 ? -3.871 16.562 18.875 1 91.94 143 CYS B C 1
ATOM 2849 O O . CYS B 1 143 ? -2.904 17.203 19.281 1 91.94 143 CYS B O 1
ATOM 2851 N N . ARG B 1 144 ? -4.047 15.32 19.219 1 95.44 144 ARG B N 1
ATOM 2852 C CA . ARG B 1 144 ? -2.973 14.531 19.828 1 95.44 144 ARG B CA 1
ATOM 2853 C C . ARG B 1 144 ? -2.064 13.938 18.75 1 95.44 144 ARG B C 1
ATOM 2855 O O . ARG B 1 144 ? -2.531 13.227 17.859 1 95.44 144 ARG B O 1
ATOM 2862 N N . LYS B 1 145 ? -0.746 14.266 18.812 1 96.88 145 LYS B N 1
ATOM 2863 C CA . LYS B 1 145 ? 0.222 13.852 17.797 1 96.88 145 LYS B CA 1
ATOM 2864 C C . LYS B 1 145 ? 0.892 12.539 18.188 1 96.88 145 LYS B C 1
ATOM 2866 O O . LYS B 1 145 ? 1.611 12.477 19.188 1 96.88 145 LYS B O 1
ATOM 2871 N N . ILE B 1 146 ? 0.649 11.531 17.312 1 97.25 146 ILE B N 1
ATOM 2872 C CA . ILE B 1 146 ? 1.093 10.18 17.641 1 97.25 146 ILE B CA 1
ATOM 2873 C C . ILE B 1 146 ? 2.178 9.75 16.656 1 97.25 146 ILE B C 1
ATOM 2875 O O . ILE B 1 146 ? 1.948 9.703 15.445 1 97.25 146 ILE B O 1
ATOM 2879 N N . GLY B 1 147 ? 3.377 9.445 17.172 1 96.88 147 GLY B N 1
ATOM 2880 C CA . GLY B 1 147 ? 4.426 8.852 16.359 1 96.88 147 GLY B CA 1
ATOM 2881 C C . GLY B 1 147 ? 4.273 7.352 16.188 1 96.88 147 GLY B C 1
ATOM 2882 O O . GLY B 1 147 ? 4.242 6.605 17.172 1 96.88 147 GLY B O 1
ATOM 2883 N N . CYS B 1 148 ? 4.227 6.914 14.953 1 96.69 148 CYS B N 1
ATOM 2884 C CA . CYS B 1 148 ? 4.043 5.5 14.656 1 96.69 148 CYS B CA 1
ATOM 2885 C C . CYS B 1 148 ? 5.391 4.793 14.523 1 96.69 148 CYS B C 1
ATOM 2887 O O . CYS B 1 148 ? 6.191 5.137 13.648 1 96.69 148 CYS B O 1
ATOM 2889 N N . ILE B 1 149 ? 5.586 3.875 15.344 1 93.56 149 ILE B N 1
ATOM 2890 C CA . ILE B 1 149 ? 6.773 3.029 15.258 1 93.56 149 ILE B CA 1
ATOM 2891 C C . ILE B 1 149 ? 6.457 1.787 14.422 1 93.56 149 ILE B C 1
ATOM 2893 O O . ILE B 1 149 ? 5.605 0.98 14.805 1 93.56 149 ILE B O 1
ATOM 2897 N N . LEU B 1 150 ? 7.141 1.632 13.305 1 92.31 150 LEU B N 1
ATOM 2898 C CA . LEU B 1 150 ? 6.836 0.595 12.328 1 92.31 150 LEU B CA 1
ATOM 2899 C C . LEU B 1 150 ? 7.816 -0.568 12.445 1 92.31 150 LEU B C 1
ATOM 2901 O O . LEU B 1 150 ? 8.172 -1.187 11.438 1 92.31 150 LEU B O 1
ATOM 2905 N N . GLY B 1 151 ? 8.219 -0.841 13.664 1 91 151 GLY B N 1
ATOM 2906 C CA . GLY B 1 151 ? 9.18 -1.904 13.93 1 91 151 GLY B CA 1
ATOM 2907 C C . GLY B 1 151 ? 9.359 -2.193 15.406 1 91 151 GLY B C 1
ATOM 2908 O O . GLY B 1 151 ? 8.523 -1.8 16.234 1 91 151 GLY B O 1
ATOM 2909 N N . PRO B 1 152 ? 10.359 -2.971 15.648 1 89.69 152 PRO B N 1
ATOM 2910 C CA . PRO B 1 152 ? 10.617 -3.285 17.062 1 89.69 152 PRO B CA 1
ATOM 2911 C C . PRO B 1 152 ? 11.078 -2.07 17.859 1 89.69 152 PRO B C 1
ATOM 2913 O O . PRO B 1 152 ? 11.719 -1.17 17.312 1 89.69 152 PRO B O 1
ATOM 2916 N N . VAL B 1 153 ? 10.609 -2.041 19.047 1 86.62 153 VAL B N 1
ATOM 2917 C CA . VAL B 1 153 ? 10.984 -0.957 19.953 1 86.62 153 VAL B CA 1
ATOM 2918 C C . VAL B 1 153 ? 12.172 -1.391 20.812 1 86.62 153 VAL B C 1
ATOM 2920 O O . VAL B 1 153 ? 12.242 -2.541 21.25 1 86.6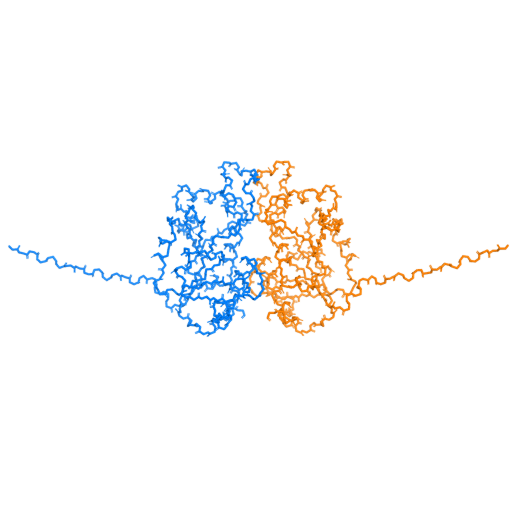2 153 VAL B O 1
ATOM 2923 N N . SER B 1 154 ? 13.07 -0.386 20.781 1 75.31 154 SER B N 1
ATOM 2924 C CA . SER B 1 154 ? 14.203 -0.678 21.641 1 75.31 154 SER B CA 1
ATOM 2925 C C . SER B 1 154 ? 13.82 -0.56 23.109 1 75.31 154 SER B C 1
ATOM 2927 O O . SER B 1 154 ? 12.93 0.214 23.469 1 75.31 154 SER B O 1
ATOM 2929 N N . LEU B 1 155 ? 14.352 -1.354 23.922 1 61.53 155 LEU B N 1
ATOM 2930 C CA . LEU B 1 155 ? 14.156 -1.438 25.375 1 61.53 155 LEU B CA 1
ATOM 2931 C C . LEU B 1 155 ? 14.305 -0.068 26.016 1 61.53 155 LEU B C 1
ATOM 2933 O O . LEU B 1 155 ? 13.719 0.193 27.078 1 61.53 155 LEU B O 1
ATOM 2937 N N . THR B 1 156 ? 15.086 0.797 25.484 1 63.12 156 THR B N 1
ATOM 2938 C CA . THR B 1 156 ? 15.391 2.061 26.141 1 63.12 156 THR B CA 1
ATOM 2939 C C . THR B 1 156 ? 14.227 3.035 26.016 1 63.12 156 THR B C 1
ATOM 2941 O O . THR B 1 156 ? 14.164 4.035 26.734 1 63.12 156 THR B O 1
ATOM 2944 N N . GLN B 1 157 ? 13.281 2.85 25.156 1 65.06 157 GLN B N 1
ATOM 2945 C CA . GLN B 1 157 ? 12.211 3.793 24.875 1 65.06 157 GLN B CA 1
ATOM 2946 C C . GLN B 1 157 ? 11.047 3.611 25.844 1 65.06 157 GLN B C 1
ATOM 2948 O O . GLN B 1 157 ? 10.164 4.465 25.922 1 65.06 157 GLN B O 1
ATOM 2953 N N . GLY B 1 158 ? 11.188 2.709 26.891 1 63.25 158 GLY B N 1
ATOM 2954 C CA . GLY B 1 158 ? 10.07 2.436 27.766 1 63.25 158 GLY B CA 1
ATOM 2955 C C . GLY B 1 158 ? 8.938 1.7 27.094 1 63.25 158 GLY B C 1
ATOM 2956 O O . GLY B 1 158 ? 9.016 1.389 25.891 1 63.25 158 GLY B O 1
ATOM 2957 N N . PRO B 1 159 ? 7.926 1.426 27.922 1 74.44 159 PRO B N 1
ATOM 2958 C CA . PRO B 1 159 ? 6.812 0.654 27.359 1 74.44 159 PRO B CA 1
ATOM 2959 C C . PRO B 1 159 ? 5.984 1.452 26.359 1 74.44 159 PRO B C 1
ATOM 2961 O O . PRO B 1 159 ? 5.5 2.541 26.672 1 74.44 159 PRO B O 1
ATOM 2964 N N . ILE B 1 160 ? 6.055 1.13 25.203 1 86.06 160 ILE B N 1
ATOM 2965 C CA . ILE B 1 160 ? 5.234 1.733 24.156 1 86.06 160 ILE B CA 1
ATOM 2966 C C . ILE B 1 160 ? 4 0.87 23.906 1 86.06 160 ILE B C 1
ATOM 2968 O O . ILE B 1 160 ? 4.109 -0.348 23.75 1 86.06 160 ILE B O 1
ATOM 2972 N N . MET B 1 161 ? 2.885 1.482 24.016 1 90.25 161 MET B N 1
ATOM 2973 C CA . MET B 1 161 ? 1.626 0.778 23.781 1 90.25 161 MET B CA 1
ATOM 2974 C C . MET B 1 161 ? 1.481 0.373 22.328 1 90.25 161 MET B C 1
ATOM 2976 O O . MET B 1 161 ? 1.95 1.08 21.438 1 90.25 161 MET B O 1
ATOM 2980 N N . ASN B 1 162 ? 0.829 -0.781 22.219 1 93.31 162 ASN B N 1
ATOM 2981 C CA . ASN B 1 162 ? 0.515 -1.147 20.844 1 93.31 162 ASN B CA 1
ATOM 2982 C C . ASN B 1 162 ? -0.662 -0.341 20.312 1 93.31 162 ASN B C 1
ATOM 2984 O O . ASN B 1 162 ? -1.449 0.21 21.078 1 93.31 162 ASN B O 1
ATOM 2988 N N . LEU B 1 163 ? -0.74 -0.273 19.031 1 94.62 163 LEU B N 1
ATOM 2989 C CA . LEU B 1 163 ? -1.711 0.564 18.328 1 94.62 163 LEU B CA 1
ATOM 2990 C C . LEU B 1 163 ? -3.133 0.227 18.766 1 94.62 163 LEU B C 1
ATOM 2992 O O . LEU B 1 163 ? -3.914 1.123 19.109 1 94.62 163 LEU B O 1
ATOM 2996 N N . SER B 1 164 ? -3.459 -1.029 18.828 1 91.38 164 SER B N 1
ATOM 2997 C CA . SER B 1 164 ? -4.812 -1.451 19.172 1 91.38 164 SER B CA 1
ATOM 2998 C C . SER B 1 164 ? -5.188 -1.008 20.594 1 91.38 164 SER B C 1
ATOM 3000 O O . SER B 1 164 ? -6.27 -0.464 20.812 1 91.38 164 SER B O 1
ATOM 3002 N N . ASP B 1 165 ? -4.324 -1.238 21.516 1 94.25 165 ASP B N 1
ATOM 3003 C CA . ASP B 1 165 ? -4.562 -0.841 22.906 1 94.25 165 ASP B CA 1
ATOM 3004 C C . ASP B 1 165 ? -4.66 0.677 23.031 1 94.25 165 ASP B C 1
ATOM 3006 O O . ASP B 1 165 ? -5.508 1.192 23.766 1 94.25 165 ASP B O 1
ATOM 3010 N N . TYR B 1 166 ? -3.834 1.336 22.328 1 95.81 166 TYR B N 1
ATOM 3011 C CA . TYR B 1 166 ? -3.848 2.793 22.344 1 95.81 166 TYR B CA 1
ATOM 3012 C C . TYR B 1 166 ? -5.184 3.334 21.859 1 95.81 166 TYR B C 1
ATOM 3014 O O . TYR B 1 166 ? -5.77 4.223 22.484 1 95.81 166 TYR B O 1
ATOM 3022 N N . LEU B 1 167 ? -5.645 2.799 20.766 1 95.38 167 LEU B N 1
ATOM 3023 C CA . LEU B 1 167 ? -6.883 3.271 20.156 1 95.38 167 LEU B CA 1
ATOM 3024 C C . LEU B 1 167 ? -8.086 2.922 21.031 1 95.38 167 LEU B C 1
ATOM 3026 O O . LEU B 1 167 ? -9.055 3.676 21.094 1 95.38 167 LEU B O 1
ATOM 3030 N N . ARG B 1 168 ? -8.031 1.807 21.719 1 93.44 168 ARG B N 1
ATOM 3031 C CA . ARG B 1 168 ? -9.094 1.433 22.641 1 93.44 168 ARG B CA 1
ATOM 3032 C C . ARG B 1 168 ? -9.211 2.434 23.781 1 93.44 168 ARG B C 1
ATOM 3034 O O . ARG B 1 168 ? -10.312 2.748 24.234 1 93.44 168 ARG B O 1
ATOM 3041 N N . ALA B 1 169 ? -8.109 2.975 24.141 1 93.44 169 ALA B N 1
ATOM 3042 C CA . ALA B 1 169 ? -8.07 3.891 25.281 1 93.44 169 ALA B CA 1
ATOM 3043 C C . ALA B 1 169 ? -8.375 5.32 24.844 1 93.44 169 ALA B C 1
ATOM 3045 O O . ALA B 1 169 ? -8.781 6.148 25.672 1 93.44 169 ALA B O 1
ATOM 3046 N N . ALA B 1 170 ? -8.203 5.652 23.609 1 92.06 170 ALA B N 1
ATOM 3047 C CA . ALA B 1 170 ? -8.375 7.012 23.109 1 92.06 170 ALA B CA 1
ATOM 3048 C C . ALA B 1 170 ? -9.852 7.391 23.062 1 92.06 170 ALA B C 1
ATOM 3050 O O . ALA B 1 170 ? -10.703 6.566 22.703 1 92.06 170 ALA B O 1
ATOM 3051 N N . ALA B 1 171 ? -10.117 8.648 23.375 1 89.06 171 ALA B N 1
ATOM 3052 C CA . ALA B 1 171 ? -11.484 9.141 23.297 1 89.06 171 ALA B CA 1
ATOM 3053 C C . ALA B 1 171 ? -11.938 9.289 21.844 1 89.06 171 ALA B C 1
ATOM 3055 O O . ALA B 1 171 ? -11.156 9.711 20.984 1 89.06 171 ALA B O 1
ATOM 3056 N N . ASP B 1 172 ? -13.25 9.008 21.578 1 83.94 172 ASP B N 1
ATOM 3057 C CA . ASP B 1 172 ? -13.781 9.055 20.219 1 83.94 172 ASP B CA 1
ATOM 3058 C C . ASP B 1 172 ? -13.836 10.492 19.703 1 83.94 172 ASP B C 1
ATOM 3060 O O . ASP B 1 172 ? -13.812 10.719 18.5 1 83.94 172 ASP B O 1
ATOM 3064 N N . GLU B 1 173 ? -13.859 11.453 20.625 1 86.81 173 GLU B N 1
ATOM 3065 C CA . GLU B 1 173 ? -14.008 12.852 20.25 1 86.81 173 GLU B CA 1
ATOM 3066 C C . GLU B 1 173 ? -12.648 13.492 19.969 1 86.81 173 GLU B C 1
ATOM 3068 O O . GLU B 1 173 ? -12.578 14.602 19.438 1 86.81 173 GLU B O 1
ATOM 3073 N N . GLN B 1 174 ? -11.633 12.797 20.234 1 91.69 174 GLN B N 1
ATOM 3074 C CA . GLN B 1 174 ? -10.289 13.336 20.078 1 91.69 174 GLN B CA 1
ATOM 3075 C C . GLN B 1 174 ? -9.82 13.242 18.641 1 91.69 174 GLN B C 1
ATOM 3077 O O . GLN B 1 174 ? -10.055 12.234 17.969 1 91.69 174 GLN B O 1
ATOM 3082 N N . ILE B 1 175 ? -9.211 14.328 18.172 1 94.94 175 ILE B N 1
ATOM 3083 C CA . ILE B 1 175 ? -8.562 14.281 16.875 1 94.94 175 ILE B CA 1
ATOM 3084 C C . ILE B 1 175 ? -7.152 13.719 17.016 1 94.94 175 ILE B C 1
ATOM 3086 O O . ILE B 1 175 ? -6.344 14.234 17.781 1 94.94 175 ILE B O 1
ATOM 3090 N N . LEU B 1 176 ? -6.902 12.641 16.328 1 97.25 176 LEU B N 1
ATOM 3091 C CA . LEU B 1 176 ? -5.602 11.984 16.391 1 97.25 176 LEU B CA 1
ATOM 3092 C C . LEU B 1 176 ? -4.801 12.258 15.117 1 97.25 176 LEU B C 1
ATOM 3094 O O . LEU B 1 176 ? -5.316 12.109 14.008 1 97.25 176 LEU B O 1
ATOM 3098 N N . LEU B 1 177 ? -3.623 12.773 15.266 1 97.81 177 LEU B N 1
ATOM 3099 C CA . LEU B 1 177 ? -2.686 12.938 14.164 1 97.81 177 LEU B CA 1
ATOM 3100 C C . LEU B 1 177 ? -1.635 11.828 14.172 1 97.81 177 LEU B C 1
ATOM 3102 O O . LEU B 1 177 ? -0.812 11.758 15.086 1 97.81 177 LEU B O 1
ATOM 3106 N N . PHE B 1 178 ? -1.646 10.977 13.18 1 98.31 178 PHE B N 1
ATOM 3107 C CA . PHE B 1 178 ? -0.679 9.898 13.07 1 98.31 178 PHE B CA 1
ATOM 3108 C C . PHE B 1 178 ? 0.489 10.297 12.18 1 98.31 178 PHE B C 1
ATOM 3110 O O . PHE B 1 178 ? 0.298 10.625 11.008 1 98.31 178 PHE B O 1
ATOM 3117 N N . VAL B 1 179 ? 1.677 10.281 12.758 1 98.06 179 VAL B N 1
ATOM 3118 C CA . VAL B 1 179 ? 2.9 10.508 11.992 1 98.06 179 VAL B CA 1
ATOM 3119 C C . VAL B 1 179 ? 3.428 9.172 11.469 1 98.06 179 VAL B C 1
ATOM 3121 O O . VAL B 1 179 ? 3.834 8.305 12.242 1 98.06 179 VAL B O 1
ATOM 3124 N N . VAL B 1 180 ? 3.41 8.992 10.117 1 97.38 180 VAL B N 1
ATOM 3125 C CA . VAL B 1 180 ? 3.881 7.77 9.477 1 97.38 180 VAL B CA 1
ATOM 3126 C C . VAL B 1 180 ? 5.133 8.07 8.656 1 97.38 180 VAL B C 1
ATOM 3128 O O . VAL B 1 180 ? 5.129 8.977 7.816 1 97.38 180 VAL B O 1
ATOM 3131 N N . GLY B 1 181 ? 6.184 7.348 8.82 1 95 181 GLY B N 1
ATOM 3132 C CA . GLY B 1 181 ? 7.457 7.551 8.148 1 95 181 GLY B CA 1
ATOM 3133 C C . GLY B 1 181 ? 8.625 7.688 9.109 1 95 181 GLY B C 1
ATOM 3134 O O . GLY B 1 181 ? 8.617 7.09 10.188 1 95 181 GLY B O 1
ATOM 3135 N N . GLN B 1 182 ? 9.633 8.367 8.68 1 92.12 182 GLN B N 1
ATOM 3136 C CA . GLN B 1 182 ? 10.828 8.547 9.5 1 92.12 182 GLN B CA 1
ATOM 3137 C C . GLN B 1 182 ? 10.57 9.531 10.641 1 92.12 182 GLN B C 1
ATOM 3139 O O . GLN B 1 182 ? 10.062 10.625 10.414 1 92.12 182 GLN B O 1
ATOM 3144 N N . ILE B 1 183 ? 10.898 9.055 11.836 1 92.88 183 ILE B N 1
ATOM 3145 C CA . ILE B 1 183 ? 10.812 9.938 12.984 1 92.88 183 ILE B CA 1
ATOM 3146 C C . ILE B 1 183 ? 12.18 10.555 13.266 1 92.88 183 ILE B C 1
ATOM 3148 O O . ILE B 1 183 ? 12.953 10.031 14.07 1 92.88 183 ILE B O 1
ATOM 3152 N N . ASP B 1 184 ? 12.438 11.586 12.641 1 91.94 184 ASP B N 1
ATOM 3153 C CA . ASP B 1 184 ? 13.688 12.312 12.836 1 91.94 184 ASP B CA 1
ATOM 3154 C C . ASP B 1 184 ? 13.594 13.25 14.031 1 91.94 184 ASP B C 1
ATOM 3156 O O . ASP B 1 184 ? 12.523 13.406 14.633 1 91.94 184 ASP B O 1
ATOM 3160 N N . PRO B 1 185 ? 14.672 13.859 14.414 1 92.12 185 PRO B N 1
ATOM 3161 C CA . PRO B 1 185 ? 14.656 14.711 15.602 1 92.12 185 PRO B CA 1
ATOM 3162 C C . PRO B 1 185 ? 13.68 15.883 15.477 1 92.12 185 PRO B C 1
ATOM 3164 O O . PRO B 1 185 ? 13.062 16.281 16.469 1 92.12 185 PRO B O 1
ATOM 3167 N N . GLU B 1 186 ? 13.523 16.406 14.367 1 92.81 186 GLU B N 1
ATOM 3168 C CA . GLU B 1 186 ? 12.633 17.547 14.188 1 92.81 186 GLU B CA 1
ATOM 3169 C C . GLU B 1 186 ? 11.188 17.188 14.516 1 92.81 186 GLU B C 1
ATOM 3171 O O . GLU B 1 186 ? 10.562 17.828 15.359 1 92.81 186 GLU B O 1
ATOM 3176 N N . ILE B 1 187 ? 10.641 16.172 13.906 1 94.56 187 ILE B N 1
ATOM 3177 C CA . ILE B 1 187 ? 9.25 15.789 14.141 1 94.56 187 ILE B CA 1
ATOM 3178 C C . ILE B 1 187 ? 9.102 15.195 15.531 1 94.56 187 ILE B C 1
ATOM 3180 O O . ILE B 1 187 ? 8.055 15.328 16.172 1 94.56 187 ILE B O 1
ATOM 3184 N N . HIS B 1 188 ? 10.148 14.57 16.047 1 94.38 188 HIS B N 1
ATOM 3185 C CA . HIS B 1 188 ? 10.148 13.961 17.359 1 94.38 188 HIS B CA 1
ATOM 3186 C C . HIS B 1 188 ? 9.734 14.977 18.438 1 94.38 188 HIS B C 1
ATOM 3188 O O . HIS B 1 188 ? 8.992 14.633 19.359 1 94.38 188 HIS B O 1
ATOM 3194 N N . SER B 1 189 ? 10.117 16.234 18.328 1 94.38 189 SER B N 1
ATOM 3195 C CA . SER B 1 189 ? 9.867 17.281 19.312 1 94.38 189 SER B CA 1
ATOM 3196 C C . SER B 1 189 ? 8.391 17.656 19.359 1 94.38 189 SER B C 1
ATOM 3198 O O . SER B 1 189 ? 7.934 18.266 20.344 1 94.38 189 SER B O 1
ATOM 3200 N N . TYR B 1 190 ? 7.602 17.297 18.359 1 94.38 190 TYR B N 1
ATOM 3201 C CA . TYR B 1 190 ? 6.191 17.672 18.281 1 94.38 190 TYR B CA 1
ATOM 3202 C C . TYR B 1 190 ? 5.301 16.5 18.719 1 94.38 190 TYR B C 1
ATOM 3204 O O . TYR B 1 190 ? 4.098 16.688 18.922 1 94.38 190 TYR B O 1
ATOM 3212 N N . ILE B 1 191 ? 5.828 15.32 18.906 1 95.31 191 ILE B N 1
ATOM 3213 C CA . ILE B 1 191 ? 5.055 14.109 19.141 1 95.31 191 ILE B CA 1
ATOM 3214 C C . ILE B 1 191 ? 4.645 14.047 20.609 1 95.31 191 ILE B C 1
ATOM 3216 O O . ILE B 1 191 ? 5.469 14.266 21.5 1 95.31 191 ILE B O 1
ATOM 3220 N N . ASP B 1 192 ? 3.416 13.742 20.859 1 94.88 192 ASP B N 1
ATOM 3221 C CA . ASP B 1 192 ? 2.881 13.617 22.219 1 94.88 192 ASP B CA 1
ATOM 3222 C C . ASP B 1 192 ? 3.025 12.188 22.734 1 94.88 192 ASP B C 1
ATOM 3224 O O . ASP B 1 192 ? 3.346 11.977 23.906 1 94.88 192 ASP B O 1
ATOM 3228 N N . ASP B 1 193 ? 2.709 11.188 21.906 1 94.38 193 ASP B N 1
ATOM 3229 C CA . ASP B 1 193 ? 2.775 9.773 22.25 1 94.38 193 ASP B CA 1
ATOM 3230 C C . ASP B 1 193 ? 3.375 8.961 21.094 1 94.38 193 ASP B C 1
ATOM 3232 O O . ASP B 1 193 ? 3.307 9.367 19.938 1 94.38 193 ASP B O 1
ATOM 3236 N N . PHE B 1 194 ? 4.012 7.898 21.547 1 95.25 194 PHE B N 1
ATOM 3237 C CA . PHE B 1 194 ? 4.457 6.914 20.562 1 95.25 194 PHE B CA 1
ATOM 3238 C C . PHE B 1 194 ? 3.631 5.637 20.672 1 95.25 194 PHE B C 1
ATOM 3240 O O . PHE B 1 194 ? 3.268 5.211 21.766 1 95.25 194 PHE B O 1
ATOM 3247 N N . VAL B 1 195 ? 3.365 5.102 19.516 1 95.88 195 VAL B N 1
ATOM 3248 C CA . VAL B 1 195 ? 2.645 3.836 19.469 1 95.88 195 VAL B CA 1
ATOM 3249 C C . VAL B 1 195 ? 3.395 2.85 18.578 1 95.88 195 VAL B C 1
ATOM 3251 O O . VAL B 1 195 ? 3.949 3.234 17.547 1 95.88 195 VAL B O 1
ATOM 3254 N N . GLN B 1 196 ? 3.398 1.639 19.016 1 95.06 196 GLN B N 1
ATOM 3255 C CA . GLN B 1 196 ? 3.98 0.59 18.188 1 95.06 196 GLN B CA 1
ATOM 3256 C C . GLN B 1 196 ? 2.932 -0.031 17.266 1 95.06 196 GLN B C 1
ATOM 3258 O O . GLN B 1 196 ? 1.997 -0.683 17.734 1 95.06 196 GLN B O 1
ATOM 3263 N N . VAL B 1 197 ? 3.127 0.163 15.984 1 94.31 197 VAL B N 1
ATOM 3264 C CA . VAL B 1 197 ? 2.184 -0.349 15 1 94.31 197 VAL B CA 1
ATOM 3265 C C . VAL B 1 197 ? 2.461 -1.827 14.734 1 94.31 197 VAL B C 1
ATOM 3267 O O . VAL B 1 197 ? 1.535 -2.605 14.492 1 94.31 197 VAL B O 1
ATOM 3270 N N . SER B 1 198 ? 3.775 -2.117 14.773 1 90.81 198 SER B N 1
ATOM 3271 C CA . SER B 1 198 ? 4.199 -3.494 14.547 1 90.81 198 SER B CA 1
ATOM 3272 C C . SER B 1 198 ? 5.488 -3.809 15.297 1 90.81 198 SER B C 1
ATOM 3274 O O . SER B 1 198 ? 6.348 -2.938 15.453 1 90.81 198 SER B O 1
ATOM 3276 N N . ASP B 1 199 ? 5.613 -5.012 15.766 1 89.94 199 ASP B N 1
ATOM 3277 C CA . ASP B 1 199 ? 6.871 -5.449 16.375 1 89.94 199 ASP B CA 1
ATOM 3278 C C . ASP B 1 199 ? 7.797 -6.062 15.32 1 89.94 199 ASP B C 1
ATOM 3280 O O . ASP B 1 199 ? 8.859 -6.594 15.656 1 89.94 199 ASP B O 1
ATOM 3284 N N . PHE B 1 200 ? 7.355 -6.109 14.102 1 90.38 200 PHE B N 1
ATOM 3285 C CA . PHE B 1 200 ? 8.102 -6.477 12.906 1 90.38 200 PHE B CA 1
ATOM 3286 C C . PHE B 1 200 ? 8.352 -5.258 12.023 1 90.38 200 PHE B C 1
ATOM 3288 O O . PHE B 1 200 ? 7.504 -4.367 11.938 1 90.38 200 PHE B O 1
ATOM 3295 N N . GLU B 1 201 ? 9.5 -5.176 11.391 1 89.38 201 GLU B N 1
ATOM 3296 C CA . GLU B 1 201 ? 9.82 -4.035 10.531 1 89.38 201 GLU B CA 1
ATOM 3297 C C . GLU B 1 201 ? 8.867 -3.957 9.344 1 89.38 201 GLU B C 1
ATOM 3299 O O . GLU B 1 201 ? 8.805 -4.879 8.531 1 89.38 201 GLU B O 1
ATOM 3304 N N . LEU B 1 202 ? 8.133 -2.889 9.305 1 86.88 202 LEU B N 1
ATOM 3305 C CA . LEU B 1 202 ? 7.207 -2.664 8.195 1 86.88 202 LEU B CA 1
ATOM 3306 C C . LEU B 1 202 ? 7.66 -1.485 7.34 1 86.88 202 LEU B C 1
ATOM 3308 O O . LEU B 1 202 ? 8.211 -0.51 7.859 1 86.88 202 LEU B O 1
ATOM 3312 N N . VAL B 1 203 ? 7.348 -1.611 6.039 1 83.31 203 VAL B N 1
ATOM 3313 C CA . VAL B 1 203 ? 7.473 -0.417 5.211 1 83.31 203 VAL B CA 1
ATOM 3314 C C . VAL B 1 203 ? 6.355 0.568 5.555 1 83.31 203 VAL B C 1
ATOM 3316 O O . VAL B 1 203 ? 5.34 0.185 6.141 1 83.31 203 VAL B O 1
ATOM 3319 N N . ALA B 1 204 ? 6.559 1.771 5.203 1 86.81 204 ALA B N 1
ATOM 3320 C CA . ALA B 1 204 ? 5.66 2.848 5.609 1 86.81 204 ALA B CA 1
ATOM 3321 C C . ALA B 1 204 ? 4.254 2.623 5.066 1 86.81 204 ALA B C 1
ATOM 3323 O O . ALA B 1 204 ? 3.266 2.893 5.754 1 86.81 204 ALA B O 1
ATOM 3324 N N . THR B 1 205 ? 4.137 2.113 3.854 1 84.25 205 THR B N 1
ATOM 3325 C CA . THR B 1 205 ? 2.824 1.914 3.248 1 84.25 205 THR B CA 1
ATOM 3326 C C . THR B 1 205 ? 2.037 0.847 4.004 1 84.25 205 THR B C 1
ATOM 3328 O O . THR B 1 205 ? 0.834 0.998 4.227 1 84.25 205 THR B O 1
ATOM 3331 N N . HIS B 1 206 ? 2.713 -0.206 4.371 1 88.06 206 HIS B N 1
ATOM 3332 C CA . HIS B 1 206 ? 2.076 -1.231 5.191 1 88.06 206 HIS B CA 1
ATOM 3333 C C . HIS B 1 206 ? 1.666 -0.675 6.551 1 88.06 206 HIS B C 1
ATOM 3335 O O . HIS B 1 206 ? 0.573 -0.966 7.039 1 88.06 206 HIS B O 1
ATOM 3341 N N . GLY B 1 207 ? 2.514 0.054 7.145 1 92.19 207 GLY B N 1
ATOM 3342 C CA . GLY B 1 207 ? 2.176 0.701 8.406 1 92.19 207 GLY B CA 1
ATOM 3343 C C . GLY B 1 207 ? 0.98 1.629 8.297 1 92.19 207 GLY B C 1
ATOM 3344 O O . GLY B 1 207 ? 0.109 1.632 9.164 1 92.19 207 GLY B O 1
ATOM 3345 N N . LEU B 1 208 ? 0.967 2.359 7.238 1 94.44 208 LEU B N 1
ATOM 3346 C CA . LEU B 1 208 ? -0.124 3.297 6.992 1 94.44 208 LEU B CA 1
ATOM 3347 C C . LEU B 1 208 ? -1.461 2.566 6.914 1 94.44 208 LEU B C 1
ATOM 3349 O O . LEU B 1 208 ? -2.42 2.945 7.59 1 94.44 208 LEU B O 1
ATOM 3353 N N . ILE B 1 209 ? -1.498 1.53 6.168 1 91.62 209 ILE B N 1
ATOM 3354 C CA . ILE B 1 209 ? -2.73 0.771 5.996 1 91.62 209 ILE B CA 1
ATOM 3355 C C . ILE B 1 209 ? -3.121 0.115 7.32 1 91.62 209 ILE B C 1
ATOM 3357 O O . ILE B 1 209 ? -4.305 0.048 7.66 1 91.62 209 ILE B O 1
ATOM 3361 N N . SER B 1 210 ? -2.129 -0.343 8.086 1 92.12 210 SER B N 1
ATOM 3362 C CA . SER B 1 210 ? -2.396 -0.916 9.398 1 92.12 210 SER B CA 1
ATOM 3363 C C . SER B 1 210 ? -3.096 0.09 10.312 1 92.12 210 SER B C 1
ATOM 3365 O O . SER B 1 210 ? -4.043 -0.26 11.023 1 92.12 210 SER B O 1
ATOM 3367 N N . VAL B 1 211 ? -2.639 1.286 10.266 1 96.06 211 VAL B N 1
ATOM 3368 C CA . VAL B 1 211 ? -3.229 2.334 11.094 1 96.06 211 VAL B CA 1
ATOM 3369 C C . VAL B 1 211 ? -4.652 2.621 10.625 1 96.06 211 VAL B C 1
ATOM 3371 O O . VAL B 1 211 ? -5.566 2.75 11.445 1 96.06 211 VAL B O 1
ATOM 3374 N N . ILE B 1 212 ? -4.832 2.723 9.32 1 95.56 212 ILE B N 1
ATOM 3375 C CA . ILE B 1 212 ? -6.152 2.986 8.758 1 95.56 212 ILE B CA 1
ATOM 3376 C C . ILE B 1 212 ? -7.125 1.892 9.188 1 95.56 212 ILE B C 1
ATOM 3378 O O . ILE B 1 212 ? -8.211 2.182 9.695 1 95.56 212 ILE B O 1
ATOM 3382 N N . LEU B 1 213 ? -6.664 0.684 9.086 1 90.88 213 LEU B N 1
ATOM 3383 C CA . LEU B 1 213 ? -7.531 -0.442 9.422 1 90.88 213 LEU B CA 1
ATOM 3384 C C . LEU B 1 213 ? -7.84 -0.461 10.914 1 90.88 213 LEU B C 1
ATOM 3386 O O . LEU B 1 213 ? -8.969 -0.76 11.312 1 90.88 213 LEU B O 1
ATOM 3390 N N . ALA B 1 214 ? -6.891 -0.203 11.688 1 93.56 214 ALA B N 1
ATOM 3391 C CA . ALA B 1 214 ? -7.105 -0.164 13.133 1 93.56 214 ALA B CA 1
ATOM 3392 C C . ALA B 1 214 ? -8.109 0.918 13.508 1 93.56 214 ALA B C 1
ATOM 3394 O O . ALA B 1 214 ? -8.984 0.7 14.352 1 93.56 214 ALA B O 1
ATOM 3395 N N . MET B 1 215 ? -8.023 2.057 12.891 1 94.75 215 MET B N 1
ATOM 3396 C CA . MET B 1 215 ? -8.953 3.152 13.148 1 94.75 215 MET B CA 1
ATOM 3397 C C . MET B 1 215 ? -10.367 2.789 12.688 1 94.75 215 MET B C 1
ATOM 3399 O O . MET B 1 215 ? -11.344 3.105 13.367 1 94.75 215 MET B O 1
ATOM 3403 N N . GLU B 1 216 ? -10.422 2.176 11.531 1 92.25 216 GLU B N 1
ATOM 3404 C CA . GLU B 1 216 ? -11.719 1.745 11.016 1 92.25 216 GLU B CA 1
ATOM 3405 C C . GLU B 1 216 ? -12.375 0.738 11.961 1 92.25 216 GLU B C 1
ATOM 3407 O O . GLU B 1 216 ? -13.594 0.775 12.164 1 92.25 216 GLU B O 1
ATOM 3412 N N . THR B 1 217 ? -11.57 -0.119 12.5 1 89.44 217 THR B N 1
ATOM 3413 C CA . THR B 1 217 ? -12.07 -1.087 13.469 1 89.44 217 THR B CA 1
ATOM 3414 C C . THR B 1 217 ? -12.562 -0.384 14.734 1 89.44 217 THR B C 1
ATOM 3416 O O . THR B 1 217 ? -13.656 -0.674 15.219 1 89.44 217 THR B O 1
ATOM 3419 N N . LYS B 1 218 ? -11.852 0.526 15.195 1 92.75 218 LYS B N 1
ATOM 3420 C CA . LYS B 1 218 ? -12.234 1.28 16.391 1 92.75 218 LYS B CA 1
ATOM 3421 C C . LYS B 1 218 ? -13.562 1.995 16.188 1 92.75 218 LYS B C 1
ATOM 3423 O O . LYS B 1 218 ? -14.391 2.047 17.094 1 92.75 218 LYS B O 1
ATOM 3428 N N . LEU B 1 219 ? -13.727 2.488 15.008 1 92.19 219 LEU B N 1
ATOM 3429 C CA . LEU B 1 219 ? -14.898 3.316 14.734 1 92.19 219 LEU B CA 1
ATOM 3430 C C . LEU B 1 219 ? -16.078 2.463 14.266 1 92.19 219 LEU B C 1
ATOM 3432 O O . LEU B 1 219 ? -17.141 2.992 13.93 1 92.19 219 LEU B O 1
ATOM 3436 N N . GLY B 1 220 ? -15.891 1.168 14.211 1 89.19 220 GLY B N 1
ATOM 3437 C CA . GLY B 1 220 ? -16.953 0.245 13.828 1 89.19 220 GLY B CA 1
ATOM 3438 C C . GLY B 1 220 ? -17.266 0.281 12.344 1 89.19 220 GLY B C 1
ATOM 3439 O O . GLY B 1 220 ? -18.406 0.037 11.945 1 89.19 220 GLY B O 1
ATOM 3440 N N . LEU B 1 221 ? -16.297 0.677 11.555 1 88.88 221 LEU B N 1
ATOM 3441 C CA . LEU B 1 221 ? -16.516 0.745 10.109 1 88.88 221 LEU B CA 1
ATOM 3442 C C . LEU B 1 221 ? -16.25 -0.608 9.461 1 88.88 221 LEU B C 1
ATOM 3444 O O . LEU B 1 221 ? -16.641 -0.831 8.305 1 88.88 221 LEU B O 1
ATOM 3448 N N . VAL B 1 222 ? -15.43 -1.507 10.07 1 81.75 222 VAL B N 1
ATOM 3449 C CA . VAL B 1 222 ? -15.156 -2.848 9.562 1 81.75 222 VAL B CA 1
ATOM 3450 C C . VAL B 1 222 ? -15.383 -3.875 10.672 1 81.75 222 VAL B C 1
ATOM 3452 O O . VAL B 1 222 ? -15.328 -3.541 11.859 1 81.75 222 VAL B O 1
#

Solvent-accessible surface area (backbone atoms only — not comparable to full-atom values): 24737 Å² total; per-residue (Å²): 135,82,78,76,78,77,76,76,75,71,75,72,71,76,65,87,78,66,86,56,29,32,34,29,43,33,41,26,54,62,78,56,34,42,46,74,88,57,48,54,30,36,42,90,90,39,60,49,70,48,47,29,49,35,67,43,44,49,58,57,52,48,50,52,51,54,27,69,50,36,74,72,63,34,46,74,36,36,33,36,37,67,61,93,83,13,22,34,40,36,37,60,82,48,80,74,68,71,29,47,59,65,47,33,52,50,51,48,46,29,73,72,64,38,52,39,61,34,86,88,79,64,44,71,26,34,37,58,28,76,31,68,67,60,46,59,68,72,46,70,86,75,45,47,30,32,36,47,34,42,24,65,76,58,81,87,75,54,92,59,45,42,45,68,61,48,58,69,72,49,62,72,65,46,32,37,30,42,38,44,42,56,79,46,76,75,61,51,76,67,45,72,44,60,29,30,72,29,76,51,68,46,56,57,64,60,43,49,51,51,51,52,51,51,51,28,44,74,70,64,74,100,137,81,78,76,75,75,74,75,74,70,74,72,69,75,62,88,75,64,85,56,28,31,34,29,42,33,42,27,53,62,76,56,35,44,46,80,86,56,54,52,32,36,42,89,90,40,60,52,70,49,47,31,50,35,66,45,44,48,59,56,52,46,50,52,49,53,28,68,50,36,74,72,65,33,45,73,36,36,33,36,37,66,60,92,82,10,22,34,41,37,38,62,84,48,80,74,67,71,30,48,59,64,47,32,53,47,51,49,46,31,74,72,63,37,51,40,61,34,85,88,80,64,45,70,24,35,39,57,29,78,32,69,69,62,46,59,69,73,46,72,86,72,47,48,32,32,36,47,34,42,23,63,76,59,81,86,74,53,93,59,45,42,43,68,62,47,57,71,69,48,62,74,64,45,32,38,29,42,36,44,40,57,81,46,76,74,61,52,75,67,44,73,44,61,30,31,70,30,77,52,69,45,56,56,65,60,42,49,51,50,51,52,50,52,50,28,43,74,70,65,73,100

InterPro domains:
  IPR029026 tRNA (guanine-N1-)-methyltransferase, N-terminal [G3DSA:3.40.1280.10] (58-222)
  IPR029028 Alpha/beta knot methyltransferases [SSF75217] (63-220)

Secondary structure (DSSP, 8-state):
-------------------S-EEEEEEESPPPSS-TTS--B-STT--HHHHHHHHHHHHHHHHHHTSHHHHTT-EEEEEEE-GGG-EEEE-TT----SSHHHHHHHHHHHHHHSEEE-TTT--EEEEEESSHHHHHTTS-TTPEEEEEE-SPPPGGG--PEEHHHHHHHS-TTSEEEEEEE---HHHHTT-SEEEES-SS---HHHHHHHHHHHHHHHTT--/-------------------S-EEEEEEESPPPSS-TTS--B-STT--HHHHHHHHHHHHHHHHHHTSHHHHTT-EEEEEEE-GGG-EEEE-TT----SSHHHHHHHHHHHHHHSEEE-TTT--EEEEEESSHHHHHTTS-TTPEEEEEE-SPPPGGG--PEEHHHHHHHS-TTSEEEEEEE---HHHHTT-SEEEES-SS---HHHHHHHHHHHHHHHTT--

Sequence (444 aa):
MNAEHEGTHSEEKDCNGYNTGGVIFLLNNLPLLYDPQEAFTTLRNVPYPTTNLAATYYMPVGQILSSRLNAAGFIRNICINFGPRGCCEVNPNTRLSPIFSPFVRQLHQLFQYGILYNPEDGEVAFRMRTNLSSLLSTLPANCRKIGCILGPVSLTQGPIMNLSDYLRAAADEQILLFVVGQIDPEIHSYIDDFVQVSDFELVATHGLISVILAMETKLGLVMNAEHEGTHSEEKDCNGYNTGGVIFLLNNLPLLYDPQEAFTTLRNVPYPTTNLAATYYMPVGQILSSRLNAAGFIRNICINFGPRGCCEVNPNTRLSPIFSPFVRQLHQLFQYGILYNPEDGEVAFRMRTNLSSLLSTLPANCRKIGCILGPVSLTQGPIMNLSDYLRAAADEQILLFVVGQIDPEIHSYIDDFVQVSDFELVATHGLISVILAMETKLGLV

pLDDT: mean 83.27, std 19.24, range [22.92, 98.5]

Foldseek 3Di:
DPPPPPPPPPPPPPPDPCQWAAEEEEEEQAPFPDDLVDQPPPPVPFHRVLLRVLVRCVVLVVPQLPAPRLVVPRYPWYKYQNDQLAIKIADSPDDDDPDSVVSSVVSRVCSVPQWDADPPPRHTGMGTDNHPVRVVVVDNPQEAEEEEDQAADDPVVPDAAALLVVLLPDDRRHYYYYYFHDDDPVVVVVHDGYHYDDNHHDRRSVSSVSNSVSVCVSVVVD/DPPPPPPPPPPPPPPDPPQWAAEEEEEEQAPFPDDLVDQPPDPVPFHRVLLRVLVRCVVLLVPQLPAPRLVVPRYPWYKYQNDQLAIKIADSPDDDDPDSVVSSVVSRVCSVPQWDADPPPRHTGMGTDNHPVRVVVPDDPQEAEEEEDQAADDPVVPDAAALLVVLLPDDRRHYYYYYFHDDDPVVVVVHDGYHYDDNHHDRRSVSSVSNSVSVCVSVVVD